Protein 4Q65 (pdb70)

Sequence (437 aa):
SQPRAIYYVVALQIWEYFSFYGMRALLILYLTNQLKYNDTHAYELFSAYCSLVYVTPILGGFLADKVLGNRMAVMLGALLMAIGHVVLGASEIHPSFLYLSLAIIVCGYGLFKSNVSCLLGELYEPTDPRRDGGFSLMYAAGNVGSIIAPIACGYAQEEYSWAMGFGLAAVGMIAGLVIFLCGNRHFTHTRGVRATNFLLPNWGWLLVLLVATPALITILFWKEWSVYALIVATIIGLGVLAKIYENQKQRELGLIVTLTFFSMLFWAFAQQGGSSISLYIDRFVNTVPTAMFQSINAFAVMLCGVFLAWVVNRTVRIWGKFALGLGLMSAGFCILTLSARWSAMYGLPLMVLGLAVMGFAELFIDPVAMSQITRIEVTGVLTGIYMLLSGAIANYLAGVIADQTSSINAYIEVFDQITWGALACVGVVLMIWLYQA

Radius of gyration: 21.37 Å; Cα contacts (8 Å, |Δi|>4): 677; chains: 1; bounding box: 58×57×53 Å

B-factor: mean 117.34, std 34.34, range [42.81, 294.37]

CATH classification: 1.20.1250.20

Secondary structure (DSSP, 8-state):
---HHHHHHHHHHHHHHHHHHHHHHHHHHHHHHSSS--HHHHHHHHHHHHHHHHHTHHHHHHHHHHTS-TTHHHHHHHHHHHHHHHHTTSTTSTTTHHHHHHHHHHHHHHHHHHHHHHHHHTTS-SS-SHHHHHHHHHHHHHHHHHHHHHHHHHHHHTTT-HHHHHHHHHHHHHHHHHHHHSS-------------SSS-SHHHHHHHHHHHHHHHHHHHHHSHHHHHHHHHHHHHHHHHHHHH----S---HHHHHHHHHHHHHHHHHHHHIIIIIHHHHHHS-----GGGGHHHHHHHHHHHHHHHHHH---SHHHHHHHHHHHHHHHHHHHHHHHHHHHHTT---THHHHHHHHHHHHHHHSSSHHHHHHHT---HHHHHHHHIIIIIIIHHHHHHHHHHHH--HHHHHHHHHHHHHHHHHHHHHHHHHHHHH-

GO terms:
  GO:0071916 dipeptide transmembrane transporter activity (F, IDA)
  GO:0005886 plasma membrane (C, IDA)
  GO:0035442 dipeptide transmembrane transport (P, IDA)

Solvent-accessible surface area: 20632 Å² total; per-residue (Å²): 117,41,54,163,7,0,117,53,0,25,23,0,8,41,84,0,44,10,0,12,68,0,1,33,1,0,1,2,4,8,0,20,76,92,42,207,52,80,19,55,124,0,2,34,6,4,4,2,0,4,0,7,1,51,23,24,5,67,143,11,2,95,19,6,82,150,22,29,6,7,104,74,0,0,42,40,0,0,97,32,0,8,84,0,2,79,31,2,33,40,10,123,115,137,67,35,68,5,17,59,0,0,0,16,0,0,11,0,15,0,4,0,58,50,0,4,57,57,0,1,32,80,40,20,105,126,107,46,110,128,88,108,30,0,66,49,68,19,176,52,11,0,28,52,1,14,22,85,0,2,80,32,1,4,116,11,26,95,99,151,48,29,64,97,0,4,27,50,0,4,86,4,0,79,37,0,14,86,61,6,81,76,52,98,105,18,109,26,130,42,183,33,62,195,46,84,135,164,125,47,25,95,184,8,36,126,103,68,48,116,81,36,20,53,52,19,24,41,23,2,92,142,22,54,125,2,28,130,28,13,86,88,17,31,120,104,4,88,42,54,44,64,158,39,193,75,135,111,186,159,57,37,24,44,94,9,61,26,4,6,93,14,0,24,40,0,43,1,21,11,9,0,0,14,7,0,4,3,0,5,3,53,94,58,93,124,172,26,63,21,1,29,45,33,4,44,44,5,78,5,29,60,75,9,21,87,108,61,95,196,104,181,150,123,48,80,98,10,80,22,42,0,4,89,0,0,20,46,0,7,47,0,0,41,47,0,0,88,0,0,77,142,39,51,82,179,86,31,92,72,10,51,76,0,13,20,23,12,0,86,0,42,28,42,0,41,53,0,0,58,32,9,0,86,122,22,108,120,62,54,76,13,38,17,12,12,52,9,15,4,10,1,37,0,2,57,57,3,6,61,28,1,53,142,4,77,106,22,90,36,12,10,110,13,0,27,111,15,0,138,28,0,80,58,12,9,25,78,0,77,114,36,9,102,168,71,99

Nearest PDB structures (foldseek):
  4q65-assembly1_A  TM=1.002E+00  e=9.187E-59  Escherichia coli K-12
  7zc2-assembly1_A  TM=9.486E-01  e=1.374E-33  Escherichia coli
  6gs4-assembly1_A  TM=8.540E-01  e=9.655E-21  Escherichia coli K-12
  6gs7-assembly1_A  TM=8.708E-01  e=3.185E-20  Escherichia coli K-12
  8b17-assembly1_A  TM=8.666E-01  e=5.532E-18  Escherichia coli

I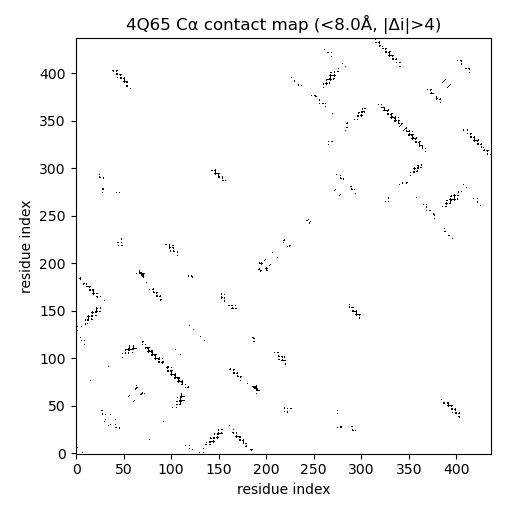nterPro domains:
  IPR000109 Proton-dependent oligopeptide transporter family [PF00854] (77-443)
  IPR005279 Dipeptide/tripeptide permease [TIGR00924] (6-463)
  IPR005279 Dipeptide/tripeptide permease [cd17346] (8-477)
  IPR018456 PTR2 family proton/oligopeptide symporter, conserved site [PS01022] (65-89)
  IPR018456 PTR2 family proton/oligopeptide symporter, conserved site [PS01023] (140-152)
  IPR020846 Major facilitator superfamily domain [PS50850] (10-483)
  IPR023777 Amino acid/peptide transporter family, dipeptide permease D [MF_01880] (1-493)
  IPR036259 MFS transporter superfamily [G3DSA:1.20.1250.20] (1-493)
  IPR036259 MFS transporter superfamily [SSF103473] (7-480)
  IPR050171 Major Facilitator Superfamily (MFS) Transporters [PTHR23517] (5-487)

Structure (mmCIF, N/CA/C/O backbone):
data_4Q65
#
_entry.id   4Q65
#
_cell.length_a   94.035
_cell.length_b   109.448
_cell.length_c   76.659
_cell.angle_alpha   90.00
_cell.angle_beta   90.00
_cell.angle_gamma   90.00
#
_symmetry.space_group_name_H-M   'P 21 21 2'
#
loop_
_atom_site.group_PDB
_atom_site.id
_atom_site.type_symbol
_atom_site.label_atom_id
_atom_site.label_alt_id
_atom_site.label_comp_id
_atom_site.label_asym_id
_atom_site.label_entity_id
_atom_site.label_seq_id
_atom_site.pdbx_PDB_ins_code
_atom_site.Cartn_x
_atom_site.Cartn_y
_atom_site.Cartn_z
_atom_site.occupancy
_atom_site.B_iso_or_equiv
_atom_site.auth_seq_id
_atom_site.auth_comp_id
_atom_site.auth_asym_id
_atom_site.auth_atom_id
_atom_site.pdbx_PDB_model_num
ATOM 1 N N . SER A 1 6 ? 214.879 28.499 82.349 1.00 240.13 6 SER A N 1
ATOM 2 C CA . SER A 1 6 ? 216.276 28.419 82.769 1.00 240.89 6 SER A CA 1
ATOM 3 C C . SER A 1 6 ? 216.424 27.851 84.186 1.00 233.11 6 SER A C 1
ATOM 4 O O . SER A 1 6 ? 217.399 28.133 84.881 1.00 234.92 6 SER A O 1
ATOM 7 N N . GLN A 1 7 ? 215.444 27.050 84.599 1.00 221.90 7 GLN A N 1
ATOM 8 C CA . GLN A 1 7 ? 215.418 26.445 85.931 1.00 205.47 7 GLN A CA 1
ATOM 9 C C . GLN A 1 7 ? 215.775 24.950 85.880 1.00 189.10 7 GLN A C 1
ATOM 10 O O . GLN A 1 7 ? 216.009 24.413 84.793 1.00 191.22 7 GLN A O 1
ATOM 16 N N . PRO A 1 8 ? 215.826 24.269 87.048 1.00 169.30 8 PRO A N 1
ATOM 17 C CA . PRO A 1 8 ? 216.011 22.811 86.979 1.00 167.68 8 PRO A CA 1
ATOM 18 C C . PRO A 1 8 ? 214.773 22.047 86.496 1.00 171.34 8 PRO A C 1
ATOM 19 O O . PRO A 1 8 ? 213.708 22.641 86.304 1.00 173.33 8 PRO A O 1
ATOM 23 N N . ARG A 1 9 ? 214.917 20.734 86.331 1.00 169.32 9 ARG A N 1
ATOM 24 C CA . ARG A 1 9 ? 213.876 19.917 85.714 1.00 162.52 9 ARG A CA 1
ATOM 25 C C . ARG A 1 9 ? 212.645 19.788 86.587 1.00 160.59 9 ARG A C 1
ATOM 26 O O . ARG A 1 9 ? 211.527 20.025 86.129 1.00 167.49 9 ARG A O 1
ATOM 34 N N . ALA A 1 10 ? 212.855 19.409 87.844 1.00 155.53 10 ALA A N 1
ATOM 35 C CA . ALA A 1 10 ? 211.755 19.140 88.765 1.00 151.91 10 ALA A CA 1
ATOM 36 C C . ALA A 1 10 ? 210.844 20.351 88.971 1.00 142.21 10 ALA A C 1
ATOM 37 O O . ALA A 1 10 ? 209.672 20.206 89.335 1.00 125.09 10 ALA A O 1
ATOM 39 N N . ILE A 1 11 ? 211.380 21.542 88.717 1.00 145.92 11 ILE A N 1
ATOM 40 C CA . ILE A 1 11 ? 210.594 22.762 88.862 1.00 139.68 11 ILE A CA 1
ATOM 41 C C . ILE A 1 11 ? 209.515 22.900 87.778 1.00 133.03 11 ILE A C 1
ATOM 42 O O . ILE A 1 11 ? 208.388 23.298 88.075 1.00 127.85 11 ILE A O 1
ATOM 47 N N . TYR A 1 12 ? 209.849 22.553 86.536 1.00 132.20 12 TYR A N 1
ATOM 48 C CA . TYR A 1 12 ? 208.864 22.564 85.463 1.00 124.93 12 TYR A CA 1
ATOM 49 C C . TYR A 1 12 ? 207.772 21.569 85.829 1.00 121.47 12 TYR A C 1
ATOM 50 O O . TYR A 1 12 ? 206.580 21.829 85.649 1.00 119.31 12 TYR A O 1
ATOM 59 N N . TYR A 1 13 ? 208.204 20.435 86.368 1.00 120.69 13 TYR A N 1
ATOM 60 C CA . TYR A 1 13 ? 207.307 19.369 86.797 1.00 123.06 13 TYR A CA 1
ATOM 61 C C . TYR A 1 13 ? 206.279 19.834 87.829 1.00 113.50 13 TYR A C 1
ATOM 62 O O . TYR A 1 13 ? 205.062 19.731 87.608 1.00 99.15 13 TYR A O 1
ATOM 71 N N . VAL A 1 14 ? 206.777 20.352 88.948 1.00 115.94 14 VAL A N 1
ATOM 72 C CA . VAL A 1 14 ? 205.911 20.844 90.015 1.00 110.12 14 VAL A CA 1
ATOM 73 C C . VAL A 1 14 ? 205.037 22.009 89.536 1.00 117.88 14 VAL A C 1
ATOM 74 O O . VAL A 1 14 ? 203.893 22.158 89.969 1.00 123.43 14 VAL A O 1
ATOM 78 N N . VAL A 1 15 ? 205.565 22.822 88.626 1.00 122.37 15 VAL A N 1
ATOM 79 C CA . VAL A 1 15 ? 204.774 23.907 88.053 1.00 125.14 15 VAL A CA 1
ATOM 80 C C . VAL A 1 15 ? 203.571 23.367 87.270 1.00 126.15 15 VAL A C 1
ATOM 81 O O . VAL A 1 15 ? 202.430 23.800 87.480 1.00 118.26 15 VAL A O 1
ATOM 85 N N . ALA A 1 16 ? 203.830 22.406 86.385 1.00 133.01 16 ALA A N 1
ATOM 86 C CA . ALA A 1 16 ? 202.777 21.814 85.563 1.00 133.61 16 ALA A CA 1
ATOM 87 C C . ALA A 1 16 ? 201.731 21.103 86.416 1.00 130.81 16 ALA A C 1
ATOM 88 O O . ALA A 1 16 ? 200.523 21.195 86.147 1.00 131.61 16 ALA A O 1
ATOM 90 N N . LEU A 1 17 ? 202.194 20.399 87.447 1.00 133.05 17 LEU A N 1
ATOM 91 C CA . LEU A 1 17 ? 201.273 19.736 88.373 1.00 131.22 17 LEU A CA 1
ATOM 92 C C . LEU A 1 17 ? 200.429 20.744 89.158 1.00 130.25 17 LEU A C 1
ATOM 93 O O . LEU A 1 17 ? 199.261 20.483 89.454 1.00 135.44 17 LEU A O 1
ATOM 98 N N . GLN A 1 18 ? 201.011 21.894 89.491 1.00 123.39 18 GLN A N 1
ATOM 99 C CA . GLN A 1 18 ? 200.232 22.956 90.123 1.00 115.23 18 GLN A CA 1
ATOM 100 C C . GLN A 1 18 ? 199.161 23.513 89.188 1.00 112.39 18 GLN A C 1
ATOM 101 O O . GLN A 1 18 ? 198.016 23.707 89.599 1.00 106.72 18 GLN A O 1
ATOM 107 N N . ILE A 1 19 ? 199.521 23.764 87.931 1.00 115.08 19 ILE A N 1
ATOM 108 C CA . ILE A 1 19 ? 198.531 24.290 86.996 1.00 111.99 19 ILE A CA 1
ATOM 109 C C . ILE A 1 19 ? 197.381 23.304 86.768 1.00 113.89 19 ILE A C 1
ATOM 110 O O . ILE A 1 19 ? 196.219 23.716 86.751 1.00 122.36 19 ILE A O 1
ATOM 115 N N . TRP A 1 20 ? 197.677 22.009 86.645 1.00 114.25 20 TRP A N 1
ATOM 116 C CA . TRP A 1 20 ? 196.589 21.050 86.428 1.00 119.94 20 TRP A CA 1
ATOM 117 C C . TRP A 1 20 ? 195.772 20.720 87.683 1.00 128.97 20 TRP A C 1
ATOM 118 O O . TRP A 1 20 ? 194.554 20.514 87.603 1.00 138.15 20 TRP A O 1
ATOM 129 N N . GLU A 1 21 ? 196.423 20.684 88.840 1.00 122.79 21 GLU A N 1
ATOM 130 C CA . GLU A 1 21 ? 195.686 20.470 90.080 1.00 116.54 21 GLU A CA 1
ATOM 131 C C . GLU A 1 21 ? 194.753 21.651 90.363 1.00 121.02 21 GLU A C 1
ATOM 132 O O . GLU A 1 21 ? 193.559 21.453 90.620 1.00 122.57 21 GLU A O 1
ATOM 138 N N . TYR A 1 22 ? 195.293 22.872 90.307 1.00 122.76 22 TYR A N 1
ATOM 139 C CA . TYR A 1 22 ? 194.487 24.084 90.502 1.00 116.87 22 TYR A CA 1
ATOM 140 C C . TYR A 1 22 ? 193.350 24.151 89.481 1.00 107.09 22 TYR A C 1
ATOM 141 O O . TYR A 1 22 ? 192.211 24.486 89.832 1.00 109.73 22 TYR A O 1
ATOM 150 N N . PHE A 1 23 ? 193.669 23.832 88.227 1.00 94.69 23 PHE A N 1
ATOM 151 C CA . PHE A 1 23 ? 192.656 23.733 87.187 1.00 105.62 23 PHE A CA 1
ATOM 152 C C . PHE A 1 23 ? 191.515 22.831 87.644 1.00 129.76 23 PHE A C 1
ATOM 153 O O . PHE A 1 23 ? 190.346 23.244 87.668 1.00 140.49 23 PHE A O 1
ATOM 161 N N . SER A 1 24 ? 191.859 21.606 88.035 1.00 135.00 24 SER A N 1
ATOM 162 C CA . SER A 1 24 ? 190.843 20.629 88.420 1.00 133.21 24 SER A CA 1
ATOM 163 C C . SER A 1 24 ? 189.987 21.121 89.578 1.00 115.32 24 SER A C 1
ATOM 164 O O . SER A 1 24 ? 188.763 21.273 89.450 1.00 117.85 24 SER A O 1
ATOM 167 N N . PHE A 1 25 ? 190.652 21.395 90.694 1.00 100.61 25 PHE A N 1
ATOM 168 C CA . PHE A 1 25 ? 189.978 21.806 91.916 1.00 95.05 25 PHE A CA 1
ATOM 169 C C . PHE A 1 25 ? 189.060 23.018 91.722 1.00 95.35 25 PHE A C 1
ATOM 170 O O . PHE A 1 25 ? 187.877 22.967 92.063 1.00 85.39 25 PHE A O 1
ATOM 178 N N . TYR A 1 26 ? 189.602 24.098 91.167 1.00 103.32 26 TYR A N 1
ATOM 179 C CA . TYR A 1 26 ? 188.825 25.329 91.008 1.00 104.07 26 TYR A CA 1
ATOM 180 C C . TYR A 1 26 ? 187.738 25.241 89.936 1.00 90.45 26 TYR A C 1
ATOM 181 O O . TYR A 1 26 ? 186.755 25.977 89.999 1.00 89.75 26 TYR A O 1
ATOM 190 N N . GLY A 1 27 ? 187.920 24.358 88.955 1.00 87.55 27 GLY A N 1
ATOM 191 C CA . GLY A 1 27 ? 186.869 24.083 87.986 1.00 90.09 27 GLY A CA 1
ATOM 192 C C . GLY A 1 27 ? 185.686 23.360 88.629 1.00 90.04 27 GLY A C 1
ATOM 193 O O . GLY A 1 27 ? 184.507 23.719 88.413 1.00 83.67 27 GLY A O 1
ATOM 194 N N . MET A 1 28 ? 186.005 22.343 89.436 1.00 87.06 28 MET A N 1
ATOM 195 C CA . MET A 1 28 ? 184.993 21.630 90.220 1.00 75.11 28 MET A CA 1
ATOM 196 C C . MET A 1 28 ? 184.267 22.565 91.162 1.00 64.46 28 MET A C 1
ATOM 197 O O . MET A 1 28 ? 183.053 22.572 91.193 1.00 58.68 28 MET A O 1
ATOM 202 N N . ARG A 1 29 ? 185.023 23.341 91.935 1.00 67.51 29 ARG A N 1
ATOM 203 C CA . ARG A 1 29 ? 184.449 24.246 92.928 1.00 63.80 29 ARG A CA 1
ATOM 204 C C . ARG A 1 29 ? 183.666 25.364 92.249 1.00 59.88 29 ARG A C 1
ATOM 205 O O . ARG A 1 29 ? 182.759 25.947 92.846 1.00 59.78 29 ARG A O 1
ATOM 213 N N . ALA A 1 30 ? 184.015 25.653 90.997 1.00 68.30 30 ALA A N 1
ATOM 214 C CA . ALA A 1 30 ? 183.197 26.531 90.163 1.00 75.68 30 ALA A CA 1
ATOM 215 C C . ALA A 1 30 ? 181.829 25.891 89.953 1.00 91.58 30 ALA A C 1
ATOM 216 O O . ALA A 1 30 ? 180.795 26.473 90.302 1.00 98.36 30 ALA A O 1
ATOM 218 N N . LEU A 1 31 ? 181.822 24.677 89.407 1.00 89.11 31 LEU A N 1
ATOM 219 C CA . LEU A 1 31 ? 180.551 23.981 89.199 1.00 79.99 31 LEU A CA 1
ATOM 220 C C . LEU A 1 31 ? 179.829 23.580 90.480 1.00 73.22 31 LEU A C 1
ATOM 221 O O . LEU A 1 31 ? 178.683 23.177 90.425 1.00 78.84 31 LEU A O 1
ATOM 226 N N . LEU A 1 32 ? 180.490 23.671 91.624 1.00 71.70 32 LEU A N 1
ATOM 227 C CA . LEU A 1 32 ? 180.014 22.952 92.793 1.00 79.11 32 LEU A CA 1
ATOM 228 C C . LEU A 1 32 ? 178.642 23.404 93.268 1.00 98.69 32 LEU A C 1
ATOM 229 O O . LEU A 1 32 ? 177.698 22.617 93.272 1.00 101.23 32 LEU A O 1
ATOM 234 N N . ILE A 1 33 ? 178.529 24.679 93.632 1.00 114.49 33 ILE A N 1
ATOM 235 C CA . ILE A 1 33 ? 177.300 25.208 94.228 1.00 113.20 33 ILE A CA 1
ATOM 236 C C . ILE A 1 33 ? 176.180 25.228 93.208 1.00 54.74 33 ILE A C 1
ATOM 237 O O . ILE A 1 33 ? 175.033 24.955 93.527 1.00 81.79 33 ILE A O 1
ATOM 242 N N . LEU A 1 34 ? 176.542 25.522 91.968 1.00 68.18 34 LEU A N 1
ATOM 243 C CA . LEU A 1 34 ? 175.607 25.555 90.859 1.00 69.83 34 LEU A CA 1
ATOM 244 C C . LEU A 1 34 ? 174.959 24.195 90.617 1.00 84.17 34 LEU A C 1
ATOM 245 O O . LEU A 1 34 ? 173.738 24.075 90.619 1.00 104.37 34 LEU A O 1
ATOM 250 N N . TYR A 1 35 ? 175.789 23.184 90.391 1.00 81.79 35 TYR A N 1
ATOM 251 C CA . TYR A 1 35 ? 175.360 21.795 90.247 1.00 89.15 35 TYR A CA 1
ATOM 252 C C . TYR A 1 35 ? 174.487 21.394 91.423 1.00 102.21 35 TYR A C 1
ATOM 253 O O . TYR A 1 35 ? 173.355 20.891 91.255 1.00 112.88 35 TYR A O 1
ATOM 262 N N . LEU A 1 36 ? 175.036 21.655 92.608 1.00 100.42 36 LEU A N 1
ATOM 263 C CA . LEU A 1 36 ? 174.407 21.374 93.894 1.00 101.98 36 LEU A CA 1
ATOM 264 C C . LEU A 1 36 ? 172.974 21.893 93.997 1.00 98.76 36 LEU A C 1
ATOM 265 O O . LEU A 1 36 ? 172.111 21.241 94.571 1.00 105.01 36 LEU A O 1
ATOM 270 N N . THR A 1 37 ? 172.717 23.088 93.491 1.00 84.03 37 THR A N 1
ATOM 271 C CA . THR A 1 37 ? 171.353 23.565 93.534 1.00 75.94 37 THR A CA 1
ATOM 272 C C . THR A 1 37 ? 170.550 22.996 92.387 1.00 95.15 37 THR A C 1
ATOM 273 O O . THR A 1 37 ? 169.409 22.563 92.561 1.00 114.42 37 THR A O 1
ATOM 277 N N . ASN A 1 38 ? 171.166 22.976 91.215 1.00 92.89 38 ASN A N 1
ATOM 278 C CA . ASN A 1 38 ? 170.425 22.757 89.983 1.00 99.73 38 ASN A CA 1
ATOM 279 C C . ASN A 1 38 ? 170.137 21.302 89.626 1.00 107.75 38 ASN A C 1
ATOM 280 O O . ASN A 1 38 ? 168.974 20.908 89.676 1.00 123.86 38 ASN A O 1
ATOM 285 N N . GLN A 1 39 ? 171.128 20.474 89.302 1.00 97.86 39 GLN A N 1
ATOM 286 C CA . GLN A 1 39 ? 170.727 19.075 89.214 1.00 98.78 39 GLN A CA 1
ATOM 287 C C . GLN A 1 39 ? 171.195 18.388 90.469 1.00 103.07 39 GLN A C 1
ATOM 288 O O . GLN A 1 39 ? 172.288 17.844 90.528 1.00 109.03 39 GLN A O 1
ATOM 294 N N . LEU A 1 40 ? 170.317 18.380 91.456 1.00 105.47 40 LEU A N 1
ATOM 295 C CA . LEU A 1 40 ? 170.551 17.708 92.721 1.00 114.74 40 LEU A CA 1
ATOM 296 C C . LEU A 1 40 ? 169.294 17.079 93.302 1.00 138.38 40 LEU A C 1
ATOM 297 O O . LEU A 1 40 ? 169.282 15.892 93.635 1.00 143.50 40 LEU A O 1
ATOM 302 N N . LYS A 1 41 ? 168.260 17.928 93.408 1.00 151.96 41 LYS A N 1
ATOM 303 C CA . LYS A 1 41 ? 167.125 17.867 94.350 1.00 158.67 41 LYS A CA 1
ATOM 304 C C . LYS A 1 41 ? 167.399 18.679 95.618 1.00 159.37 41 LYS A C 1
ATOM 305 O O . LYS A 1 41 ? 166.547 18.760 96.499 1.00 168.12 41 LYS A O 1
ATOM 311 N N . TYR A 1 42 ? 168.584 19.275 95.713 1.00 153.37 42 TYR A N 1
ATOM 312 C CA . TYR A 1 42 ? 168.913 20.105 96.874 1.00 151.80 42 TYR A CA 1
ATOM 313 C C . TYR A 1 42 ? 168.423 21.557 96.760 1.00 144.66 42 TYR A C 1
ATOM 314 O O . TYR A 1 42 ? 168.631 22.229 95.746 1.00 146.40 42 TYR A O 1
ATOM 323 N N . ASN A 1 43 ? 167.761 22.013 97.820 1.00 134.03 43 ASN A N 1
ATOM 324 C CA . ASN A 1 43 ? 167.372 23.407 98.006 1.00 123.03 43 ASN A CA 1
ATOM 325 C C . ASN A 1 43 ? 168.582 24.262 98.343 1.00 113.90 43 ASN A C 1
ATOM 326 O O . A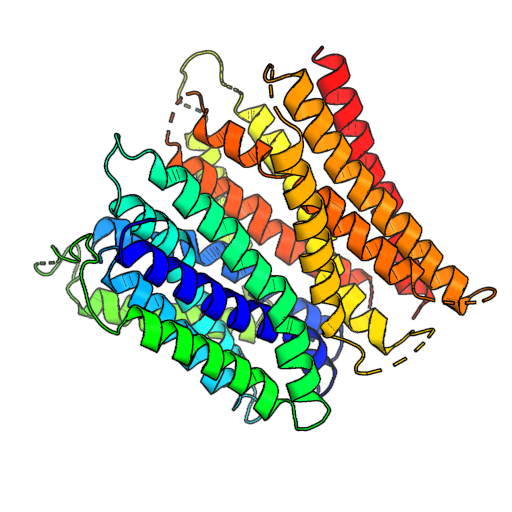SN A 1 43 ? 169.636 23.730 98.676 1.00 115.22 43 ASN A O 1
ATOM 331 N N . ASP A 1 44 ? 168.434 25.580 98.238 1.00 109.68 44 ASP A N 1
ATOM 332 C CA . ASP A 1 44 ? 169.539 26.515 98.466 1.00 102.93 44 ASP A CA 1
ATOM 333 C C . ASP A 1 44 ? 170.336 26.286 99.752 1.00 100.99 44 ASP A C 1
ATOM 334 O O . ASP A 1 44 ? 171.552 26.110 99.703 1.00 109.37 44 ASP A O 1
ATOM 339 N N . THR A 1 45 ? 169.663 26.278 100.897 1.00 96.68 45 THR A N 1
ATOM 340 C CA . THR A 1 45 ? 170.368 26.256 102.181 1.00 100.04 45 THR A CA 1
ATOM 341 C C . THR A 1 45 ? 171.185 24.981 102.452 1.00 99.92 45 THR A C 1
ATOM 342 O O . THR A 1 45 ? 172.302 25.055 102.983 1.00 113.33 45 THR A O 1
ATOM 346 N N . HIS A 1 46 ? 170.647 23.824 102.079 1.00 91.67 46 HIS A N 1
ATOM 347 C CA . HIS A 1 46 ? 171.401 22.576 102.186 1.00 92.51 46 HIS A CA 1
ATOM 348 C C . HIS A 1 46 ? 172.684 22.637 101.352 1.00 82.90 46 HIS A C 1
ATOM 349 O O . HIS A 1 46 ? 173.759 22.230 101.814 1.00 82.01 46 HIS A O 1
ATOM 356 N N . ALA A 1 47 ? 172.564 23.161 100.131 1.00 77.84 47 ALA A N 1
ATOM 357 C CA . ALA A 1 47 ? 173.705 23.312 99.223 1.00 77.77 47 ALA A CA 1
ATOM 358 C C . ALA A 1 47 ? 174.749 24.272 99.784 1.00 81.17 47 ALA A C 1
ATOM 359 O O . ALA A 1 47 ? 175.959 24.058 99.643 1.00 76.22 47 ALA A O 1
ATOM 361 N N . TYR A 1 48 ? 174.271 25.335 100.417 1.00 86.45 48 TYR A N 1
ATOM 362 C CA . TYR A 1 48 ? 175.155 26.277 101.085 1.00 86.38 48 TYR A CA 1
ATOM 363 C C . TYR A 1 48 ? 175.934 25.615 102.220 1.00 89.91 48 TYR A C 1
ATOM 364 O O . TYR A 1 48 ? 177.147 25.805 102.324 1.00 96.61 48 TYR A O 1
ATOM 373 N N . GLU A 1 49 ? 175.254 24.820 103.049 1.00 86.66 49 GLU A N 1
ATOM 374 C CA . GLU A 1 49 ? 175.954 24.106 104.122 1.00 90.89 49 GLU A CA 1
ATOM 375 C C . GLU A 1 49 ? 176.968 23.082 103.600 1.00 88.93 49 GLU A C 1
ATOM 376 O O . GLU A 1 49 ? 178.070 22.969 104.140 1.00 91.15 49 GLU A O 1
ATOM 382 N N . LEU A 1 50 ? 176.611 22.340 102.557 1.00 79.07 50 LEU A N 1
ATOM 383 C CA . LEU A 1 50 ? 177.579 21.416 101.980 1.00 69.42 50 LEU A CA 1
ATOM 384 C C . LEU A 1 50 ? 178.797 22.137 101.404 1.00 67.89 50 LEU A C 1
ATOM 385 O O . LEU A 1 50 ? 179.914 21.870 101.824 1.00 67.18 50 LEU A O 1
ATOM 390 N N . PHE A 1 51 ? 178.575 23.043 100.450 1.00 66.43 51 PHE A N 1
ATOM 391 C CA . PHE A 1 51 ? 179.656 23.785 99.789 1.00 68.58 51 PHE A CA 1
ATOM 392 C C . PHE A 1 51 ? 180.562 24.416 100.827 1.00 67.30 51 PHE A C 1
ATOM 393 O O . PHE A 1 51 ? 181.788 24.250 100.795 1.00 72.80 51 PHE A O 1
ATOM 401 N N . SER A 1 52 ? 179.946 25.139 101.751 1.00 63.17 52 SER A N 1
ATOM 402 C CA . SER A 1 52 ? 180.682 25.748 102.840 1.00 71.96 52 SER A CA 1
ATOM 403 C C . SER A 1 52 ? 181.534 24.709 103.560 1.00 77.67 52 SER A C 1
ATOM 404 O O . SER A 1 52 ? 182.742 24.899 103.726 1.00 78.87 52 SER A O 1
ATOM 407 N N . ALA A 1 53 ? 180.891 23.613 103.968 1.00 75.95 53 ALA A N 1
ATOM 408 C CA . ALA A 1 53 ? 181.548 22.513 104.674 1.00 68.61 53 ALA A CA 1
ATOM 409 C C . ALA A 1 53 ? 182.788 22.039 103.933 1.00 72.17 53 ALA A C 1
ATOM 410 O O . ALA A 1 53 ? 183.851 21.828 104.530 1.00 72.08 53 ALA A O 1
ATOM 412 N N . TYR A 1 54 ? 182.631 21.873 102.624 1.00 76.50 54 TYR A N 1
ATOM 413 C CA . TYR A 1 54 ? 183.717 21.480 101.748 1.00 80.50 54 TYR A CA 1
ATOM 414 C C . TYR A 1 54 ? 184.842 22.470 101.872 1.00 78.20 54 TYR A C 1
ATOM 415 O O . TYR A 1 54 ? 185.882 22.143 102.429 1.00 83.58 54 TYR A O 1
ATOM 424 N N . CYS A 1 55 ? 184.614 23.689 101.391 1.00 74.41 55 CYS A N 1
ATOM 425 C CA . CYS A 1 55 ? 185.660 24.708 101.355 1.00 78.06 55 CYS A CA 1
ATOM 426 C C . CYS A 1 55 ? 186.407 24.812 102.701 1.00 75.42 55 CYS A C 1
ATOM 427 O O . CYS A 1 55 ? 187.653 24.817 102.765 1.00 84.82 55 CYS A O 1
ATOM 430 N N . SER A 1 56 ? 185.630 24.828 103.774 1.00 64.44 56 SER A N 1
ATOM 431 C CA . SER A 1 56 ? 186.161 24.890 105.125 1.00 72.26 56 SER A CA 1
ATOM 432 C C . SER A 1 56 ? 187.073 23.711 105.505 1.00 78.80 56 SER A C 1
ATOM 433 O O . SER A 1 56 ? 188.146 23.902 106.100 1.00 80.71 56 SER A O 1
ATOM 436 N N . LEU A 1 57 ? 186.656 22.490 105.178 1.00 83.46 57 LEU A N 1
ATOM 437 C CA . LEU A 1 57 ? 187.475 21.325 105.524 1.00 83.83 57 LEU A CA 1
ATOM 438 C C . LEU A 1 57 ? 188.715 21.221 104.658 1.00 87.58 57 LEU A C 1
ATOM 439 O O . LEU A 1 57 ? 189.775 20.798 105.124 1.00 96.32 57 LEU A O 1
ATOM 444 N N . VAL A 1 58 ? 188.566 21.604 103.394 1.00 86.31 58 VAL A N 1
ATOM 445 C CA . VAL A 1 58 ? 189.699 21.805 102.502 1.00 87.84 58 VAL A CA 1
ATOM 446 C C . VAL A 1 58 ? 190.745 22.693 103.179 1.00 89.97 58 VAL A C 1
ATOM 447 O O . VAL A 1 58 ? 191.939 22.406 103.112 1.00 92.66 58 VAL A O 1
ATOM 451 N N . TYR A 1 59 ? 190.310 23.750 103.860 1.00 92.25 59 TYR A N 1
ATOM 452 C CA . TYR A 1 59 ? 191.286 24.515 104.643 1.00 90.04 59 TYR A CA 1
ATOM 453 C C . TYR A 1 59 ? 191.713 23.859 105.967 1.00 84.99 59 TYR A C 1
ATOM 454 O O . TYR A 1 59 ? 192.744 24.235 106.517 1.00 89.26 59 TYR A O 1
ATOM 463 N N . VAL A 1 60 ? 190.940 22.909 106.499 1.00 85.33 60 VAL A N 1
ATOM 464 C CA . VAL A 1 60 ? 191.399 22.200 107.720 1.00 87.97 60 VAL A CA 1
ATOM 465 C C . VAL A 1 60 ? 192.406 21.035 107.577 1.00 78.46 60 VAL A C 1
ATOM 466 O O . VAL A 1 60 ? 193.416 21.007 108.286 1.00 69.53 60 VAL A O 1
ATOM 470 N N . THR A 1 61 ? 192.136 20.090 106.675 1.00 73.60 61 THR A N 1
ATOM 471 C CA . THR A 1 61 ? 192.950 18.862 106.577 1.00 82.13 61 THR A CA 1
ATOM 472 C C . THR A 1 61 ? 194.467 18.992 106.344 1.00 95.90 61 THR A C 1
ATOM 473 O O . THR A 1 61 ? 195.224 18.137 106.812 1.00 98.90 61 THR A O 1
ATOM 477 N N . PRO A 1 62 ? 194.917 20.016 105.590 1.00 98.03 62 PRO A N 1
ATOM 478 C CA . PRO A 1 62 ? 196.370 20.186 105.450 1.00 95.28 62 PRO A CA 1
ATOM 479 C C . PRO A 1 62 ? 197.180 20.227 106.755 1.00 94.91 62 PRO A C 1
ATOM 480 O O . PRO A 1 62 ? 198.373 19.932 106.714 1.00 100.99 62 PRO A O 1
ATOM 484 N N . ILE A 1 63 ? 196.566 20.589 107.876 1.00 91.01 63 ILE A N 1
ATOM 485 C CA . ILE A 1 63 ? 197.258 20.508 109.160 1.00 82.73 63 ILE A CA 1
ATOM 486 C C . ILE A 1 63 ? 197.715 19.073 109.409 1.00 85.31 63 ILE A C 1
ATOM 487 O O . ILE A 1 63 ? 198.899 18.772 109.316 1.00 85.16 63 ILE A O 1
ATOM 492 N N . LEU A 1 64 ? 196.766 18.183 109.681 1.00 101.08 64 LEU A N 1
ATOM 493 C CA . LEU A 1 64 ? 197.077 16.781 109.959 1.00 111.00 64 LEU A CA 1
ATOM 494 C C . LEU A 1 64 ? 197.593 16.089 108.701 1.00 113.10 64 LEU A C 1
ATOM 495 O O . LEU A 1 64 ? 198.502 15.255 108.762 1.00 109.21 64 LEU A O 1
ATOM 500 N N . GLY A 1 65 ? 197.002 16.443 107.562 1.00 115.89 65 GLY A N 1
ATOM 501 C CA . GLY A 1 65 ? 197.359 15.838 106.290 1.00 115.55 65 GLY A CA 1
ATOM 502 C C . GLY A 1 65 ? 198.767 16.164 105.829 1.00 106.17 65 GLY A C 1
ATOM 503 O O . GLY A 1 65 ? 199.570 15.267 105.574 1.00 98.46 65 GLY A O 1
ATOM 504 N N . GLY A 1 66 ? 199.069 17.454 105.732 1.00 106.68 66 GLY A N 1
ATOM 505 C CA . GLY A 1 66 ? 200.370 17.902 105.275 1.00 108.48 66 GLY A CA 1
ATOM 506 C C . GLY A 1 66 ? 201.492 17.535 106.225 1.00 109.39 66 GLY A C 1
ATOM 507 O O . GLY A 1 66 ? 202.666 17.597 105.865 1.00 115.48 66 GLY A O 1
ATOM 508 N N . PHE A 1 67 ? 201.126 17.160 107.447 1.00 104.50 67 PHE A N 1
ATOM 509 C CA . PHE A 1 67 ? 202.095 16.732 108.448 1.00 97.93 67 PHE A CA 1
ATOM 510 C C . PHE A 1 67 ? 202.522 15.285 108.229 1.00 96.26 67 PHE A C 1
ATOM 511 O O . PHE A 1 67 ? 203.629 14.892 108.593 1.00 101.42 67 PHE A O 1
ATOM 519 N N . LEU A 1 68 ? 201.625 14.487 107.659 1.00 95.88 68 LEU A N 1
ATOM 520 C CA . LEU A 1 68 ? 201.911 13.081 107.416 1.00 101.99 68 LEU A CA 1
ATOM 521 C C . LEU A 1 68 ? 203.160 12.937 106.563 1.00 99.90 68 LEU A C 1
ATOM 522 O O . LEU A 1 68 ? 203.886 11.958 106.684 1.00 108.17 68 LEU A O 1
ATOM 527 N N . ALA A 1 69 ? 203.415 13.924 105.712 1.00 95.12 69 ALA A N 1
ATOM 528 C CA . ALA A 1 69 ? 204.636 13.936 104.911 1.00 103.39 69 ALA A CA 1
ATOM 529 C C . ALA A 1 69 ? 205.829 14.585 105.610 1.00 100.67 69 ALA A C 1
ATOM 530 O O . ALA A 1 69 ? 206.958 14.463 105.148 1.00 99.07 69 ALA A O 1
ATOM 532 N N . ASP A 1 70 ? 205.581 15.297 106.702 1.00 102.91 70 ASP A N 1
ATOM 533 C CA . ASP A 1 70 ? 206.671 15.913 107.445 1.00 106.52 70 ASP A CA 1
ATOM 534 C C . ASP A 1 70 ? 207.342 14.883 108.337 1.00 100.95 70 ASP A C 1
ATOM 535 O O . ASP A 1 70 ? 208.541 14.962 108.589 1.00 111.14 70 ASP A O 1
ATOM 540 N N . LYS A 1 71 ? 206.569 13.905 108.796 1.00 94.27 71 LYS A N 1
ATOM 541 C CA . LYS A 1 71 ? 207.080 12.924 109.746 1.00 105.46 71 LYS A CA 1
ATOM 542 C C . LYS A 1 71 ? 207.424 11.557 109.158 1.00 125.49 71 LYS A C 1
ATOM 543 O O . LYS A 1 71 ? 208.602 11.215 109.031 1.00 137.57 71 LYS A O 1
ATOM 549 N N . VAL A 1 72 ? 206.408 10.774 108.809 1.00 130.07 72 VAL A N 1
ATOM 550 C CA . VAL A 1 72 ? 206.640 9.409 108.329 1.00 136.80 72 VAL A CA 1
ATOM 551 C C . VAL A 1 72 ? 206.762 9.300 106.803 1.00 136.99 72 VAL A C 1
ATOM 552 O O . VAL A 1 72 ? 207.803 8.890 106.293 1.00 147.59 72 VAL A O 1
ATOM 556 N N . LEU A 1 73 ? 205.703 9.648 106.081 1.00 127.87 73 LEU A N 1
ATOM 557 C CA . LEU A 1 73 ? 205.783 9.784 104.632 1.00 124.81 73 LEU A CA 1
ATOM 558 C C . LEU A 1 73 ? 206.696 10.963 104.335 1.00 112.34 73 LEU A C 1
ATOM 559 O O . LEU A 1 73 ? 206.931 11.799 105.204 1.00 108.41 73 LEU A O 1
ATOM 564 N N . GLY A 1 74 ? 207.233 11.014 103.123 1.00 109.31 74 GLY A N 1
ATOM 565 C CA . GLY A 1 74 ? 208.049 12.135 102.694 1.00 114.42 74 GLY A CA 1
ATOM 566 C C . GLY A 1 74 ? 207.280 12.960 101.691 1.00 119.42 74 GLY A C 1
ATOM 567 O O . GLY A 1 74 ? 206.196 12.561 101.264 1.00 127.57 74 GLY A O 1
ATOM 568 N N . ASN A 1 75 ? 207.845 14.091 101.285 1.00 117.43 75 ASN A N 1
ATOM 569 C CA . ASN A 1 75 ? 207.138 14.992 100.379 1.00 114.37 75 ASN A CA 1
ATOM 570 C C . ASN A 1 75 ? 207.092 14.485 98.939 1.00 118.74 75 ASN A C 1
ATOM 571 O O . ASN A 1 75 ? 206.439 15.088 98.089 1.00 114.82 75 ASN A O 1
ATOM 576 N N . ARG A 1 76 ? 207.797 13.389 98.663 1.00 123.14 76 ARG A N 1
ATOM 577 C CA . ARG A 1 76 ? 207.627 12.696 97.389 1.00 124.98 76 ARG A CA 1
ATOM 578 C C . ARG A 1 76 ? 206.313 11.913 97.353 1.00 125.48 76 ARG A C 1
ATOM 579 O O . ARG A 1 76 ? 205.517 12.067 96.425 1.00 122.85 76 ARG A O 1
ATOM 587 N N . MET A 1 77 ? 206.086 11.081 98.370 1.00 126.75 77 MET A N 1
ATOM 588 C CA . MET A 1 77 ? 204.963 10.143 98.352 1.00 125.84 77 MET A CA 1
ATOM 589 C C . MET A 1 77 ? 203.632 10.787 98.683 1.00 122.40 77 MET A C 1
ATOM 590 O O . MET A 1 77 ? 202.619 10.447 98.090 1.00 128.83 77 MET A O 1
ATOM 595 N N . ALA A 1 78 ? 203.619 11.701 99.643 1.00 116.29 78 ALA A N 1
ATOM 596 C CA . ALA A 1 78 ? 202.347 12.252 100.092 1.00 110.45 78 ALA A CA 1
ATOM 597 C C . ALA A 1 78 ? 201.753 13.262 99.108 1.00 97.55 78 ALA A C 1
ATOM 598 O O . ALA A 1 78 ? 200.571 13.588 99.180 1.00 91.63 78 ALA A O 1
ATOM 600 N N . VAL A 1 79 ? 202.568 13.755 98.186 1.00 94.34 79 VAL A N 1
ATOM 601 C CA . VAL A 1 79 ? 202.037 14.576 97.111 1.00 96.44 79 VAL A CA 1
ATOM 602 C C . VAL A 1 79 ? 201.424 13.697 96.031 1.00 112.29 79 VAL A C 1
ATOM 603 O O . VAL A 1 79 ? 200.354 14.005 95.523 1.00 114.68 79 VAL A O 1
ATOM 607 N N . MET A 1 80 ? 202.084 12.596 95.682 1.00 126.14 80 MET A N 1
ATOM 608 C CA . MET A 1 80 ? 201.517 11.689 94.678 1.00 128.41 80 MET A CA 1
ATOM 609 C C . MET A 1 80 ? 200.277 10.999 95.237 1.00 112.83 80 MET A C 1
ATOM 610 O O . MET A 1 80 ? 199.366 10.628 94.492 1.00 112.09 80 MET A O 1
ATOM 615 N N . LEU A 1 81 ? 200.244 10.856 96.558 1.00 101.73 81 LEU A N 1
ATOM 616 C CA . LEU A 1 81 ? 199.084 10.320 97.247 1.00 102.89 81 LEU A CA 1
ATOM 617 C C . LEU A 1 81 ? 197.965 11.347 97.285 1.00 107.87 81 LEU A C 1
ATOM 618 O O . LEU A 1 81 ? 196.817 11.019 97.002 1.00 108.45 81 LEU A O 1
ATOM 623 N N . GLY A 1 82 ? 198.305 12.584 97.642 1.00 108.01 82 GLY A N 1
ATOM 624 C CA . GLY A 1 82 ? 197.346 13.674 97.621 1.00 103.39 82 GLY A CA 1
ATOM 625 C C . GLY A 1 82 ? 196.713 13.800 96.247 1.00 115.46 82 GLY A C 1
ATOM 626 O O . GLY A 1 82 ? 195.505 14.012 96.121 1.00 124.88 82 GLY A O 1
ATOM 627 N N . ALA A 1 83 ? 197.536 13.630 95.216 1.00 120.89 83 ALA A N 1
ATOM 628 C CA . ALA A 1 83 ? 197.105 13.745 93.825 1.00 120.95 83 ALA A CA 1
ATOM 629 C C . ALA A 1 83 ? 196.264 12.554 93.369 1.00 119.63 83 ALA A C 1
ATOM 630 O O . ALA A 1 83 ? 195.328 12.713 92.578 1.00 127.64 83 ALA A O 1
ATOM 632 N N . LEU A 1 84 ? 196.591 11.362 93.863 1.00 111.88 84 LEU A N 1
ATOM 633 C CA . LEU A 1 84 ? 195.774 10.194 93.552 1.00 110.49 84 LEU A CA 1
ATOM 634 C C . LEU A 1 84 ? 194.399 10.306 94.224 1.00 112.97 84 LEU A C 1
ATOM 635 O O . LEU A 1 84 ? 193.364 10.115 93.570 1.00 116.42 84 LEU A O 1
ATOM 640 N N . LEU A 1 85 ? 194.399 10.621 95.521 1.00 105.54 85 LEU A N 1
ATOM 641 C CA . LEU A 1 85 ? 193.164 10.859 96.269 1.00 97.53 85 LEU A CA 1
ATOM 642 C C . LEU A 1 85 ? 192.308 11.904 95.570 1.00 101.77 85 LEU A C 1
ATOM 643 O O . LEU A 1 85 ? 191.107 11.721 95.398 1.00 116.85 85 LEU A O 1
ATOM 648 N N . MET A 1 86 ? 192.923 13.002 95.155 1.00 90.28 86 MET A N 1
ATOM 649 C CA . MET A 1 86 ? 192.164 14.025 94.448 1.00 84.96 86 MET A CA 1
ATOM 650 C C . MET A 1 86 ? 191.611 13.575 93.084 1.00 89.00 86 MET A C 1
ATOM 651 O O . MET A 1 86 ? 190.476 13.917 92.729 1.00 95.49 86 MET A O 1
ATOM 656 N N . ALA A 1 87 ? 192.386 12.790 92.340 1.00 93.03 87 ALA A N 1
ATOM 657 C CA . ALA A 1 87 ? 191.917 12.272 91.051 1.00 104.20 87 ALA A CA 1
ATOM 658 C C . ALA A 1 87 ? 190.710 11.331 91.205 1.00 106.14 87 ALA A C 1
ATOM 659 O O . ALA A 1 87 ? 189.666 11.516 90.554 1.00 98.23 87 ALA A O 1
ATOM 661 N N . ILE A 1 88 ? 190.855 10.327 92.070 1.00 111.83 88 ILE A N 1
ATOM 662 C CA . ILE A 1 88 ? 189.764 9.384 92.321 1.00 116.01 88 ILE A CA 1
ATOM 663 C C . ILE A 1 88 ? 188.531 10.090 92.900 1.00 112.58 88 ILE A C 1
ATOM 664 O O . ILE A 1 88 ? 187.400 9.787 92.525 1.00 109.89 88 ILE A O 1
ATOM 669 N N . GLY A 1 89 ? 188.754 11.041 93.801 1.00 109.28 89 GLY A N 1
ATOM 670 C CA . GLY A 1 89 ? 187.665 11.833 94.330 1.00 103.70 89 GLY A CA 1
ATOM 671 C C . GLY A 1 89 ? 186.913 12.539 93.220 1.00 109.90 89 GLY A C 1
ATOM 672 O O . GLY A 1 89 ? 185.683 12.493 93.178 1.00 119.85 89 GLY A O 1
ATOM 673 N N . HIS A 1 90 ? 187.647 13.187 92.315 1.00 108.06 90 HIS A N 1
ATOM 674 C CA . HIS A 1 90 ? 187.024 13.897 91.194 1.00 106.56 90 HIS A CA 1
ATOM 675 C C . HIS A 1 90 ? 186.252 12.966 90.271 1.00 102.13 90 HIS A C 1
ATOM 676 O O . HIS A 1 90 ? 185.246 13.368 89.682 1.00 95.60 90 HIS A O 1
ATOM 683 N N . VAL A 1 91 ? 186.737 11.732 90.142 1.00 102.79 91 VAL A N 1
ATOM 684 C CA . VAL A 1 91 ? 186.081 10.737 89.293 1.00 100.31 91 VAL A CA 1
ATOM 685 C C . VAL A 1 91 ? 184.792 10.212 89.908 1.00 90.33 91 VAL A C 1
ATOM 686 O O . VAL A 1 91 ? 183.766 10.133 89.239 1.00 86.09 91 VAL A O 1
ATOM 690 N N . VAL A 1 92 ? 184.852 9.845 91.183 1.00 91.28 92 VAL A N 1
ATOM 691 C CA . VAL A 1 92 ? 183.668 9.415 91.913 1.00 93.88 92 VAL A CA 1
ATOM 692 C C . VAL A 1 92 ? 182.671 10.575 91.990 1.00 95.02 92 VAL A C 1
ATOM 693 O O . VAL A 1 92 ? 181.471 10.364 92.165 1.00 96.11 92 VAL A O 1
ATOM 697 N N . LEU A 1 93 ? 183.175 11.803 91.856 1.00 96.96 93 LEU A N 1
ATOM 698 C CA . LEU A 1 93 ? 182.331 13.001 91.865 1.00 97.02 93 LEU A CA 1
ATOM 699 C C . LEU A 1 93 ? 181.608 13.220 90.542 1.00 111.86 93 LEU A C 1
ATOM 700 O O . LEU A 1 93 ? 180.790 14.129 90.418 1.00 115.68 93 LEU A O 1
ATOM 705 N N . GLY A 1 94 ? 181.934 12.411 89.542 1.00 121.74 94 GLY A N 1
ATOM 706 C CA . GLY A 1 94 ? 181.162 12.400 88.313 1.00 132.17 94 GLY A CA 1
ATOM 707 C C . GLY A 1 94 ? 179.996 11.426 88.404 1.00 134.20 94 GLY A C 1
ATOM 708 O O . GLY A 1 94 ? 178.953 11.606 87.767 1.00 133.04 94 GLY A O 1
ATOM 709 N N . ALA A 1 95 ? 180.176 10.395 89.222 1.00 133.58 95 ALA A N 1
ATOM 710 C CA . ALA A 1 95 ? 179.194 9.332 89.378 1.00 131.37 95 ALA A CA 1
ATOM 711 C C . ALA A 1 95 ? 178.221 9.665 90.497 1.00 126.35 95 ALA A C 1
ATOM 712 O O . ALA A 1 95 ? 177.408 8.830 90.887 1.00 139.07 95 ALA A O 1
ATOM 714 N N . SER A 1 96 ? 178.326 10.881 91.018 1.00 111.83 96 SER A N 1
ATOM 715 C CA . SER A 1 96 ? 177.570 11.307 92.188 1.00 111.01 96 SER A CA 1
ATOM 716 C C . SER A 1 96 ? 176.047 11.166 92.076 1.00 125.36 96 SER A C 1
ATOM 717 O O . SER A 1 96 ? 175.362 11.072 93.096 1.00 131.39 96 SER A O 1
ATOM 720 N N . GLU A 1 97 ? 175.519 11.138 90.852 1.00 130.66 97 GLU A N 1
ATOM 721 C CA . GLU A 1 97 ? 174.063 11.124 90.633 1.00 124.79 97 GLU A CA 1
ATOM 722 C C . GLU A 1 97 ? 173.336 9.868 91.120 1.00 122.23 97 GLU A C 1
ATOM 723 O O . GLU A 1 97 ? 172.108 9.807 91.099 1.00 119.58 97 GLU A O 1
ATOM 729 N N . ILE A 1 98 ? 174.098 8.868 91.544 1.00 122.49 98 ILE A N 1
ATOM 730 C CA . ILE A 1 98 ? 173.529 7.685 92.168 1.00 120.63 98 ILE A CA 1
ATOM 731 C C . ILE A 1 98 ? 173.682 7.801 93.683 1.00 119.20 98 ILE A C 1
ATOM 732 O O . ILE A 1 98 ? 174.798 7.839 94.191 1.00 111.10 98 ILE A O 1
ATOM 737 N N . HIS A 1 99 ? 172.558 7.900 94.389 1.00 132.96 99 HIS A N 1
ATOM 738 C CA . HIS A 1 99 ? 172.526 7.855 95.855 1.00 139.78 99 HIS A CA 1
ATOM 739 C C . HIS A 1 99 ? 173.164 9.080 96.520 1.00 145.88 99 HIS A C 1
ATOM 740 O O . HIS A 1 99 ? 174.028 9.731 95.935 1.00 136.64 99 HIS A O 1
ATOM 747 N N . PRO A 1 100 ? 172.728 9.403 97.753 1.00 167.52 100 PRO A N 1
ATOM 748 C CA . PRO A 1 100 ? 173.402 10.436 98.545 1.00 168.53 100 PRO A CA 1
ATOM 749 C C . PRO A 1 100 ? 174.583 9.818 99.273 1.00 164.16 100 PRO A C 1
ATOM 750 O O . PRO A 1 100 ? 174.711 9.942 100.491 1.00 166.73 100 PRO A O 1
ATOM 754 N N . SER A 1 101 ? 175.429 9.135 98.515 1.00 145.54 101 SER A N 1
ATOM 755 C CA . SER A 1 101 ? 176.590 8.462 99.061 1.00 135.86 101 SER A CA 1
ATOM 756 C C . SER A 1 101 ? 177.801 8.958 98.306 1.00 136.17 101 SER A C 1
ATOM 757 O O . SER A 1 101 ? 178.702 9.559 98.891 1.00 143.93 101 SER A O 1
ATOM 760 N N . PHE A 1 102 ? 177.801 8.716 96.996 1.00 128.56 102 PHE A N 1
ATOM 761 C CA . PHE A 1 102 ? 178.920 9.071 96.123 1.00 122.10 102 PHE A CA 1
ATOM 762 C C . PHE A 1 102 ? 179.321 10.536 96.241 1.00 122.98 102 PHE A C 1
ATOM 763 O O . PHE A 1 102 ? 180.462 10.906 95.945 1.00 131.93 102 PHE A O 1
ATOM 771 N N . LEU A 1 103 ? 178.394 11.357 96.717 1.00 114.35 103 LEU A N 1
ATOM 772 C CA . LEU A 1 103 ? 178.652 12.774 96.869 1.00 110.45 103 LEU A CA 1
ATOM 773 C C . LEU A 1 103 ? 179.664 12.980 97.992 1.00 118.19 103 LEU A C 1
ATOM 774 O O . LEU A 1 103 ? 180.785 13.439 97.759 1.00 123.05 103 LEU A O 1
ATOM 779 N N . TYR A 1 104 ? 179.265 12.621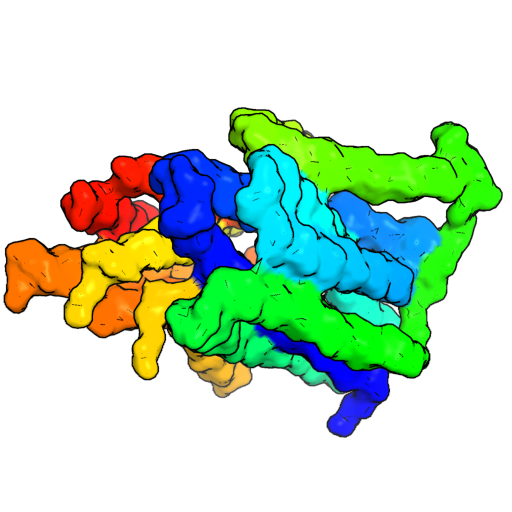 99.206 1.00 119.59 104 TYR A N 1
ATOM 780 C CA . TYR A 1 104 ? 180.100 12.787 100.391 1.00 120.73 104 TYR A CA 1
ATOM 781 C C . TYR A 1 104 ? 181.343 11.909 100.335 1.00 123.12 104 TYR A C 1
ATOM 782 O O . TYR A 1 104 ? 182.386 12.250 100.909 1.00 131.94 104 TYR A O 1
ATOM 791 N N . LEU A 1 105 ? 181.228 10.791 99.623 1.00 116.58 105 LEU A N 1
ATOM 792 C CA . LEU A 1 105 ? 182.386 9.980 99.269 1.00 112.87 105 LEU A CA 1
ATOM 793 C C . LEU A 1 105 ? 183.406 10.836 98.526 1.00 105.63 105 LEU A C 1
ATOM 794 O O . LEU A 1 105 ? 184.485 11.112 99.054 1.00 104.14 105 LEU A O 1
ATOM 799 N N . SER A 1 106 ? 183.043 11.269 97.317 1.00 98.99 106 SER A N 1
ATOM 800 C CA . SER A 1 106 ? 183.916 12.085 96.467 1.00 90.33 106 SER A CA 1
ATOM 801 C C . SER A 1 106 ? 184.501 13.296 97.186 1.00 91.66 106 SER A C 1
ATOM 802 O O . SER A 1 106 ? 185.708 13.558 97.124 1.00 102.56 106 SER A O 1
ATOM 805 N N . LEU A 1 107 ? 183.631 14.040 97.857 1.00 82.59 107 LEU A N 1
ATOM 806 C CA . LEU A 1 107 ? 184.056 15.224 98.581 1.00 78.42 107 LEU A CA 1
ATOM 807 C C . LEU A 1 107 ? 185.062 14.891 99.683 1.00 77.85 107 LEU A C 1
ATOM 808 O O . LEU A 1 107 ? 186.012 15.638 99.883 1.00 80.82 107 LEU A O 1
ATOM 813 N N . ALA A 1 108 ? 184.871 13.777 100.391 1.00 78.08 108 ALA A N 1
ATOM 814 C CA . ALA A 1 108 ? 185.829 13.393 101.434 1.00 81.56 108 ALA A CA 1
ATOM 815 C C . ALA A 1 108 ? 187.166 12.908 100.853 1.00 94.39 108 ALA A C 1
ATOM 816 O O . ALA A 1 108 ? 188.245 13.165 101.418 1.00 98.25 108 ALA A O 1
ATOM 818 N N . ILE A 1 109 ? 187.092 12.208 99.725 1.00 93.95 109 ILE A N 1
ATOM 819 C CA . ILE A 1 109 ? 188.302 11.769 99.042 1.00 92.86 109 ILE A CA 1
ATOM 820 C C . ILE A 1 109 ? 189.135 12.983 98.623 1.00 89.81 109 ILE A C 1
ATOM 821 O O . ILE A 1 109 ? 190.347 13.006 98.833 1.00 97.82 109 ILE A O 1
ATOM 826 N N . ILE A 1 110 ? 188.479 13.993 98.051 1.00 80.07 110 ILE A N 1
ATOM 827 C CA . ILE A 1 110 ? 189.178 15.203 97.606 1.00 76.29 110 ILE A CA 1
ATOM 828 C C . ILE A 1 110 ? 189.629 16.116 98.753 1.00 71.32 110 ILE A C 1
ATOM 829 O O . ILE A 1 110 ? 190.686 16.729 98.670 1.00 79.18 110 ILE A O 1
ATOM 834 N N . VAL A 1 111 ? 188.847 16.213 99.822 1.00 68.46 111 VAL A N 1
ATOM 835 C CA . VAL A 1 111 ? 189.311 16.953 101.000 1.00 75.97 111 VAL A CA 1
ATOM 836 C C . VAL A 1 111 ? 190.550 16.279 101.588 1.00 80.60 111 VAL A C 1
ATOM 837 O O . VAL A 1 111 ? 191.459 16.954 102.067 1.00 79.12 111 VAL A O 1
ATOM 841 N N . CYS A 1 112 ? 190.585 14.949 101.541 1.00 89.72 112 CYS A N 1
ATOM 842 C CA . CYS A 1 112 ? 191.752 14.209 102.015 1.00 99.39 112 CYS A CA 1
ATOM 843 C C . CYS A 1 112 ? 192.964 14.431 101.100 1.00 96.08 112 CYS A C 1
ATOM 844 O O . CYS A 1 112 ? 194.073 14.758 101.563 1.00 99.11 112 CYS A O 1
ATOM 847 N N . GLY A 1 113 ? 192.738 14.276 99.799 1.00 86.29 113 GLY A N 1
ATOM 848 C CA . GLY A 1 113 ? 193.773 14.498 98.812 1.00 86.51 113 GLY A CA 1
ATOM 849 C C . GLY A 1 113 ? 194.378 15.884 98.890 1.00 93.89 113 GLY A C 1
ATOM 850 O O . GLY A 1 113 ? 195.600 16.030 99.015 1.00 106.74 113 GLY A O 1
ATOM 851 N N . TYR A 1 114 ? 193.521 16.901 98.818 1.00 84.92 114 TYR A N 1
ATOM 852 C CA . TYR A 1 114 ? 193.950 18.286 98.951 1.00 82.81 114 TYR A CA 1
ATOM 853 C C . TYR A 1 114 ? 194.645 18.506 100.287 1.00 93.44 114 TYR A C 1
ATOM 854 O O . TYR A 1 114 ? 195.651 19.232 100.360 1.00 109.19 114 TYR A O 1
ATOM 863 N N . GLY A 1 115 ? 194.110 17.867 101.326 1.00 93.31 115 GLY A N 1
ATOM 864 C CA . GLY A 1 115 ? 194.692 17.904 102.656 1.00 100.26 115 GLY A CA 1
ATOM 865 C C . GLY A 1 115 ? 196.167 17.550 102.645 1.00 113.06 115 GLY A C 1
ATOM 866 O O . GLY A 1 115 ? 196.986 18.259 103.232 1.00 120.33 115 GLY A O 1
ATOM 867 N N . LEU A 1 116 ? 196.517 16.445 101.991 1.00 111.03 116 LEU A N 1
ATOM 868 C CA . LEU A 1 116 ? 197.934 16.153 101.744 1.00 103.64 116 LEU A CA 1
ATOM 869 C C . LEU A 1 116 ? 198.622 17.238 100.907 1.00 104.46 116 LEU A C 1
ATOM 870 O O . LEU A 1 116 ? 199.511 18.000 101.369 1.00 104.64 116 LEU A O 1
ATOM 875 N N . PHE A 1 117 ? 198.158 17.293 99.662 1.00 98.10 117 PHE A N 1
ATOM 876 C CA . PHE A 1 117 ? 198.809 18.014 98.576 1.00 87.92 117 PHE A CA 1
ATOM 877 C C . PHE A 1 117 ? 199.172 19.484 98.817 1.00 84.54 117 PHE A C 1
ATOM 878 O O . PHE A 1 117 ? 200.177 19.943 98.284 1.00 98.47 117 PHE A O 1
ATOM 886 N N . LYS A 1 118 ? 198.369 20.235 99.568 1.00 69.89 118 LYS A N 1
ATOM 887 C CA . LYS A 1 118 ? 198.673 21.663 99.724 1.00 72.84 118 LYS A CA 1
ATOM 888 C C . LYS A 1 118 ? 200.063 21.956 100.329 1.00 81.90 118 LYS A C 1
ATOM 889 O O . LYS A 1 118 ? 201.032 22.369 99.631 1.00 90.48 118 LYS A O 1
ATOM 895 N N . SER A 1 119 ? 200.172 21.701 101.627 1.00 82.05 119 SER A N 1
ATOM 896 C CA . SER A 1 119 ? 201.433 21.917 102.324 1.00 98.27 119 SER A CA 1
ATOM 897 C C . SER A 1 119 ? 202.494 20.899 101.873 1.00 105.21 119 SER A C 1
ATOM 898 O O . SER A 1 119 ? 203.699 21.196 101.891 1.00 97.16 119 SER A O 1
ATOM 901 N N . ASN A 1 120 ? 202.061 19.711 101.445 1.00 110.75 120 ASN A N 1
ATOM 902 C CA . ASN A 1 120 ? 203.048 18.757 100.940 1.00 108.01 120 ASN A CA 1
ATOM 903 C C . ASN A 1 120 ? 203.777 19.219 99.676 1.00 111.25 120 ASN A C 1
ATOM 904 O O . ASN A 1 120 ? 204.987 19.037 99.565 1.00 126.64 120 ASN A O 1
ATOM 909 N N . VAL A 1 121 ? 203.055 19.810 98.728 1.00 100.45 121 VAL A N 1
ATOM 910 C CA . VAL A 1 121 ? 203.703 20.311 97.522 1.00 96.70 121 VAL A CA 1
ATOM 911 C C . VAL A 1 121 ? 204.506 21.566 97.820 1.00 98.95 121 VAL A C 1
ATOM 912 O O . VAL A 1 121 ? 205.579 21.767 97.230 1.00 107.03 121 VAL A O 1
ATOM 916 N N . SER A 1 122 ? 204.026 22.406 98.738 1.00 99.39 122 SER A N 1
ATOM 917 C CA . SER A 1 122 ? 204.859 23.564 99.072 1.00 106.51 122 SER A CA 1
ATOM 918 C C . SER A 1 122 ? 206.203 23.122 99.676 1.00 104.13 122 SER A C 1
ATOM 919 O O . SER A 1 122 ? 207.274 23.549 99.217 1.00 106.06 122 SER A O 1
ATOM 922 N N . CYS A 1 123 ? 206.152 22.244 100.677 1.00 98.79 123 CYS A N 1
ATOM 923 C CA . CYS A 1 123 ? 207.383 21.735 101.282 1.00 95.45 123 CYS A CA 1
ATOM 924 C C . CYS A 1 123 ? 208.230 20.926 100.290 1.00 97.88 123 CYS A C 1
ATOM 925 O O . CYS A 1 123 ? 209.458 20.889 100.400 1.00 110.77 123 CYS A O 1
ATOM 928 N N . LEU A 1 124 ? 207.575 20.300 99.313 1.00 95.50 124 LEU A N 1
ATOM 929 C CA . LEU A 1 124 ? 208.275 19.514 98.295 1.00 106.94 124 LEU A CA 1
ATOM 930 C C . LEU A 1 124 ? 209.112 20.377 97.364 1.00 114.20 124 LEU A C 1
ATOM 931 O O . LEU A 1 124 ? 210.268 20.042 97.091 1.00 124.93 124 LEU A O 1
ATOM 936 N N . LEU A 1 125 ? 208.539 21.470 96.857 1.00 113.49 125 LEU A N 1
ATOM 937 C CA . LEU A 1 125 ? 209.352 22.399 96.068 1.00 123.72 125 LEU A CA 1
ATOM 938 C C . LEU A 1 125 ? 210.435 22.960 96.987 1.00 140.54 125 LEU A C 1
ATOM 939 O O . LEU A 1 125 ? 211.594 23.132 96.584 1.00 86.93 125 LEU A O 1
ATOM 944 N N . GLY A 1 126 ? 21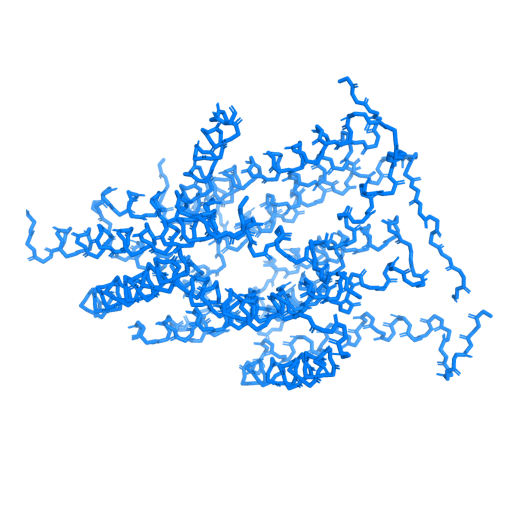0.044 23.210 98.236 1.00 138.24 126 GLY A N 1
ATOM 945 C CA . GLY A 1 126 ? 210.965 23.687 99.251 1.00 137.16 126 GLY A CA 1
ATOM 946 C C . GLY A 1 126 ? 212.164 22.785 99.481 1.00 137.43 126 GLY A C 1
ATOM 947 O O . GLY A 1 126 ? 213.189 23.239 99.980 1.00 140.51 126 GLY A O 1
ATOM 948 N N . GLU A 1 127 ? 212.044 21.509 99.123 1.00 142.80 127 GLU A N 1
ATOM 949 C CA . GLU A 1 127 ? 213.150 20.562 99.300 1.00 149.87 127 GLU A CA 1
ATOM 950 C C . GLU A 1 127 ? 214.085 20.422 98.094 1.00 149.71 127 GLU A C 1
ATOM 951 O O . GLU A 1 127 ? 215.012 19.614 98.119 1.00 152.57 127 GLU A O 1
ATOM 957 N N . LEU A 1 128 ? 213.846 21.204 97.047 1.00 146.55 128 LEU A N 1
ATOM 958 C CA . LEU A 1 128 ? 214.642 21.101 95.822 1.00 152.64 128 LEU A CA 1
ATOM 959 C C . LEU A 1 128 ? 215.916 21.954 95.831 1.00 158.42 128 LEU A C 1
ATOM 960 O O . LEU A 1 128 ? 217.021 21.424 95.732 1.00 162.85 128 LEU A O 1
ATOM 965 N N . TYR A 1 129 ? 215.752 23.272 95.923 1.00 161.85 129 TYR A N 1
ATOM 966 C CA . TYR A 1 129 ? 216.874 24.210 95.891 1.00 171.99 129 TYR A CA 1
ATOM 967 C C . TYR A 1 129 ? 217.639 24.280 97.218 1.00 177.83 129 TYR A C 1
ATOM 968 O O . TYR A 1 129 ? 217.081 24.003 98.282 1.00 173.85 129 TYR A O 1
ATOM 977 N N . GLU A 1 130 ? 218.913 24.667 97.140 1.00 183.27 130 GLU A N 1
ATOM 978 C CA . GLU A 1 130 ? 219.750 24.871 98.319 1.00 186.84 130 GLU A CA 1
ATOM 979 C C . GLU A 1 130 ? 219.529 26.284 98.863 1.00 191.22 130 GLU A C 1
ATOM 980 O O . GLU A 1 130 ? 218.810 27.073 98.250 1.00 190.43 130 GLU A O 1
ATOM 986 N N . PRO A 1 131 ? 220.163 26.626 100.003 1.00 196.43 131 PRO A N 1
ATOM 987 C CA . PRO A 1 131 ? 220.099 28.034 100.416 1.00 198.74 131 PRO A CA 1
ATOM 988 C C . PRO A 1 131 ? 221.202 28.858 99.747 1.00 204.60 131 PRO A C 1
ATOM 989 O O . PRO A 1 131 ? 221.935 29.611 100.394 1.00 207.83 131 PRO A O 1
ATOM 993 N N . THR A 1 132 ? 221.301 28.685 98.434 1.00 203.93 132 THR A N 1
ATOM 994 C CA . THR A 1 132 ? 222.154 29.480 97.560 1.00 199.69 132 THR A CA 1
ATOM 995 C C . THR A 1 132 ? 221.305 29.980 96.393 1.0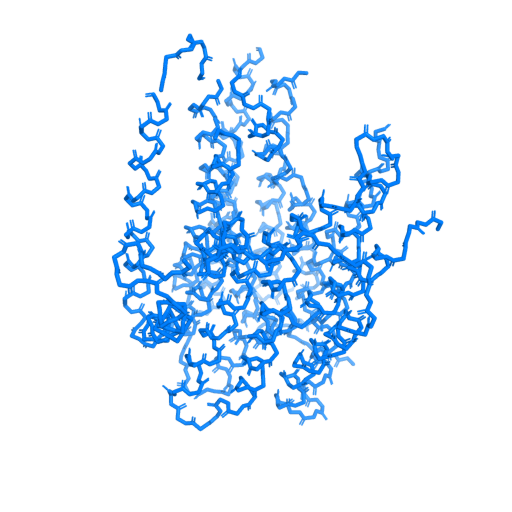0 198.84 132 THR A C 1
ATOM 996 O O . THR A 1 132 ? 221.233 31.184 96.153 1.00 204.92 132 THR A O 1
ATOM 1000 N N . ASP A 1 133 ? 220.672 29.041 95.684 1.00 186.98 133 ASP A N 1
ATOM 1001 C CA . ASP A 1 133 ? 220.010 29.297 94.404 1.00 172.56 133 ASP A CA 1
ATOM 1002 C C . ASP A 1 133 ? 219.176 30.572 94.433 1.00 160.73 133 ASP A C 1
ATOM 1003 O O . ASP A 1 133 ? 218.388 30.780 95.356 1.00 151.16 133 ASP A O 1
ATOM 1008 N N . PRO A 1 134 ? 219.392 31.455 93.441 1.00 165.29 134 PRO A N 1
ATOM 1009 C CA . PRO A 1 134 ? 218.522 32.606 93.163 1.00 169.73 134 PRO A CA 1
ATOM 1010 C C . PRO A 1 134 ? 217.195 32.175 92.530 1.00 173.07 134 PRO A C 1
ATOM 1011 O O . PRO A 1 134 ? 216.157 32.817 92.720 1.00 158.43 134 PRO A O 1
ATOM 1015 N N . ARG A 1 135 ? 217.247 31.071 91.789 1.00 185.55 135 ARG A N 1
ATOM 1016 C CA . ARG A 1 135 ? 216.134 30.613 90.962 1.00 187.04 135 ARG A CA 1
ATOM 1017 C C . ARG A 1 135 ? 215.001 30.045 91.805 1.00 174.73 135 ARG A C 1
ATOM 1018 O O . ARG A 1 135 ? 213.930 29.714 91.288 1.00 173.81 135 ARG A O 1
ATOM 1026 N N . ARG A 1 136 ? 215.264 29.921 93.101 1.00 167.56 136 ARG A N 1
ATOM 1027 C CA . ARG A 1 136 ? 214.291 29.471 94.087 1.00 162.62 136 ARG A CA 1
ATOM 1028 C C . ARG A 1 136 ? 213.048 30.372 94.073 1.00 151.44 136 ARG A C 1
ATOM 1029 O O . ARG A 1 136 ? 211.908 29.910 93.918 1.00 135.56 136 ARG A O 1
ATOM 1037 N N . ASP A 1 137 ? 213.291 31.669 94.223 1.00 153.24 137 ASP A N 1
ATOM 1038 C CA . ASP A 1 137 ? 212.237 32.671 94.240 1.00 146.66 137 ASP A CA 1
ATOM 1039 C C . ASP A 1 137 ? 211.473 32.718 92.918 1.00 144.49 137 ASP A C 1
ATOM 1040 O O . ASP A 1 137 ? 210.253 32.878 92.906 1.00 147.27 137 ASP A O 1
ATOM 1045 N N . GLY A 1 138 ? 212.195 32.584 91.810 1.00 144.96 138 GLY A N 1
ATOM 1046 C CA . GLY A 1 138 ? 211.581 32.568 90.494 1.00 140.98 138 GLY A CA 1
ATOM 1047 C C . GLY A 1 138 ? 210.723 31.333 90.298 1.00 134.05 138 GLY A C 1
ATOM 1048 O O . GLY A 1 138 ? 209.746 31.352 89.545 1.00 129.09 138 GLY A O 1
ATOM 1049 N N . GLY A 1 139 ? 211.091 30.256 90.986 1.00 130.79 139 GLY A N 1
ATOM 1050 C CA . GLY A 1 139 ? 210.331 29.020 90.949 1.00 126.85 139 GLY A CA 1
ATOM 1051 C C . GLY A 1 139 ? 209.053 29.092 91.763 1.00 117.18 139 GLY A C 1
ATOM 1052 O O . GLY A 1 139 ? 208.009 28.582 91.343 1.00 113.71 139 GLY A O 1
ATOM 1053 N N . PHE A 1 140 ? 209.128 29.719 92.934 1.00 114.55 140 PHE A N 1
ATOM 1054 C CA . PHE A 1 140 ? 207.929 29.912 93.747 1.00 107.23 140 PHE A CA 1
ATOM 1055 C C . PHE A 1 140 ? 206.984 30.965 93.160 1.00 113.29 140 PHE A C 1
ATOM 1056 O O . PHE A 1 140 ? 205.766 30.848 93.285 1.00 114.61 140 PHE A O 1
ATOM 1064 N N . SER A 1 141 ? 207.541 31.981 92.508 1.00 120.39 141 SER A N 1
ATOM 1065 C CA . SER A 1 141 ? 206.722 32.940 91.772 1.00 123.46 141 SER A CA 1
ATOM 1066 C C . SER A 1 141 ? 206.146 32.295 90.509 1.00 122.67 141 SER A C 1
ATOM 1067 O O . SER A 1 141 ? 205.078 32.690 90.032 1.00 126.71 141 SER A O 1
ATOM 1070 N N . LEU A 1 142 ? 206.848 31.295 89.976 1.00 124.87 142 LEU A N 1
ATOM 1071 C CA . LEU A 1 142 ? 206.278 30.454 88.926 1.00 123.96 142 LEU A CA 1
ATOM 1072 C C . LEU A 1 142 ? 205.150 29.590 89.484 1.00 122.37 142 LEU A C 1
ATOM 1073 O O . LEU A 1 142 ? 204.239 29.211 88.757 1.00 122.35 142 LEU A O 1
ATOM 1078 N N . MET A 1 143 ? 205.220 29.275 90.774 1.00 120.46 143 MET A N 1
ATOM 1079 C CA . MET A 1 143 ? 204.137 28.553 91.434 1.00 122.24 143 MET A CA 1
ATOM 1080 C C . MET A 1 143 ? 202.903 29.463 91.551 1.00 115.47 143 MET A C 1
ATOM 1081 O O . MET A 1 143 ? 201.788 29.057 91.189 1.00 110.33 143 MET A O 1
ATOM 1086 N N . TYR A 1 144 ? 203.125 30.690 92.039 1.00 119.02 144 TYR A N 1
ATOM 1087 C CA . TYR A 1 144 ? 202.102 31.743 92.080 1.00 121.85 144 TYR A CA 1
ATOM 1088 C C . TYR A 1 144 ? 201.397 31.806 90.743 1.00 120.12 144 TYR A C 1
ATOM 1089 O O . TYR A 1 144 ? 200.211 31.480 90.616 1.00 130.82 144 TYR A O 1
ATOM 1098 N N . ALA A 1 145 ? 202.160 32.235 89.741 1.00 113.86 145 ALA A N 1
ATOM 1099 C CA . ALA A 1 145 ? 201.611 32.539 88.426 1.00 119.09 145 ALA A CA 1
ATOM 1100 C C . ALA A 1 145 ? 201.007 31.332 87.714 1.00 125.03 145 ALA A C 1
ATOM 1101 O O . ALA A 1 145 ? 199.961 31.456 87.083 1.00 132.69 145 ALA A O 1
ATOM 1103 N N . ALA A 1 146 ? 201.658 30.174 87.800 1.00 123.54 146 ALA A N 1
ATOM 1104 C CA . ALA A 1 146 ? 201.126 28.981 87.140 1.00 124.60 146 ALA A CA 1
ATOM 1105 C C . ALA A 1 146 ? 199.785 28.609 87.753 1.00 116.08 146 ALA A C 1
ATOM 1106 O O . ALA A 1 146 ? 198.781 28.428 87.041 1.00 113.77 146 ALA A O 1
ATOM 1108 N N . GLY A 1 147 ? 199.775 28.507 89.078 1.00 107.31 147 GLY A N 1
ATOM 1109 C CA . GLY A 1 147 ? 198.550 28.208 89.785 1.00 106.68 147 GLY A CA 1
ATOM 1110 C C . GLY A 1 147 ? 197.412 29.147 89.416 1.00 109.63 147 GLY A C 1
ATOM 1111 O O . GLY A 1 147 ? 196.299 28.711 89.101 1.00 110.41 147 GLY A O 1
ATOM 1112 N N . ASN A 1 148 ? 197.691 30.446 89.441 1.00 108.40 148 ASN A N 1
ATOM 1113 C CA . ASN A 1 148 ? 196.667 31.430 89.111 1.00 102.97 148 ASN A CA 1
ATOM 1114 C C . ASN A 1 148 ? 196.226 31.404 87.636 1.00 95.90 148 ASN A C 1
ATOM 1115 O O . ASN A 1 148 ? 195.082 31.756 87.307 1.00 88.33 148 ASN A O 1
ATOM 1120 N N . VAL A 1 149 ? 197.128 30.978 86.753 1.00 98.61 149 VAL A N 1
ATOM 1121 C CA . VAL A 1 149 ? 196.788 30.821 85.340 1.00 102.51 149 VAL A CA 1
ATOM 1122 C C . VAL A 1 149 ? 195.799 29.677 85.178 1.00 112.40 149 VAL A C 1
ATOM 1123 O O . VAL A 1 149 ? 194.797 29.797 84.461 1.00 108.93 149 VAL A O 1
ATOM 1127 N N . GLY A 1 150 ? 196.076 28.573 85.869 1.00 119.25 150 GLY A N 1
ATOM 1128 C CA . GLY A 1 150 ? 195.130 27.473 85.936 1.00 123.43 150 GLY A CA 1
ATOM 1129 C C . GLY A 1 150 ? 193.812 27.918 86.546 1.00 121.29 150 GLY A C 1
ATOM 1130 O O . GLY A 1 150 ? 192.753 27.382 86.226 1.00 114.11 150 GLY A O 1
ATOM 1131 N N . SER A 1 151 ? 193.891 28.915 87.425 1.00 125.65 151 SER A N 1
ATOM 1132 C CA . SER A 1 151 ? 192.714 29.476 88.087 1.00 118.99 151 SER A CA 1
ATOM 1133 C C . SER A 1 151 ? 191.809 30.298 87.152 1.00 109.90 151 SER A C 1
ATOM 1134 O O . SER A 1 151 ? 190.587 30.229 87.258 1.00 103.45 151 SER A O 1
ATOM 1137 N N . ILE A 1 152 ? 192.393 31.083 86.251 1.00 107.06 152 ILE A N 1
ATOM 1138 C CA . ILE A 1 152 ? 191.572 31.788 85.267 1.00 98.13 152 ILE A CA 1
ATOM 1139 C C . ILE A 1 152 ? 191.083 30.818 84.192 1.00 109.76 152 ILE A C 1
ATOM 1140 O O . ILE A 1 152 ? 189.956 30.920 83.709 1.00 114.94 152 ILE A O 1
ATOM 1145 N N . ILE A 1 153 ? 191.939 29.871 83.824 1.00 116.81 153 ILE A N 1
ATOM 1146 C CA . ILE A 1 153 ? 191.625 28.930 82.751 1.00 120.32 153 ILE A CA 1
ATOM 1147 C C . ILE A 1 153 ? 190.504 27.956 83.118 1.00 113.63 153 ILE A C 1
ATOM 1148 O O . ILE A 1 153 ? 189.623 27.676 82.305 1.00 111.38 153 ILE A O 1
ATOM 1153 N N . ALA A 1 154 ? 190.534 27.460 84.350 1.00 112.10 154 ALA A N 1
ATOM 1154 C CA . ALA A 1 154 ? 189.653 26.369 84.775 1.00 120.82 154 ALA A CA 1
ATOM 1155 C C . ALA A 1 154 ? 188.136 26.577 84.649 1.00 125.41 154 ALA A C 1
ATOM 1156 O O . ALA A 1 154 ? 187.469 25.784 83.986 1.00 129.77 154 ALA A O 1
ATOM 1158 N N . PRO A 1 155 ? 187.580 27.622 85.290 1.00 123.54 155 PRO A N 1
ATOM 1159 C CA . PRO A 1 155 ? 186.114 27.716 85.299 1.00 122.99 155 PRO A CA 1
ATOM 1160 C C . PRO A 1 155 ? 185.529 27.960 83.910 1.00 118.59 155 PRO A C 1
ATOM 1161 O O . PRO A 1 155 ? 184.348 27.680 83.691 1.00 118.54 155 PRO A O 1
ATOM 1165 N N . ILE A 1 156 ? 186.343 28.482 82.994 1.00 113.22 156 ILE A N 1
ATOM 1166 C CA . ILE A 1 156 ? 185.931 28.650 81.603 1.00 107.11 156 ILE A CA 1
ATOM 1167 C C . ILE A 1 156 ? 186.037 27.320 80.856 1.00 112.88 156 ILE A C 1
ATOM 1168 O O . ILE A 1 156 ? 185.307 27.075 79.893 1.00 110.86 156 ILE A O 1
ATOM 1173 N N . ALA A 1 157 ? 186.942 26.455 81.309 1.00 119.50 157 ALA A N 1
ATOM 1174 C CA . ALA A 1 157 ? 187.083 25.126 80.713 1.00 121.32 157 ALA A CA 1
ATOM 1175 C C . ALA A 1 157 ? 186.018 24.131 81.191 1.00 110.96 157 ALA A C 1
ATOM 1176 O O . ALA A 1 157 ? 185.399 23.437 80.382 1.00 106.41 157 ALA A O 1
ATOM 1178 N N . CYS A 1 158 ? 185.798 24.068 82.500 1.00 101.45 158 CYS A N 1
ATOM 1179 C CA . CYS A 1 158 ? 184.738 23.227 83.035 1.00 105.74 158 CYS A CA 1
ATOM 1180 C C . CYS A 1 158 ? 183.372 23.786 82.655 1.00 120.05 158 CYS A C 1
ATOM 1181 O O . CYS A 1 158 ? 182.404 23.038 82.515 1.00 129.23 158 CYS A O 1
ATOM 1184 N N . GLY A 1 159 ? 183.301 25.104 82.488 1.00 120.73 159 GLY A N 1
ATOM 1185 C CA . GLY A 1 159 ? 182.059 25.771 82.140 1.00 120.58 159 GLY A CA 1
ATOM 1186 C C . GLY A 1 159 ? 181.531 25.426 80.759 1.00 131.13 159 GLY A C 1
ATOM 1187 O O . GLY A 1 159 ? 180.403 24.955 80.619 1.00 132.98 159 GLY A O 1
ATOM 1188 N N . TYR A 1 160 ? 182.354 25.651 79.738 1.00 139.98 160 TYR A N 1
ATOM 1189 C CA . TYR A 1 160 ? 181.979 25.369 78.352 1.00 148.03 160 TYR A CA 1
ATOM 1190 C C . TYR A 1 160 ? 181.855 23.858 78.150 1.00 145.87 160 TYR A C 1
ATOM 1191 O O . TYR A 1 160 ? 181.269 23.395 77.169 1.00 149.37 160 TYR A O 1
ATOM 1200 N N . ALA A 1 161 ? 182.412 23.095 79.087 1.00 139.06 161 ALA A N 1
ATOM 1201 C CA . ALA A 1 161 ? 182.309 21.643 79.061 1.00 137.44 161 ALA A CA 1
ATOM 1202 C C . ALA A 1 161 ? 180.953 21.184 79.568 1.00 135.19 161 ALA A C 1
ATOM 1203 O O . ALA A 1 161 ? 180.377 20.241 79.036 1.00 140.54 161 ALA A O 1
ATOM 1205 N N . GLN A 1 162 ? 180.461 21.832 80.619 1.00 131.67 162 GLN A N 1
ATOM 1206 C CA . GLN A 1 162 ? 179.155 21.488 81.179 1.00 137.51 162 GLN A CA 1
ATOM 1207 C C . GLN A 1 162 ? 177.954 21.643 80.233 1.00 145.58 162 GLN A C 1
ATOM 1208 O O . GLN A 1 162 ? 177.401 20.653 79.763 1.00 151.78 162 GLN A O 1
ATOM 1214 N N . GLU A 1 163 ? 177.569 22.882 79.935 1.00 144.16 163 GLU A N 1
ATOM 1215 C CA . GLU A 1 163 ? 176.240 23.140 79.373 1.00 151.79 163 GLU A CA 1
ATOM 1216 C C . GLU A 1 163 ? 176.027 22.647 77.939 1.00 159.62 163 GLU A C 1
ATOM 1217 O O . GLU A 1 163 ? 174.909 22.283 77.559 1.00 168.23 163 GLU A O 1
ATOM 1223 N N . GLU A 1 164 ? 177.090 22.635 77.144 1.00 154.09 164 GLU A N 1
ATOM 1224 C CA . GLU A 1 164 ? 176.975 22.166 75.772 1.00 160.63 164 GLU A CA 1
ATOM 1225 C C . GLU A 1 164 ? 177.281 20.678 75.664 1.00 166.17 164 GLU A C 1
ATOM 1226 O O . GLU A 1 164 ? 177.213 20.104 74.578 1.00 170.43 164 GLU A O 1
ATOM 1232 N N . TYR A 1 165 ? 177.630 20.064 76.794 1.00 166.39 165 TYR A N 1
ATOM 1233 C CA . TYR A 1 165 ? 177.668 18.603 76.893 1.00 172.86 165 TYR A CA 1
ATOM 1234 C C . TYR A 1 165 ? 176.794 18.067 78.039 1.00 174.39 165 TYR A C 1
ATOM 1235 O O . TYR A 1 165 ? 175.677 17.593 77.809 1.00 180.02 165 TYR A O 1
ATOM 1244 N N . SER A 1 166 ? 177.309 18.183 79.265 1.00 168.56 166 SER A N 1
ATOM 1245 C CA . SER A 1 166 ? 176.647 17.718 80.494 1.00 165.32 166 SER A CA 1
ATOM 1246 C C . SER A 1 166 ? 177.561 17.966 81.702 1.00 152.07 166 SER A C 1
ATOM 1247 O O . SER A 1 166 ? 178.742 18.279 81.535 1.00 150.64 166 SER A O 1
ATOM 1250 N N . TRP A 1 167 ? 177.021 17.825 82.912 1.00 143.02 167 TRP A N 1
ATOM 1251 C CA . TRP A 1 167 ? 177.820 18.002 84.125 1.00 137.16 167 TRP A CA 1
ATOM 1252 C C . TRP A 1 167 ? 178.907 16.934 84.169 1.00 146.37 167 TRP A C 1
ATOM 1253 O O . TRP A 1 167 ? 179.987 17.141 84.741 1.00 155.85 167 TRP A O 1
ATOM 1264 N N . ALA A 1 168 ? 178.610 15.797 83.546 1.00 142.71 168 ALA A N 1
ATOM 1265 C CA . ALA A 1 168 ? 179.543 14.683 83.456 1.00 142.21 168 ALA A CA 1
ATOM 1266 C C . ALA A 1 168 ? 180.869 15.107 82.829 1.00 149.47 168 ALA A C 1
ATOM 1267 O O . ALA A 1 168 ? 181.929 14.955 83.445 1.00 151.36 168 ALA A O 1
ATOM 1269 N N . MET A 1 169 ? 180.806 15.645 81.612 1.00 146.06 169 MET A N 1
ATOM 1270 C CA . MET A 1 169 ? 182.007 16.095 80.916 1.00 132.51 169 MET A CA 1
ATOM 1271 C C . MET A 1 169 ? 182.757 17.132 81.734 1.00 122.67 169 MET A C 1
ATOM 1272 O O . MET A 1 169 ? 183.976 17.161 81.709 1.00 129.69 169 MET A O 1
ATOM 1277 N N . GLY A 1 170 ? 182.031 17.967 82.471 1.00 112.32 170 GLY A N 1
ATOM 1278 C CA . GLY A 1 170 ? 182.660 18.979 83.299 1.00 109.14 170 GLY A CA 1
ATOM 1279 C C . GLY A 1 170 ? 183.477 18.415 84.448 1.00 114.73 170 GLY A C 1
ATOM 1280 O O . GLY A 1 170 ? 184.692 18.649 84.539 1.00 121.59 170 GLY A O 1
ATOM 1281 N N . PHE A 1 171 ? 182.830 17.641 85.315 1.00 116.36 171 PHE A N 1
ATOM 1282 C CA . PHE A 1 171 ? 183.524 17.105 86.489 1.00 121.56 171 PHE A CA 1
ATOM 1283 C C . PHE A 1 171 ? 184.585 16.071 86.111 1.00 129.54 171 PHE A C 1
ATOM 1284 O O . PHE A 1 171 ? 185.612 15.927 86.791 1.00 128.10 171 PHE A O 1
ATOM 1292 N N . GLY A 1 172 ? 184.330 15.363 85.015 1.00 132.53 172 GLY A N 1
ATOM 1293 C CA . GLY A 1 172 ? 185.283 14.410 84.481 1.00 133.22 172 GLY A CA 1
ATOM 1294 C C . GLY A 1 172 ? 186.414 15.100 83.745 1.00 129.29 172 GLY A C 1
ATOM 1295 O O . GLY A 1 172 ? 187.445 14.493 83.477 1.00 129.16 172 GLY A O 1
ATOM 1296 N N . LEU A 1 173 ? 186.205 16.367 83.395 1.00 125.00 173 LEU A N 1
ATOM 1297 C CA . LEU A 1 173 ? 187.261 17.196 82.822 1.00 115.85 173 LEU A CA 1
ATOM 1298 C C . LEU A 1 173 ? 188.142 17.680 83.953 1.00 108.45 173 LEU A C 1
ATOM 1299 O O . LEU A 1 173 ? 189.341 17.899 83.776 1.00 103.58 173 LEU A O 1
ATOM 1304 N N . ALA A 1 174 ? 187.527 17.878 85.114 1.00 104.52 174 ALA A N 1
ATOM 1305 C CA . ALA A 1 174 ? 188.293 18.180 86.314 1.00 107.88 174 ALA A CA 1
ATOM 1306 C C . ALA A 1 174 ? 189.166 16.975 86.658 1.00 114.08 174 ALA A C 1
ATOM 1307 O O . ALA A 1 174 ? 190.388 17.094 86.833 1.00 121.48 174 ALA A O 1
ATOM 1309 N N . ALA A 1 175 ? 188.533 15.809 86.728 1.00 109.00 175 ALA A N 1
ATOM 1310 C CA . ALA A 1 175 ? 189.254 14.561 86.948 1.00 102.60 175 ALA A CA 1
ATOM 1311 C C . ALA A 1 175 ? 190.363 14.321 85.911 1.00 104.02 175 ALA A C 1
ATOM 1312 O O . ALA A 1 175 ? 191.460 13.908 86.270 1.00 108.14 175 ALA A O 1
ATOM 1314 N N . VAL A 1 176 ? 190.078 14.593 84.636 1.00 100.75 176 VAL A N 1
ATOM 1315 C CA . VAL A 1 176 ? 191.050 14.404 83.551 1.00 103.19 176 VAL A CA 1
ATOM 1316 C C . VAL A 1 176 ? 192.204 15.390 83.636 1.00 109.55 176 VAL A C 1
ATOM 1317 O O . VAL A 1 176 ? 193.347 15.041 83.357 1.00 116.91 176 VAL A O 1
ATOM 1321 N N . GLY A 1 177 ? 191.898 16.624 84.013 1.00 108.78 177 GLY A N 1
ATOM 1322 C CA . GLY A 1 177 ? 192.923 17.621 84.236 1.00 109.43 177 GLY A CA 1
ATOM 1323 C C . GLY A 1 177 ? 193.869 17.144 85.317 1.00 109.69 177 GLY A C 1
ATOM 1324 O O . GLY A 1 177 ? 195.094 17.187 85.148 1.00 105.79 177 GLY A O 1
ATOM 1325 N N . MET A 1 178 ? 193.301 16.673 86.429 1.00 111.19 178 MET A N 1
ATOM 1326 C CA . MET A 1 178 ? 194.121 16.161 87.527 1.00 111.42 178 MET A CA 1
ATOM 1327 C C . MET A 1 178 ? 194.915 14.941 87.099 1.00 115.20 178 MET A C 1
ATOM 1328 O O . MET A 1 178 ? 196.030 14.721 87.561 1.00 118.23 178 MET A O 1
ATOM 1333 N N . ILE A 1 179 ? 194.323 14.152 86.213 1.00 114.67 179 ILE A N 1
ATOM 1334 C CA . ILE A 1 179 ? 194.968 12.962 85.690 1.00 120.76 179 ILE A CA 1
ATOM 1335 C C . ILE A 1 179 ? 196.179 13.330 84.846 1.00 121.65 179 ILE A C 1
ATOM 1336 O O . ILE A 1 179 ? 197.221 12.694 84.943 1.00 119.86 179 ILE A O 1
ATOM 1341 N N . ALA A 1 180 ? 196.040 14.367 84.027 1.00 120.88 180 ALA A N 1
ATOM 1342 C CA . ALA A 1 180 ? 197.134 14.830 83.187 1.00 117.90 180 ALA A CA 1
ATOM 1343 C C . ALA A 1 180 ? 198.231 15.468 84.036 1.00 110.82 180 ALA A C 1
ATOM 1344 O O . ALA A 1 180 ? 199.412 15.291 83.760 1.00 110.00 180 ALA A O 1
ATOM 1346 N N . GLY A 1 181 ? 197.839 16.205 85.072 1.00 106.70 181 GLY A N 1
ATOM 1347 C CA . GLY A 1 181 ? 198.805 16.760 86.003 1.00 100.13 181 GLY A CA 1
ATOM 1348 C C . GLY A 1 181 ? 199.572 15.650 86.692 1.00 103.14 181 GLY A C 1
ATOM 1349 O O . GLY A 1 181 ? 200.782 15.746 86.909 1.00 110.41 181 GLY A O 1
ATOM 1350 N N . LEU A 1 182 ? 198.858 14.582 87.025 1.00 104.63 182 LEU A N 1
ATOM 1351 C CA . LEU A 1 182 ? 199.451 13.431 87.689 1.00 113.06 182 LEU A CA 1
ATOM 1352 C C . LEU A 1 182 ? 200.390 12.669 86.760 1.00 128.42 182 LEU A C 1
ATOM 1353 O O . LEU A 1 182 ? 201.447 12.212 87.182 1.00 133.65 182 LEU A O 1
ATOM 1358 N N . VAL A 1 183 ? 199.991 12.517 85.501 1.00 133.01 183 VAL A N 1
ATOM 1359 C CA . VAL A 1 183 ? 200.830 11.874 84.498 1.00 142.14 183 VAL A CA 1
ATOM 1360 C C . VAL A 1 183 ? 202.114 12.683 84.374 1.00 147.94 183 VAL A C 1
ATOM 1361 O O . VAL A 1 183 ? 203.217 12.131 84.378 1.00 155.89 183 VAL A O 1
ATOM 1365 N N . ILE A 1 184 ? 201.954 14.000 84.303 1.00 146.32 184 ILE A N 1
ATOM 1366 C CA . ILE A 1 184 ? 203.078 14.920 84.199 1.00 149.76 184 ILE A CA 1
ATOM 1367 C C . ILE A 1 184 ? 204.041 14.800 85.376 1.00 156.37 184 ILE A C 1
ATOM 1368 O O . ILE A 1 184 ? 205.258 14.800 85.190 1.00 162.53 184 ILE A O 1
ATOM 1373 N N . PHE A 1 185 ? 203.504 14.667 86.584 1.00 158.29 185 PHE A N 1
ATOM 1374 C CA . PHE A 1 185 ? 204.372 14.531 87.751 1.00 168.69 185 PHE A CA 1
ATOM 1375 C C . PHE A 1 185 ? 205.030 13.152 87.818 1.00 170.23 185 PHE A C 1
ATOM 1376 O O . PHE A 1 185 ? 206.255 13.039 87.738 1.00 171.88 185 PHE A O 1
ATOM 1384 N N . LEU A 1 186 ? 204.212 12.112 87.967 1.00 171.77 186 LEU A N 1
ATOM 1385 C CA . LEU A 1 186 ? 204.696 10.736 88.088 1.00 177.33 186 LEU A CA 1
ATOM 1386 C C . LEU A 1 186 ? 205.631 10.291 86.964 1.00 187.43 186 LEU A C 1
ATOM 1387 O O . LEU A 1 186 ? 206.473 9.414 87.175 1.00 191.05 186 LEU A O 1
ATOM 1392 N N . CYS A 1 187 ? 205.482 10.872 85.774 1.00 191.23 187 CYS A N 1
ATOM 1393 C CA . CYS A 1 187 ? 206.446 10.602 84.716 1.00 197.65 187 CYS A CA 1
ATOM 1394 C C . CYS A 1 187 ? 207.806 11.054 85.218 1.00 197.16 187 CYS A C 1
ATOM 1395 O O . CYS A 1 187 ? 207.984 12.204 85.607 1.00 190.36 187 CYS A O 1
ATOM 1398 N N . GLY A 1 188 ? 208.764 10.140 85.218 1.00 203.00 188 GLY A N 1
ATOM 1399 C CA . GLY A 1 188 ? 210.108 10.481 85.629 1.00 204.83 188 GLY A CA 1
ATOM 1400 C C . GLY A 1 188 ? 210.368 10.605 87.119 1.00 198.58 188 GLY A C 1
ATOM 1401 O O . GLY A 1 188 ? 209.624 10.103 87.964 1.00 189.72 188 GLY A O 1
ATOM 1402 N N . ASN A 1 189 ? 211.439 11.329 87.419 1.00 200.24 189 ASN A N 1
ATOM 1403 C CA . ASN A 1 189 ? 212.151 11.254 88.686 1.00 193.37 189 ASN A CA 1
ATOM 1404 C C . ASN A 1 189 ? 212.882 12.561 88.958 1.00 177.89 189 ASN A C 1
ATOM 1405 O O . ASN A 1 189 ? 212.502 13.609 88.432 1.00 172.76 189 ASN A O 1
ATOM 1410 N N . ARG A 1 190 ? 213.875 12.479 89.843 1.00 170.57 190 ARG A N 1
ATOM 1411 C CA . ARG A 1 190 ? 214.759 13.584 90.227 1.00 162.97 190 ARG A CA 1
ATOM 1412 C C . ARG A 1 190 ? 214.192 14.393 91.368 1.00 154.06 190 ARG A C 1
ATOM 1413 O O . ARG A 1 190 ? 214.815 15.349 91.818 1.00 158.98 190 ARG A O 1
ATOM 1421 N N . HIS A 1 191 ? 213.000 14.024 91.819 1.00 145.66 191 HIS A N 1
ATOM 1422 C CA . HIS A 1 191 ? 212.454 14.608 93.038 1.00 141.66 191 HIS A CA 1
ATOM 1423 C C . HIS A 1 191 ? 213.056 13.885 94.238 1.00 138.93 191 HIS A C 1
ATOM 1424 O O . HIS A 1 191 ? 213.778 12.904 94.072 1.00 154.08 191 HIS A O 1
ATOM 1431 N N . PHE A 1 192 ? 212.736 14.355 95.438 1.00 123.03 192 PHE A N 1
ATOM 1432 C CA . PHE A 1 192 ? 213.457 13.960 96.647 1.00 129.17 192 PHE A CA 1
ATOM 1433 C C . PHE A 1 192 ? 212.555 14.028 97.871 1.00 139.45 192 PHE A C 1
ATOM 1434 O O . PHE A 1 192 ? 211.332 13.987 97.730 1.00 144.36 192 PHE A O 1
ATOM 1442 N N . THR A 1 193 ? 213.185 14.069 99.047 1.00 145.46 193 THR A N 1
ATOM 1443 C CA . THR A 1 193 ? 212.556 14.048 100.379 1.00 147.72 193 THR A CA 1
ATOM 1444 C C . THR A 1 193 ? 212.368 12.653 100.952 1.00 147.56 193 THR A C 1
ATOM 1445 O O . THR A 1 193 ? 211.996 12.517 102.120 1.00 135.05 193 THR A O 1
ATOM 1447 N N . HIS A 1 194 ? 212.618 11.635 100.132 1.00 160.84 194 HIS A N 1
ATOM 1448 C CA . HIS A 1 194 ? 212.888 10.280 100.631 1.00 177.76 194 HIS A CA 1
ATOM 1449 C C . HIS A 1 194 ? 211.946 9.757 101.720 1.00 170.41 194 HIS A C 1
ATOM 1450 O O . HIS A 1 194 ? 212.281 9.775 102.902 1.00 177.95 194 HIS A O 1
ATOM 1457 N N . THR A 1 195 ? 210.747 9.354 101.325 1.00 157.94 195 THR A N 1
ATOM 1458 C CA . THR A 1 195 ? 209.739 8.923 102.284 1.00 150.75 195 THR A CA 1
ATOM 1459 C C . THR A 1 195 ? 210.109 7.604 102.966 1.00 127.13 195 THR A C 1
ATOM 1460 O O . THR A 1 195 ? 210.202 6.574 102.298 1.00 118.36 195 THR A O 1
ATOM 1464 N N . ARG A 1 196 ? 210.271 7.632 104.294 1.00 119.84 196 ARG A N 1
ATOM 1465 C CA . ARG A 1 196 ? 210.634 6.428 105.058 1.00 130.76 196 ARG A CA 1
ATOM 1466 C C . ARG A 1 196 ? 210.639 6.568 106.587 1.00 133.44 196 ARG A C 1
ATOM 1467 O O . ARG A 1 196 ? 210.271 7.605 107.149 1.00 98.88 196 ARG A O 1
ATOM 1475 N N . GLY A 1 197 ? 211.091 5.491 107.230 1.00 134.12 197 GLY A N 1
ATOM 1476 C CA . GLY A 1 197 ? 211.411 5.454 108.649 1.00 133.58 197 GLY A CA 1
ATOM 1477 C C . GLY A 1 197 ? 210.451 4.720 109.570 1.00 137.38 197 GLY A C 1
ATOM 1478 O O . GLY A 1 197 ? 210.865 4.246 110.632 1.00 130.28 197 GLY A O 1
ATOM 1479 N N . VAL A 1 198 ? 209.184 4.600 109.164 1.00 142.94 198 VAL A N 1
ATOM 1480 C CA . VAL A 1 198 ? 208.196 3.790 109.892 1.00 134.10 198 VAL A CA 1
ATOM 1481 C C . VAL A 1 198 ? 207.251 3.079 108.924 1.00 116.55 198 VAL A C 1
ATOM 1482 O O . VAL A 1 198 ? 206.757 1.988 109.204 1.00 107.21 198 VAL A O 1
ATOM 1486 N N . ARG A 1 204 ? 210.280 -0.622 113.205 1.00 198.30 204 ARG A N 1
ATOM 1487 C CA . ARG A 1 204 ? 209.490 -0.288 112.023 1.00 186.34 204 ARG A CA 1
ATOM 1488 C C . ARG A 1 204 ? 207.980 -0.305 112.303 1.00 169.76 204 ARG A C 1
ATOM 1489 O O . ARG A 1 204 ? 207.198 0.286 111.552 1.00 149.91 204 ARG A O 1
ATOM 1497 N N . ALA A 1 205 ? 207.572 -0.945 113.398 1.00 174.96 205 ALA A N 1
ATOM 1498 C CA . ALA A 1 205 ? 206.152 -1.218 113.594 1.00 172.63 205 ALA A CA 1
ATOM 1499 C C . ALA A 1 205 ? 205.408 -0.285 114.554 1.00 178.48 205 ALA A C 1
ATOM 1500 O O . ALA A 1 205 ? 204.808 0.676 114.104 1.00 176.36 205 ALA A O 1
ATOM 1502 N N . THR A 1 206 ? 205.509 -0.493 115.864 1.00 189.35 206 THR A N 1
ATOM 1503 C CA . THR A 1 206 ? 204.493 0.081 116.757 1.00 192.18 206 THR A CA 1
ATOM 1504 C C . THR A 1 206 ? 204.911 1.220 117.691 1.00 199.62 206 THR A C 1
ATOM 1505 O O . THR A 1 206 ? 205.817 1.065 118.506 1.00 204.78 206 THR A O 1
ATOM 1509 N N . ASN A 1 207 ? 204.229 2.358 117.572 1.00 198.89 207 ASN A N 1
ATOM 1510 C CA . ASN A 1 207 ? 204.226 3.361 118.632 1.00 200.67 207 ASN A CA 1
ATOM 1511 C C . ASN A 1 207 ? 203.319 2.800 119.718 1.00 198.19 207 ASN A C 1
ATOM 1512 O O . ASN A 1 207 ? 203.782 2.402 120.789 1.00 206.32 207 ASN A O 1
ATOM 1517 N N . PHE A 1 208 ? 202.021 2.767 119.428 1.00 187.65 208 PHE A N 1
ATOM 1518 C CA . PHE A 1 208 ? 201.126 1.811 120.063 1.00 183.88 208 PHE A CA 1
ATOM 1519 C C . PHE A 1 208 ? 200.397 1.120 118.926 1.00 175.80 208 PHE A C 1
ATOM 1520 O O . PHE A 1 208 ? 199.511 1.711 118.309 1.00 179.45 208 PHE A O 1
ATOM 1528 N N . LEU A 1 209 ? 200.749 -0.141 118.682 1.00 167.02 209 LEU A N 1
ATOM 1529 C CA . LEU A 1 209 ? 200.176 -0.917 117.584 1.00 157.67 209 LEU A CA 1
ATOM 1530 C C . LEU A 1 209 ? 200.101 -0.119 116.277 1.00 158.70 209 LEU A C 1
ATOM 1531 O O . LEU A 1 209 ? 199.041 -0.065 115.649 1.00 159.00 209 LEU A O 1
ATOM 1536 N N . LEU A 1 210 ? 201.210 0.493 115.857 1.00 158.05 210 LEU A N 1
ATOM 1537 C CA . LEU A 1 210 ? 201.153 1.441 114.734 1.00 151.33 210 LEU A CA 1
ATOM 1538 C C . LEU A 1 210 ? 202.094 1.131 113.552 1.00 137.98 210 LEU A C 1
ATOM 1539 O O . LEU A 1 210 ? 202.853 2.000 113.115 1.00 120.47 210 LEU A O 1
ATOM 1544 N N . PRO A 1 211 ? 202.001 -0.089 112.981 1.00 140.65 211 PRO A N 1
ATOM 1545 C CA . PRO A 1 211 ? 202.631 -0.324 111.680 1.00 136.28 211 PRO A CA 1
ATOM 1546 C C . PRO A 1 211 ? 201.741 0.244 110.590 1.00 135.72 211 PRO A C 1
ATOM 1547 O O . PRO A 1 211 ? 200.863 1.060 110.873 1.00 126.03 211 PRO A O 1
ATOM 1551 N N . ASN A 1 212 ? 201.993 -0.152 109.351 1.00 147.59 212 ASN A N 1
ATOM 1552 C CA . ASN A 1 212 ? 201.199 0.310 108.219 1.00 158.55 212 ASN A CA 1
ATOM 1553 C C . ASN A 1 212 ? 199.687 0.205 108.415 1.00 165.03 212 ASN A C 1
ATOM 1554 O O . ASN A 1 212 ? 198.937 0.987 107.825 1.00 162.18 212 ASN A O 1
ATOM 1559 N N . TRP A 1 213 ? 199.247 -0.745 109.246 1.00 174.98 213 TRP A N 1
ATOM 1560 C CA . TRP A 1 213 ? 197.827 -0.891 109.577 1.00 175.17 213 TRP A CA 1
ATOM 1561 C C . TRP A 1 213 ? 197.288 0.460 110.062 1.00 167.29 213 TRP A C 1
ATOM 1562 O O . TRP A 1 213 ? 196.178 0.861 109.707 1.00 168.49 213 TRP A O 1
ATOM 1573 N N . GLY A 1 214 ? 198.092 1.165 110.856 1.00 160.55 214 GLY A N 1
ATOM 1574 C CA . GLY A 1 214 ? 197.722 2.471 111.369 1.00 149.41 214 GLY A CA 1
ATOM 1575 C C . GLY A 1 214 ? 197.533 3.525 110.292 1.00 143.39 214 GLY A C 1
ATOM 1576 O O . GLY A 1 214 ? 196.702 4.416 110.439 1.00 134.91 214 GLY A O 1
ATOM 1577 N N . TRP A 1 215 ? 198.309 3.433 109.216 1.00 146.04 215 TRP A N 1
ATOM 1578 C CA . TRP A 1 215 ? 198.201 4.378 108.101 1.00 145.11 215 TRP A CA 1
ATOM 1579 C C . TRP A 1 215 ? 197.067 4.055 107.123 1.00 135.81 215 TRP A C 1
ATOM 1580 O O . TRP A 1 215 ? 196.444 4.963 106.564 1.00 135.10 215 TRP A O 1
ATOM 1591 N N . LEU A 1 216 ? 196.819 2.763 106.907 1.00 130.56 216 LEU A N 1
ATOM 1592 C CA . LEU A 1 216 ? 195.660 2.313 106.138 1.00 119.16 216 LEU A CA 1
ATOM 1593 C C . LEU A 1 216 ? 194.418 2.827 106.837 1.00 107.24 216 LEU A C 1
ATOM 1594 O O . LEU A 1 216 ? 193.576 3.507 106.239 1.00 95.96 216 LEU A O 1
ATOM 1599 N N . LEU A 1 217 ? 194.322 2.477 108.117 1.00 107.97 217 LEU A N 1
ATOM 1600 C CA . LEU A 1 217 ? 193.267 2.967 108.982 1.00 105.95 217 LEU A CA 1
ATOM 1601 C C . LEU A 1 217 ? 193.175 4.471 108.899 1.00 108.39 217 LEU A C 1
ATOM 1602 O O . LEU A 1 217 ? 192.094 5.006 108.770 1.00 111.19 217 LEU A O 1
ATOM 1607 N N . VAL A 1 218 ? 194.309 5.159 108.976 1.00 109.28 218 VAL A N 1
ATOM 1608 C CA . VAL A 1 218 ? 194.278 6.618 108.940 1.00 103.11 218 VAL A CA 1
ATOM 1609 C C . VAL A 1 218 ? 193.652 7.160 107.653 1.00 102.02 218 VAL A C 1
ATOM 1610 O O . VAL A 1 218 ? 192.773 8.004 107.714 1.00 103.85 218 VAL A O 1
ATOM 1614 N N . LEU A 1 219 ? 194.068 6.666 106.495 1.00 97.07 219 LEU A N 1
ATOM 1615 C CA . LEU A 1 219 ? 193.508 7.195 105.260 1.00 100.54 219 LEU A CA 1
ATOM 1616 C C . LEU A 1 219 ? 192.049 6.797 105.066 1.00 110.06 219 LEU A C 1
ATOM 1617 O O . LEU A 1 219 ? 191.172 7.668 104.891 1.00 118.74 219 LEU A O 1
ATOM 1622 N N . LEU A 1 220 ? 191.788 5.492 105.128 1.00 109.14 220 LEU A N 1
ATOM 1623 C CA . LEU A 1 220 ? 190.424 4.987 105.034 1.00 103.30 220 LEU A CA 1
ATOM 1624 C C . LEU A 1 220 ? 189.532 5.730 106.018 1.00 97.03 220 LEU A C 1
ATOM 1625 O O . LEU A 1 220 ? 188.751 6.570 105.619 1.00 89.99 220 LEU A O 1
ATOM 1630 N N . VAL A 1 221 ? 189.709 5.471 107.305 1.00 98.72 221 VAL A N 1
ATOM 1631 C CA . VAL A 1 221 ? 188.889 6.071 108.356 1.00 105.83 221 VAL A CA 1
ATOM 1632 C C . VAL A 1 221 ? 188.834 7.613 108.368 1.00 91.66 221 VAL A C 1
ATOM 1633 O O . VAL A 1 221 ? 187.817 8.189 108.747 1.00 80.37 221 VAL A O 1
ATOM 1637 N N . ALA A 1 222 ? 189.901 8.290 107.946 1.00 94.73 222 ALA A N 1
ATOM 1638 C CA . ALA A 1 222 ? 189.792 9.735 107.760 1.00 86.76 222 ALA A CA 1
ATOM 1639 C C . ALA A 1 222 ? 188.742 10.003 106.699 1.00 88.11 222 ALA A C 1
ATOM 1640 O O . ALA A 1 222 ? 187.983 10.960 106.817 1.00 92.61 222 ALA A O 1
ATOM 1642 N N . THR A 1 223 ? 188.678 9.157 105.672 1.00 82.45 223 THR A N 1
ATOM 1643 C CA . THR A 1 223 ? 187.664 9.380 104.633 1.00 83.58 223 THR A CA 1
ATOM 1644 C C . THR A 1 223 ? 186.157 9.366 105.076 1.00 133.52 223 THR A C 1
ATOM 1645 O O . THR A 1 223 ? 185.486 10.389 104.919 1.00 133.92 223 THR A O 1
ATOM 1649 N N . PRO A 1 224 ? 185.624 8.245 105.636 1.00 126.44 224 PRO A N 1
ATOM 1650 C CA . PRO A 1 224 ? 184.258 8.377 106.171 1.00 111.49 224 PRO A CA 1
ATOM 1651 C C . PRO A 1 224 ? 184.073 9.295 107.377 1.00 100.21 224 PRO A C 1
ATOM 1652 O O . PRO A 1 224 ? 182.949 9.737 107.595 1.00 98.35 224 PRO A O 1
ATOM 1656 N N . ALA A 1 225 ? 185.120 9.566 108.150 1.00 98.09 225 ALA A N 1
ATOM 1657 C CA . ALA A 1 225 ? 185.004 10.566 109.207 1.00 99.24 225 ALA A CA 1
ATOM 1658 C C . ALA A 1 225 ? 184.675 11.892 108.546 1.00 106.86 225 ALA A C 1
ATOM 1659 O O . ALA A 1 225 ? 183.976 12.724 109.113 1.00 108.35 225 ALA A O 1
ATOM 1661 N N . LEU A 1 226 ? 185.204 12.079 107.340 1.00 110.25 226 LEU A N 1
ATOM 1662 C CA . LEU A 1 226 ? 184.860 13.222 106.503 1.00 106.67 226 LEU A CA 1
ATOM 1663 C C . LEU A 1 226 ? 183.573 13.049 105.693 1.00 108.56 226 LEU A C 1
ATOM 1664 O O . LEU A 1 226 ? 182.868 14.025 105.454 1.00 114.55 226 LEU A O 1
ATOM 1669 N N . ILE A 1 227 ? 183.278 11.822 105.259 1.00 105.67 227 ILE A N 1
ATOM 1670 C CA . ILE A 1 227 ? 182.072 11.549 104.463 1.00 93.31 227 ILE A CA 1
ATOM 1671 C C . ILE A 1 227 ? 180.802 11.917 105.212 1.00 79.13 227 ILE A C 1
ATOM 1672 O O . ILE A 1 227 ? 179.981 12.689 104.718 1.00 75.38 227 ILE A O 1
ATOM 1677 N N . THR A 1 228 ? 180.652 11.367 106.411 1.00 71.42 228 THR A N 1
ATOM 1678 C CA . THR A 1 228 ? 179.437 11.574 107.181 1.00 72.97 228 THR A CA 1
ATOM 1679 C C . THR A 1 228 ? 179.359 12.980 107.771 1.00 84.58 228 THR A C 1
ATOM 1680 O O . THR A 1 228 ? 178.292 13.437 108.165 1.00 88.50 228 THR A O 1
ATOM 1684 N N . ILE A 1 229 ? 180.490 13.670 107.822 1.00 95.81 229 ILE A N 1
ATOM 1685 C CA . ILE A 1 229 ? 180.513 15.053 108.294 1.00 98.57 229 ILE A CA 1
ATOM 1686 C C . ILE A 1 229 ? 179.903 15.992 107.244 1.00 89.80 229 ILE A C 1
ATOM 1687 O O . ILE A 1 229 ? 179.224 16.962 107.574 1.00 80.52 229 ILE A O 1
ATOM 1692 N N . LEU A 1 230 ? 180.157 15.693 105.977 1.00 91.83 230 LEU A N 1
ATOM 1693 C CA . LEU A 1 230 ? 179.506 16.394 104.885 1.00 93.45 230 LEU A CA 1
ATOM 1694 C C . LEU A 1 230 ? 178.113 15.786 104.691 1.00 105.94 230 LEU A C 1
ATOM 1695 O O . LEU A 1 230 ? 177.188 16.475 104.261 1.00 119.13 230 LEU A O 1
ATOM 1700 N N . PHE A 1 231 ? 177.975 14.499 105.026 1.00 101.02 231 PHE A N 1
ATOM 1701 C CA . PHE A 1 231 ? 176.698 13.772 104.918 1.00 96.77 231 PHE A CA 1
ATOM 1702 C C . PHE A 1 231 ? 175.656 14.212 105.967 1.00 94.48 231 PHE A C 1
ATOM 1703 O O . PHE A 1 231 ? 174.565 14.647 105.606 1.00 89.65 231 PHE A O 1
ATOM 1711 N N . TRP A 1 232 ? 175.996 14.139 107.253 1.00 94.22 232 TRP A N 1
ATOM 1712 C CA . TRP A 1 232 ? 175.097 14.642 108.289 1.00 91.66 232 TRP A CA 1
ATOM 1713 C C . TRP A 1 232 ? 175.104 16.162 108.253 1.00 92.28 232 TRP A C 1
ATOM 1714 O O . TRP A 1 232 ? 174.077 16.793 108.445 1.00 99.83 232 TRP A O 1
ATOM 1725 N N . LYS A 1 233 ? 176.279 16.745 108.053 1.00 104.01 233 LYS A N 1
ATOM 1726 C CA . LYS A 1 233 ? 176.436 18.189 107.833 1.00 119.75 233 LYS A CA 1
ATOM 1727 C C . LYS A 1 233 ? 176.070 19.037 109.051 1.00 134.75 233 LYS A C 1
ATOM 1728 O O . LYS A 1 233 ? 176.419 20.215 109.125 1.00 135.59 233 LYS A O 1
ATOM 1730 N N . GLU A 1 234 ? 175.385 18.426 110.010 1.00 149.53 234 GLU A N 1
ATOM 1731 C CA . GLU A 1 234 ? 175.176 19.050 111.299 1.00 159.34 234 GLU A CA 1
ATOM 1732 C C . GLU A 1 234 ? 176.527 18.914 111.952 1.00 161.03 234 GLU A C 1
ATOM 1733 O O . GLU A 1 234 ? 177.091 19.871 112.487 1.00 166.63 234 GLU A O 1
ATOM 1735 N N . TRP A 1 235 ? 177.055 17.701 111.842 1.00 146.17 235 TRP A N 1
ATOM 1736 C CA . TRP A 1 235 ? 178.339 17.339 112.405 1.00 135.85 235 TRP A CA 1
ATOM 1737 C C . TRP A 1 235 ? 179.442 18.219 111.827 1.00 128.33 235 TRP A C 1
ATOM 1738 O O . TRP A 1 235 ? 180.406 18.551 112.516 1.00 134.80 235 TRP A O 1
ATOM 1749 N N . SER A 1 236 ? 179.269 18.611 110.568 1.00 113.23 236 SER A N 1
ATOM 1750 C CA . SER A 1 236 ? 180.207 19.480 109.860 1.00 94.97 236 SER A CA 1
ATOM 1751 C C . SER A 1 236 ? 180.622 20.695 110.687 1.00 82.69 236 SER A C 1
ATOM 1752 O O . SER A 1 236 ? 181.799 20.892 110.980 1.00 63.45 236 SER A O 1
ATOM 1755 N N . VAL A 1 237 ? 179.640 21.516 111.035 1.00 89.25 237 VAL A N 1
ATOM 1756 C CA . VAL A 1 237 ? 179.855 22.676 111.882 1.00 92.22 237 VAL A CA 1
ATOM 1757 C C . VAL A 1 237 ? 180.662 22.337 113.131 1.00 95.20 237 VAL A C 1
ATOM 1758 O O . VAL A 1 237 ? 181.593 23.052 113.489 1.00 97.90 237 VAL A O 1
ATOM 1762 N N . TYR A 1 238 ? 180.316 21.234 113.784 1.00 98.49 238 TYR A N 1
ATOM 1763 C CA . TYR A 1 238 ? 180.886 20.927 115.095 1.00 106.07 238 TYR A CA 1
ATOM 1764 C C . TYR A 1 238 ? 182.359 20.496 115.077 1.00 95.54 238 TYR A C 1
ATOM 1765 O O . TYR A 1 238 ? 183.122 20.874 115.967 1.00 95.34 238 TYR A O 1
ATOM 1774 N N . ALA A 1 239 ? 182.755 19.708 114.079 1.00 85.12 239 ALA A N 1
ATOM 1775 C CA . ALA A 1 239 ? 184.143 19.253 113.970 1.00 75.63 239 ALA A CA 1
ATOM 1776 C C . ALA A 1 239 ? 185.099 20.440 113.879 1.00 89.36 239 ALA A C 1
ATOM 1777 O O . ALA A 1 239 ? 186.246 20.366 114.316 1.00 98.17 239 ALA A O 1
ATOM 1779 N N . LEU A 1 240 ? 184.614 21.536 113.308 1.00 90.20 240 LEU A N 1
ATOM 1780 C CA . LEU A 1 240 ? 185.372 22.774 113.279 1.00 82.20 240 LEU A CA 1
ATOM 1781 C C . LEU A 1 240 ? 185.486 23.302 114.695 1.00 88.26 240 LEU A C 1
ATOM 1782 O O . LEU A 1 240 ? 186.561 23.697 115.125 1.00 99.72 240 LEU A O 1
ATOM 1787 N N . ILE A 1 241 ? 184.380 23.282 115.429 1.00 89.60 241 ILE A N 1
ATOM 1788 C CA . ILE A 1 241 ? 184.393 23.715 116.823 1.00 100.38 241 ILE A CA 1
ATOM 1789 C C . ILE A 1 241 ? 185.387 22.898 117.662 1.00 110.30 241 ILE A C 1
ATOM 1790 O O . ILE A 1 241 ? 186.040 23.438 118.554 1.00 111.42 241 ILE A O 1
ATOM 1795 N N . VAL A 1 242 ? 185.511 21.606 117.363 1.00 113.11 242 VAL A N 1
ATOM 1796 C CA . VAL A 1 242 ? 186.565 20.779 117.956 1.00 107.17 242 VAL A CA 1
ATOM 1797 C C . VAL A 1 242 ? 187.919 21.388 117.629 1.00 98.77 242 VAL A C 1
ATOM 1798 O O . VAL A 1 242 ? 188.644 21.861 118.516 1.00 105.56 242 VAL A O 1
ATOM 1802 N N . ALA A 1 243 ? 188.233 21.386 116.335 1.00 88.20 243 ALA A N 1
ATOM 1803 C CA . ALA A 1 243 ? 189.478 21.931 115.809 1.00 84.84 243 ALA A CA 1
ATOM 1804 C C . ALA A 1 243 ? 189.722 23.356 116.305 1.00 86.45 243 ALA A C 1
ATOM 1805 O O . ALA A 1 243 ? 190.868 23.795 116.436 1.00 86.54 243 ALA A O 1
ATOM 1807 N N . THR A 1 244 ? 188.630 24.059 116.598 1.00 90.14 244 THR A N 1
ATOM 1808 C CA . THR A 1 244 ? 188.679 25.429 117.106 1.00 97.12 244 THR A CA 1
ATOM 1809 C C . THR A 1 244 ? 189.130 25.532 118.564 1.00 96.68 244 THR A C 1
ATOM 1810 O O . THR A 1 244 ? 190.016 26.329 118.886 1.00 97.12 244 THR A O 1
ATOM 1814 N N . ILE A 1 245 ? 188.529 24.738 119.447 1.00 95.57 245 ILE A N 1
ATOM 1815 C CA . ILE A 1 245 ? 188.965 24.737 120.836 1.00 101.34 245 ILE A CA 1
ATOM 1816 C C . ILE A 1 245 ? 190.419 24.261 120.875 1.00 101.34 245 ILE A C 1
ATOM 1817 O O . ILE A 1 245 ? 191.208 24.713 121.713 1.00 105.39 245 ILE A O 1
ATOM 1822 N N . ILE A 1 246 ? 190.773 23.373 119.941 1.00 98.49 246 ILE A N 1
ATOM 1823 C CA . ILE A 1 246 ? 192.159 22.915 119.798 1.00 95.84 246 ILE A CA 1
ATOM 1824 C C . ILE A 1 246 ? 193.122 24.066 119.477 1.00 104.66 246 ILE A C 1
ATOM 1825 O O . ILE A 1 246 ? 194.056 24.344 120.247 1.00 110.97 246 ILE A O 1
ATOM 1830 N N . GLY A 1 247 ? 192.878 24.738 118.349 1.00 99.52 247 GLY A N 1
ATOM 1831 C CA . GLY A 1 247 ? 193.711 25.848 117.914 1.00 94.91 247 GLY A CA 1
ATOM 1832 C C . GLY A 1 247 ? 193.795 26.973 118.934 1.00 102.68 247 GLY A C 1
ATOM 1833 O O . GLY A 1 247 ? 194.849 27.581 119.111 1.00 109.72 247 GLY A O 1
ATOM 1834 N N . LEU A 1 248 ? 192.687 27.248 119.615 1.00 100.85 248 LEU A N 1
ATOM 1835 C CA . LEU A 1 248 ? 192.657 28.312 120.613 1.00 100.49 248 LEU A CA 1
ATOM 1836 C C . LEU A 1 248 ? 193.417 27.950 121.880 1.00 106.80 248 LEU A C 1
ATOM 1837 O O . LEU A 1 248 ? 194.067 28.807 122.490 1.00 109.58 248 LEU A O 1
ATOM 1842 N N . GLY A 1 249 ? 193.312 26.688 122.288 1.00 111.26 249 GLY A N 1
ATOM 1843 C CA . GLY A 1 249 ? 194.028 26.214 123.459 1.00 115.45 249 GLY A CA 1
ATOM 1844 C C . GLY A 1 249 ? 195.518 26.255 123.194 1.00 116.57 249 GLY A C 1
ATOM 1845 O O . GLY A 1 249 ? 196.314 26.630 124.063 1.00 117.26 249 GLY A O 1
ATOM 1846 N N . VAL A 1 250 ? 195.891 25.882 121.971 1.00 116.44 250 VAL A N 1
ATOM 1847 C CA . VAL A 1 250 ? 197.291 25.933 121.547 1.00 111.43 250 VAL A CA 1
ATOM 1848 C C . VAL A 1 250 ? 197.843 27.365 121.462 1.00 107.60 250 VAL A C 1
ATOM 1849 O O . VAL A 1 250 ? 198.925 27.640 121.979 1.00 110.94 250 VAL A O 1
ATOM 1853 N N . LEU A 1 251 ? 197.103 28.262 120.810 1.00 101.53 251 LEU A N 1
ATOM 1854 C CA . LEU A 1 251 ? 197.440 29.687 120.771 1.00 99.55 251 LEU A CA 1
ATOM 1855 C C . LEU A 1 251 ? 197.676 30.196 122.195 1.00 112.93 251 LEU A C 1
ATOM 1856 O O . LEU A 1 251 ? 198.698 30.840 122.504 1.00 119.37 251 LEU A O 1
ATOM 1861 N N . ALA A 1 252 ? 196.723 29.873 123.064 1.00 121.20 252 ALA A N 1
ATOM 1862 C CA . ALA A 1 252 ? 196.836 30.163 124.485 1.00 130.22 252 ALA A CA 1
ATOM 1863 C C . ALA A 1 252 ? 198.146 29.640 125.087 1.00 137.53 252 ALA A C 1
ATOM 1864 O O . ALA A 1 252 ? 198.764 30.320 125.907 1.00 143.84 252 ALA A O 1
ATOM 1866 N N . LYS A 1 253 ? 198.575 28.444 124.683 1.00 136.86 253 LYS A N 1
ATOM 1867 C CA . LYS A 1 253 ? 199.850 27.908 125.177 1.00 136.11 253 LYS A CA 1
ATOM 1868 C C . LYS A 1 253 ? 201.039 28.728 124.672 1.00 121.04 253 LYS A C 1
ATOM 1869 O O . LYS A 1 253 ? 201.989 28.998 125.418 1.00 118.77 253 LYS A O 1
ATOM 1875 N N . ILE A 1 254 ? 200.967 29.116 123.399 1.00 106.14 254 ILE A N 1
ATOM 1876 C CA . ILE A 1 254 ? 201.977 29.958 122.761 1.00 93.41 254 ILE A CA 1
ATOM 1877 C C . ILE A 1 254 ? 202.133 31.269 123.517 1.00 92.24 254 ILE A C 1
ATOM 1878 O O . ILE A 1 254 ? 203.214 31.855 123.544 1.00 92.11 254 ILE A O 1
ATOM 1883 N N . TYR A 1 255 ? 201.064 31.720 124.164 1.00 98.98 255 TYR A N 1
ATOM 1884 C CA . TYR A 1 255 ? 201.201 32.869 125.064 1.00 108.79 255 TYR A CA 1
ATOM 1885 C C . TYR A 1 255 ? 202.180 32.631 126.243 1.00 107.25 255 TYR A C 1
ATOM 1886 O O . TYR A 1 255 ? 201.985 31.762 127.102 1.00 95.76 255 TYR A O 1
ATOM 1895 N N . GLU A 1 259 ? 204.799 31.292 125.851 1.00 114.26 259 GLU A N 1
ATOM 1896 C CA . GLU A 1 259 ? 206.084 31.665 126.422 1.00 131.47 259 GLU A CA 1
ATOM 1897 C C . GLU A 1 259 ? 206.178 33.164 126.716 1.00 135.99 259 GLU A C 1
ATOM 1898 O O . GLU A 1 259 ? 205.279 33.929 126.356 1.00 119.34 259 GLU A O 1
ATOM 1900 N N . ASN A 1 260 ? 207.273 33.575 127.362 1.00 157.47 260 ASN A N 1
ATOM 1901 C CA . ASN A 1 260 ? 207.446 34.962 127.808 1.00 174.65 260 ASN A CA 1
ATOM 1902 C C . ASN A 1 260 ? 208.067 35.867 126.740 1.00 184.07 260 ASN A C 1
ATOM 1903 O O . ASN A 1 260 ? 207.354 36.616 126.071 1.00 182.13 260 ASN A O 1
ATOM 1908 N N . GLN A 1 261 ? 209.386 35.768 126.561 1.00 193.00 261 GLN A N 1
ATOM 1909 C CA . GLN A 1 261 ? 210.081 36.446 125.460 1.00 195.29 261 GLN A CA 1
ATOM 1910 C C . GLN A 1 261 ? 210.133 37.979 125.505 1.00 187.54 261 GLN A C 1
ATOM 1911 O O . GLN A 1 261 ? 210.728 38.597 124.620 1.00 192.15 261 GLN A O 1
ATOM 1917 N N . LYS A 1 262 ? 209.529 38.577 126.528 1.00 173.84 262 LYS A N 1
ATOM 1918 C CA . LYS A 1 262 ? 209.208 40.006 126.525 1.00 160.80 262 LYS A CA 1
ATOM 1919 C C . LYS A 1 262 ? 208.179 40.333 125.442 1.00 161.76 262 LYS A C 1
ATOM 1920 O O . LYS A 1 262 ? 207.093 39.754 125.426 1.00 165.69 262 LYS A O 1
ATOM 1926 N N . GLN A 1 263 ? 208.510 41.257 124.544 1.00 156.39 263 GLN A N 1
ATOM 1927 C CA . GLN A 1 263 ? 207.512 41.772 123.608 1.00 142.27 263 GLN A CA 1
ATOM 1928 C C . GLN A 1 263 ? 207.007 40.749 122.609 1.00 136.48 263 GLN A C 1
ATOM 1929 O O . GLN A 1 263 ? 207.783 40.168 121.853 1.00 137.02 263 GLN A O 1
ATOM 1935 N N . ARG A 1 264 ? 205.686 40.579 122.601 1.00 134.62 264 ARG A N 1
ATOM 1936 C CA . ARG A 1 264 ? 204.987 39.645 121.723 1.00 130.08 264 ARG A CA 1
ATOM 1937 C C . ARG A 1 264 ? 203.519 40.048 121.570 1.00 120.26 264 ARG A C 1
ATOM 1938 O O . ARG A 1 264 ? 203.194 41.049 120.916 1.00 109.20 264 ARG A O 1
ATOM 1946 N N . GLU A 1 266 ? 204.231 41.272 118.946 1.00 120.67 266 GLU A N 1
ATOM 1947 C CA . GLU A 1 266 ? 203.339 41.301 117.796 1.00 127.00 266 GLU A CA 1
ATOM 1948 C C . GLU A 1 266 ? 202.284 40.186 117.792 1.00 131.07 266 GLU A C 1
ATOM 1949 O O . GLU A 1 266 ? 201.499 40.076 116.843 1.00 132.21 266 GLU A O 1
ATOM 1955 N N . LEU A 1 267 ? 202.253 39.370 118.844 1.00 133.80 267 LEU A N 1
ATOM 1956 C CA . LEU A 1 267 ? 201.312 38.241 118.916 1.00 133.34 267 LEU A CA 1
ATOM 1957 C C . LEU A 1 267 ? 199.836 38.620 118.801 1.00 128.49 267 LEU A C 1
ATOM 1958 O O . LEU A 1 267 ? 199.186 38.318 117.804 1.00 122.99 267 LEU A O 1
ATOM 1963 N N . GLY A 1 268 ? 199.315 39.283 119.828 1.00 128.10 268 GLY A N 1
ATOM 1964 C CA . GLY A 1 268 ? 197.903 39.620 119.884 1.00 123.96 268 GLY A CA 1
ATOM 1965 C C . GLY A 1 268 ? 197.443 40.507 118.744 1.00 111.01 268 GLY A C 1
ATOM 1966 O O . GLY A 1 268 ? 196.262 40.520 118.389 1.00 107.57 268 GLY A O 1
ATOM 1967 N N . LEU A 1 269 ? 198.377 41.262 118.178 1.00 104.45 269 LEU A N 1
ATOM 1968 C CA . LEU A 1 269 ? 198.067 42.079 117.020 1.00 104.39 269 LEU A CA 1
ATOM 1969 C C . LEU A 1 269 ? 198.063 41.193 115.770 1.00 107.54 269 LEU A C 1
ATOM 1970 O O . LEU A 1 269 ? 197.431 41.524 114.763 1.00 117.39 269 LEU A O 1
ATOM 1975 N N . ILE A 1 270 ? 198.738 40.048 115.842 1.00 101.88 270 ILE A N 1
ATOM 1976 C CA . ILE A 1 270 ? 198.556 39.028 114.805 1.00 104.58 270 ILE A CA 1
ATOM 1977 C C . ILE A 1 270 ? 197.214 38.318 114.986 1.00 100.37 270 ILE A C 1
ATOM 1978 O O . ILE A 1 270 ? 196.585 37.918 114.011 1.00 103.43 270 ILE A O 1
ATOM 1983 N N . VAL A 1 271 ? 196.769 38.172 116.231 1.00 91.40 271 VAL A N 1
ATOM 1984 C CA . VAL A 1 271 ? 195.410 37.714 116.483 1.00 72.12 271 VAL A CA 1
ATOM 1985 C C . VAL A 1 271 ? 194.457 38.689 115.796 1.00 68.24 271 VAL A C 1
ATOM 1986 O O . VAL A 1 271 ? 193.595 38.277 115.025 1.00 72.52 271 VAL A O 1
ATOM 1990 N N . THR A 1 272 ? 194.655 39.982 116.046 1.00 68.09 272 THR A N 1
ATOM 1991 C CA . THR A 1 272 ? 193.914 41.046 115.365 1.00 68.53 272 THR A CA 1
ATOM 1992 C C . THR A 1 272 ? 193.914 40.820 113.855 1.00 68.76 272 THR A C 1
ATOM 1993 O O . THR A 1 272 ? 192.877 40.941 113.178 1.00 71.92 272 THR A O 1
ATOM 1997 N N . LEU A 1 273 ? 195.084 40.472 113.335 1.00 74.94 273 LEU A N 1
ATOM 1998 C CA . LEU A 1 273 ? 195.216 40.196 111.913 1.00 86.04 273 LEU A CA 1
ATOM 1999 C C . LEU A 1 273 ? 194.318 39.055 111.472 1.00 87.62 273 LEU A C 1
ATOM 2000 O O . LEU A 1 273 ? 193.530 39.209 110.540 1.00 92.79 273 LEU A O 1
ATOM 2005 N N . THR A 1 274 ? 194.431 37.914 112.145 1.00 82.05 274 THR A N 1
ATOM 2006 C CA . THR A 1 274 ? 193.701 36.727 111.723 1.00 83.68 274 THR A CA 1
ATOM 2007 C C . THR A 1 274 ? 192.186 36.880 111.905 1.00 82.44 274 THR A C 1
ATOM 2008 O O . THR A 1 274 ? 191.395 36.216 111.226 1.00 77.20 274 THR A O 1
ATOM 2012 N N . PHE A 1 275 ? 191.799 37.809 112.775 1.00 82.09 275 PHE A N 1
ATOM 2013 C CA . PHE A 1 275 ? 190.397 38.169 112.968 1.00 74.08 275 PHE A CA 1
ATOM 2014 C C . PHE A 1 275 ? 189.904 38.952 111.751 1.00 72.53 275 PHE A C 1
ATOM 2015 O O . PHE A 1 275 ? 188.967 38.515 111.060 1.00 79.27 275 PHE A O 1
ATOM 2023 N N . PHE A 1 276 ? 190.515 40.106 111.482 1.00 73.81 276 PHE A N 1
ATOM 2024 C CA . PHE A 1 276 ? 190.100 40.892 110.312 1.00 83.84 276 PHE A CA 1
ATOM 2025 C C . PHE A 1 276 ? 190.213 40.141 108.965 1.00 93.41 276 PHE A C 1
ATOM 2026 O O . PHE A 1 276 ? 189.392 40.343 108.050 1.00 107.69 276 PHE A O 1
ATOM 2034 N N . SER A 1 277 ? 191.194 39.251 108.849 1.00 86.86 277 SER A N 1
ATOM 2035 C CA . SER A 1 277 ? 191.297 38.411 107.652 1.00 90.32 277 SER A CA 1
ATOM 2036 C C . SER A 1 277 ? 190.233 37.299 107.618 1.00 91.22 277 SER A C 1
ATOM 2037 O O . SER A 1 277 ? 189.794 36.879 106.540 1.00 83.97 277 SER A O 1
ATOM 2040 N N . MET A 1 278 ? 189.827 36.823 108.796 1.00 90.80 278 MET A N 1
ATOM 2041 C CA . MET A 1 278 ? 188.692 35.901 108.892 1.00 81.90 278 MET A CA 1
ATOM 2042 C C . MET A 1 278 ? 187.423 36.544 108.335 1.00 81.85 278 MET A C 1
ATOM 2043 O O . MET A 1 278 ? 186.813 35.999 107.410 1.00 87.44 278 MET A O 1
ATOM 2048 N N . LEU A 1 279 ? 187.039 37.705 108.877 1.00 82.84 279 LEU A N 1
ATOM 2049 C CA . LEU A 1 279 ? 185.837 38.407 108.393 1.00 84.18 279 LEU A CA 1
ATOM 2050 C C . LEU A 1 279 ? 185.940 38.658 106.890 1.00 79.29 279 LEU A C 1
ATOM 2051 O O . LEU A 1 279 ? 184.976 38.454 106.109 1.00 44.21 279 LEU A O 1
ATOM 2056 N N . PHE A 1 280 ? 187.143 39.061 106.487 1.00 72.56 280 PHE A N 1
ATOM 2057 C CA . PHE A 1 280 ? 187.435 39.234 105.074 1.00 67.80 280 PHE A CA 1
ATOM 2058 C C . PHE A 1 280 ? 187.050 38.000 104.235 1.00 75.16 280 PHE A C 1
ATOM 2059 O O . PHE A 1 280 ? 186.248 38.087 103.293 1.00 67.72 280 PHE A O 1
ATOM 2067 N N . TRP A 1 281 ? 187.609 36.851 104.596 1.00 86.67 281 TRP A N 1
ATOM 2068 C CA . TRP A 1 281 ? 187.432 35.644 103.795 1.00 96.21 281 TRP A CA 1
ATOM 2069 C C . TRP A 1 281 ? 186.024 35.080 103.857 1.00 89.82 281 TRP A C 1
ATOM 2070 O O . TRP A 1 281 ? 185.599 34.368 102.937 1.00 90.70 281 TRP A O 1
ATOM 2081 N N . ALA A 1 282 ? 185.312 35.393 104.941 1.00 91.36 282 ALA A N 1
ATOM 2082 C CA . ALA A 1 282 ? 183.884 35.089 105.025 1.00 91.61 282 ALA A CA 1
ATOM 2083 C C . ALA A 1 282 ? 183.197 35.808 103.875 1.00 73.37 282 ALA A C 1
ATOM 2084 O O . ALA A 1 282 ? 182.521 35.178 103.048 1.00 66.46 282 ALA A O 1
ATOM 2086 N N . PHE A 1 283 ? 183.419 37.120 103.794 1.00 63.20 283 PHE A N 1
ATOM 2087 C CA . PHE A 1 283 ? 182.850 37.895 102.688 1.00 56.78 283 PHE A CA 1
ATOM 2088 C C . PHE A 1 283 ? 183.276 37.376 101.309 1.00 65.22 283 PHE A C 1
ATOM 2089 O O . PHE A 1 283 ? 182.471 37.345 100.383 1.00 67.75 283 PHE A O 1
ATOM 2097 N N . ALA A 1 284 ? 184.537 36.972 101.178 1.00 74.33 284 ALA A N 1
ATOM 2098 C CA . ALA A 1 284 ? 185.087 36.585 99.875 1.00 86.27 284 ALA A CA 1
ATOM 2099 C C . ALA A 1 284 ? 184.542 35.252 99.357 1.00 95.92 284 ALA A C 1
ATOM 2100 O O . ALA A 1 284 ? 184.126 35.130 98.191 1.00 103.76 284 ALA A O 1
ATOM 2102 N N . GLN A 1 285 ? 184.558 34.249 100.227 1.00 96.36 285 GLN A N 1
ATOM 2103 C CA . GLN A 1 285 ? 184.038 32.933 99.878 1.00 101.85 285 GLN A CA 1
ATOM 2104 C C . GLN A 1 285 ? 182.519 32.948 99.674 1.00 103.36 285 GLN A C 1
ATOM 2105 O O . GLN A 1 285 ? 182.001 32.412 98.673 1.00 95.18 285 GLN A O 1
ATOM 2111 N N . GLN A 1 286 ? 181.809 33.577 100.615 1.00 109.74 286 GLN A N 1
ATOM 2112 C CA . GLN A 1 286 ? 180.353 33.713 100.499 1.00 102.71 286 GLN A CA 1
ATOM 2113 C C . GLN A 1 286 ? 180.023 34.492 99.235 1.00 87.52 286 GLN A C 1
ATOM 2114 O O . GLN A 1 286 ? 178.983 34.286 98.617 1.00 96.19 286 GLN A O 1
ATOM 2120 N N . GLY A 1 287 ? 180.922 35.397 98.866 1.00 66.21 287 GLY A N 1
ATOM 2121 C CA . GLY A 1 287 ? 180.830 36.060 97.591 1.00 47.29 287 GLY A CA 1
ATOM 2122 C C . GLY A 1 287 ? 180.835 34.990 96.527 1.00 55.99 287 GLY A C 1
ATOM 2123 O O . GLY A 1 287 ? 179.939 34.954 95.687 1.00 49.17 287 GLY A O 1
ATOM 2124 N N . GLY A 1 288 ? 181.820 34.093 96.592 1.00 63.99 288 GLY A N 1
ATOM 2125 C CA . GLY A 1 288 ? 181.957 33.038 95.593 1.00 73.48 288 GLY A CA 1
ATOM 2126 C C . GLY A 1 288 ? 180.683 32.244 95.357 1.00 78.88 288 GLY A C 1
ATOM 2127 O O . GLY A 1 288 ? 180.208 32.152 94.219 1.00 72.77 288 GLY A O 1
ATOM 2128 N N . SER A 1 289 ? 180.114 31.704 96.438 1.00 87.96 289 SER A N 1
ATOM 2129 C CA . SER A 1 289 ? 178.865 30.916 96.372 1.00 84.84 289 SER A CA 1
ATOM 2130 C C . SER A 1 289 ? 177.535 31.686 96.130 1.00 76.24 289 SER A C 1
ATOM 2131 O O . SER A 1 289 ? 176.783 31.365 95.195 1.00 70.85 289 SER A O 1
ATOM 2134 N N . SER A 1 290 ? 177.247 32.678 96.979 1.00 78.88 290 SER A N 1
ATOM 2135 C CA . SER A 1 290 ? 176.006 33.460 96.888 1.00 76.12 290 SER A CA 1
ATOM 2136 C C . SER A 1 290 ? 175.921 34.179 95.569 1.00 75.49 290 SER A C 1
ATOM 2137 O O . SER A 1 290 ? 174.855 34.254 94.963 1.00 72.33 290 SER A O 1
ATOM 2140 N N . ILE A 1 291 ? 177.042 34.734 95.128 1.00 80.51 291 ILE A N 1
ATOM 2141 C CA . ILE A 1 291 ? 177.041 35.376 93.829 1.00 89.22 291 ILE A CA 1
ATOM 2142 C C . ILE A 1 291 ? 176.992 34.311 92.736 1.00 91.84 291 ILE A C 1
ATOM 2143 O O . ILE A 1 291 ? 176.356 34.532 91.711 1.00 87.53 291 ILE A O 1
ATOM 2148 N N . SER A 1 292 ? 177.622 33.152 92.960 1.00 96.59 292 SER A N 1
ATOM 2149 C CA . SER A 1 292 ? 177.505 32.058 91.989 1.00 108.06 292 SER A CA 1
ATOM 2150 C C . SER A 1 292 ? 176.055 31.675 91.679 1.00 118.57 292 SER A C 1
ATOM 2151 O O . SER A 1 292 ? 175.712 31.450 90.515 1.00 130.37 292 SER A O 1
ATOM 2154 N N . LEU A 1 293 ? 175.209 31.583 92.707 1.00 112.58 293 LEU A N 1
ATOM 2155 C CA . LEU A 1 293 ? 173.787 31.281 92.478 1.00 93.04 293 LEU A CA 1
ATOM 2156 C C . LEU A 1 293 ? 173.016 32.490 91.996 1.00 85.02 293 LEU A C 1
ATOM 2157 O O . LEU A 1 293 ? 172.258 32.399 91.032 1.00 87.76 293 LEU A O 1
ATOM 2162 N N . TYR A 1 294 ? 173.227 33.619 92.665 1.00 81.99 294 TYR A N 1
ATOM 2163 C CA . TYR A 1 294 ? 172.571 34.870 92.302 1.00 90.40 294 TYR A CA 1
ATOM 2164 C C . TYR A 1 294 ? 172.676 35.111 90.803 1.00 89.57 294 TYR A C 1
ATOM 2165 O O . TYR A 1 294 ? 171.695 35.448 90.149 1.00 75.45 294 TYR A O 1
ATOM 2174 N N . ILE A 1 295 ? 173.875 34.892 90.277 1.00 96.80 295 ILE A N 1
ATOM 2175 C CA . ILE A 1 295 ? 174.200 35.167 88.884 1.00 100.93 295 ILE A CA 1
ATOM 2176 C C . ILE A 1 295 ? 173.143 34.661 87.890 1.00 104.83 295 ILE A C 1
ATOM 2177 O O . ILE A 1 295 ? 172.479 35.477 87.259 1.00 103.45 295 ILE A O 1
ATOM 2182 N N . ASP A 1 296 ? 172.952 33.344 87.779 1.00 114.58 296 ASP A N 1
ATOM 2183 C CA . ASP A 1 296 ? 172.092 32.786 86.722 1.00 127.51 296 ASP A CA 1
ATOM 2184 C C . ASP A 1 296 ? 170.613 33.115 86.923 1.00 129.63 296 ASP A C 1
ATOM 2185 O O . ASP A 1 296 ? 169.789 32.986 86.006 1.00 133.90 296 ASP A O 1
ATOM 2190 N N . ARG A 1 297 ? 170.292 33.535 88.140 1.00 119.77 297 ARG A N 1
ATOM 2191 C CA . ARG A 1 297 ? 168.943 33.938 88.494 1.00 106.90 297 ARG A CA 1
ATOM 2192 C C . ARG A 1 297 ? 168.649 35.373 88.048 1.00 103.74 297 ARG A C 1
ATOM 2193 O O . ARG A 1 297 ? 167.556 35.669 87.599 1.00 111.27 297 ARG A O 1
ATOM 2201 N N . PHE A 1 298 ? 169.631 36.260 88.159 1.00 108.61 298 PHE A N 1
ATOM 2202 C CA . PHE A 1 298 ? 169.492 37.613 87.621 1.00 109.74 298 PHE A CA 1
ATOM 2203 C C . PHE A 1 298 ? 170.709 38.009 86.762 1.00 127.18 298 PHE A C 1
ATOM 2204 O O . PHE A 1 298 ? 171.819 38.221 87.272 1.00 124.94 298 PHE A O 1
ATOM 2212 N N . VAL A 1 299 ? 170.470 38.132 85.457 1.00 140.66 299 VAL A N 1
ATOM 2213 C CA . VAL A 1 299 ? 171.510 38.426 84.468 1.00 146.82 299 VAL A CA 1
ATOM 2214 C C . VAL A 1 299 ? 170.981 39.424 83.437 1.00 153.79 299 VAL A C 1
ATOM 2215 O O . VAL A 1 299 ? 169.916 39.216 82.852 1.00 161.60 299 VAL A O 1
ATOM 2219 N N . ASN A 1 300 ? 171.721 40.510 83.222 1.00 154.26 300 ASN A N 1
ATOM 2220 C CA . ASN A 1 300 ? 171.312 41.540 82.268 1.00 165.22 300 ASN A CA 1
ATOM 2221 C C . ASN A 1 300 ? 171.343 41.020 80.831 1.00 164.65 300 ASN A C 1
ATOM 2222 O O . ASN A 1 300 ? 171.742 39.881 80.576 1.00 155.93 300 ASN A O 1
ATOM 2227 N N . THR A 1 307 ? 179.319 31.623 73.912 1.00 156.75 307 THR A N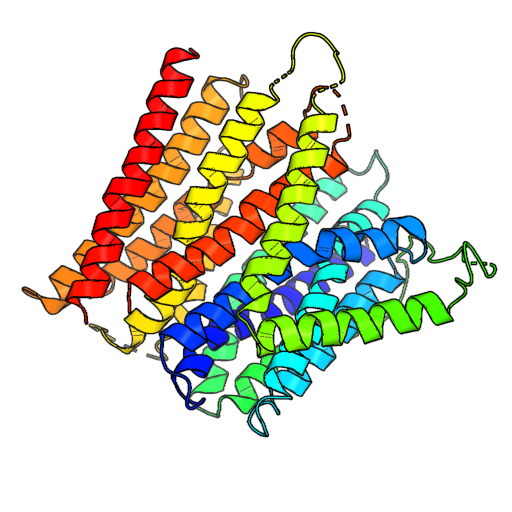 1
ATOM 2228 C CA . THR A 1 307 ? 178.923 32.459 75.039 1.00 157.67 307 THR A CA 1
ATOM 2229 C C . THR A 1 307 ? 178.263 31.614 76.124 1.00 161.39 307 THR A C 1
ATOM 2230 O O . THR A 1 307 ? 177.208 31.020 75.902 1.00 169.78 307 THR A O 1
ATOM 2234 N N . VAL A 1 308 ? 178.891 31.548 77.294 1.00 158.96 308 VAL A N 1
ATOM 2235 C CA . VAL A 1 308 ? 178.331 30.780 78.405 1.00 164.72 308 VAL A CA 1
ATOM 2236 C C . VAL A 1 308 ? 178.262 31.606 79.693 1.00 163.52 308 VAL A C 1
ATOM 2237 O O . VAL A 1 308 ? 179.209 32.310 80.033 1.00 161.01 308 VAL A O 1
ATOM 2241 N N . PRO A 1 309 ? 177.139 31.496 80.423 1.00 168.12 309 PRO A N 1
ATOM 2242 C CA . PRO A 1 309 ? 176.897 32.137 81.723 1.00 166.46 309 PRO A CA 1
ATOM 2243 C C . PRO A 1 309 ? 177.409 31.331 82.920 1.00 158.91 309 PRO A C 1
ATOM 2244 O O . PRO A 1 309 ? 178.149 30.358 82.748 1.00 148.22 309 PRO A O 1
ATOM 2248 N N . THR A 1 310 ? 176.999 31.762 84.114 1.00 159.73 310 THR A N 1
ATOM 2249 C CA . THR A 1 310 ? 177.214 31.038 85.369 1.00 150.55 310 THR A CA 1
ATOM 2250 C C . THR A 1 310 ? 178.661 30.887 85.850 1.00 141.61 310 THR A C 1
ATOM 2251 O O . THR A 1 310 ? 179.352 31.873 86.118 1.00 140.94 310 THR A O 1
ATOM 2255 N N . ALA A 1 311 ? 179.100 29.639 85.975 1.00 134.80 311 ALA A N 1
ATOM 2256 C CA . ALA A 1 311 ? 180.346 29.282 86.659 1.00 128.03 311 ALA A CA 1
ATOM 2257 C C . ALA A 1 311 ? 181.604 29.936 86.081 1.00 125.21 311 ALA A C 1
ATOM 2258 O O . ALA A 1 311 ? 182.680 29.874 86.681 1.00 132.90 311 ALA A O 1
ATOM 2260 N N . MET A 1 312 ? 181.465 30.580 84.931 1.00 111.26 312 MET A N 1
ATOM 2261 C CA . MET A 1 312 ? 182.600 31.215 84.289 1.00 108.88 312 MET A CA 1
ATOM 2262 C C . MET A 1 312 ? 182.943 32.577 84.907 1.00 111.65 312 MET A C 1
ATOM 2263 O O . MET A 1 312 ? 183.812 33.279 84.401 1.00 123.92 312 MET A O 1
ATOM 2268 N N . PHE A 1 313 ? 182.236 32.976 85.962 1.00 105.42 313 PHE A N 1
ATOM 2269 C CA . PHE A 1 313 ? 182.527 34.244 86.647 1.00 108.82 313 PHE A CA 1
ATOM 2270 C C . PHE A 1 313 ? 183.652 34.152 87.710 1.00 126.39 313 PHE A C 1
ATOM 2271 O O . PHE A 1 313 ? 184.330 35.152 88.063 1.00 134.53 313 PHE A O 1
ATOM 2279 N N . GLN A 1 314 ? 183.887 32.933 88.187 1.00 132.61 314 GLN A N 1
ATOM 2280 C CA . GLN A 1 314 ? 185.012 32.685 89.080 1.00 134.95 314 GLN A CA 1
ATOM 2281 C C . GLN A 1 314 ? 186.319 32.974 88.311 1.00 141.38 314 GLN A C 1
ATOM 2282 O O . GLN A 1 314 ? 187.358 33.313 88.904 1.00 146.83 314 GLN A O 1
ATOM 2288 N N . SER A 1 315 ? 186.239 32.865 86.981 1.00 138.63 315 SER A N 1
ATOM 2289 C CA . SER A 1 315 ? 187.335 33.241 86.086 1.00 134.51 315 SER A CA 1
ATOM 2290 C C . SER A 1 315 ? 187.634 34.739 86.093 1.00 142.48 315 SER A C 1
ATOM 2291 O O . SER A 1 315 ? 188.785 35.137 85.898 1.00 153.03 315 SER A O 1
ATOM 2294 N N . ILE A 1 316 ? 186.613 35.571 86.300 1.00 139.75 316 ILE A N 1
ATOM 2295 C CA . ILE A 1 316 ? 186.871 37.001 86.478 1.00 140.04 316 ILE A CA 1
ATOM 2296 C C . ILE A 1 316 ? 187.414 37.306 87.880 1.00 137.55 316 ILE A C 1
ATOM 2297 O O . ILE A 1 316 ? 188.169 38.275 88.053 1.00 138.51 316 ILE A O 1
ATOM 2302 N N . ASN A 1 317 ? 187.073 36.478 88.874 1.00 133.74 317 ASN A N 1
ATOM 2303 C CA . ASN A 1 317 ? 187.828 36.587 90.145 1.00 124.89 317 ASN A CA 1
ATOM 2304 C C . ASN A 1 317 ? 189.328 36.349 89.926 1.00 112.48 317 ASN A C 1
ATOM 2305 O O . ASN A 1 317 ? 190.163 37.218 90.225 1.00 109.80 317 ASN A O 1
ATOM 2310 N N . ALA A 1 318 ? 189.657 35.171 89.399 1.00 107.15 318 ALA A N 1
ATOM 2311 C CA . ALA A 1 318 ? 191.049 34.804 89.141 1.00 96.25 318 ALA A CA 1
ATOM 2312 C C . ALA A 1 318 ? 191.766 35.823 88.264 1.00 90.51 318 ALA A C 1
ATOM 2313 O O . ALA A 1 318 ? 192.921 36.165 88.518 1.00 98.12 318 ALA A O 1
ATOM 2315 N N . PHE A 1 319 ? 191.069 36.312 87.242 1.00 82.29 319 PHE A N 1
ATOM 2316 C CA . PHE A 1 319 ? 191.644 37.265 86.300 1.00 88.04 319 PHE A CA 1
ATOM 2317 C C . PHE A 1 319 ? 191.883 38.662 86.885 1.00 97.05 319 PHE A C 1
ATOM 2318 O O . PHE A 1 319 ? 192.869 39.328 86.538 1.00 106.58 319 PHE A O 1
ATOM 2326 N N . ALA A 1 320 ? 190.990 39.113 87.760 1.00 92.84 320 ALA A N 1
ATOM 2327 C CA . ALA A 1 320 ? 191.223 40.377 88.454 1.00 94.84 320 ALA A CA 1
ATOM 2328 C C . ALA A 1 320 ? 192.401 40.230 89.403 1.00 97.91 320 ALA A C 1
ATOM 2329 O O . ALA A 1 320 ? 193.217 41.146 89.549 1.00 108.56 320 ALA A O 1
ATOM 2331 N N . VAL A 1 321 ? 192.480 39.068 90.046 1.00 92.90 321 VAL A N 1
ATOM 2332 C CA . VAL A 1 321 ? 193.611 38.757 90.915 1.00 95.87 321 VAL A CA 1
ATOM 2333 C C . VAL A 1 321 ? 194.947 38.791 90.166 1.00 94.71 321 VAL A C 1
ATOM 2334 O O . VAL A 1 321 ? 195.935 39.341 90.668 1.00 91.49 321 VAL A O 1
ATOM 2338 N N . MET A 1 322 ? 194.970 38.210 88.966 1.00 96.87 322 MET A N 1
ATOM 2339 C CA . MET A 1 322 ? 196.182 38.208 88.143 1.00 106.58 322 MET A CA 1
ATOM 2340 C C . MET A 1 322 ? 196.551 39.605 87.669 1.00 122.18 322 MET A C 1
ATOM 2341 O O . MET A 1 322 ? 197.726 39.967 87.676 1.00 130.21 322 MET A O 1
ATOM 2346 N N . LEU A 1 323 ? 195.560 40.377 87.228 1.00 124.76 323 LEU A N 1
ATOM 2347 C CA . LEU A 1 323 ? 195.827 41.751 86.809 1.00 125.62 323 LEU A CA 1
ATOM 2348 C C . LEU A 1 323 ? 196.485 42.519 87.957 1.00 122.31 323 LEU A C 1
ATOM 2349 O O . LEU A 1 323 ? 197.591 43.076 87.812 1.00 125.46 323 LEU A O 1
ATOM 2354 N N . CYS A 1 324 ? 195.817 42.508 89.107 1.00 116.24 324 CYS A N 1
ATOM 2355 C CA . CYS A 1 324 ? 196.304 43.234 90.268 1.00 120.42 324 CYS A CA 1
ATOM 2356 C C . CYS A 1 324 ? 197.667 42.737 90.751 1.00 142.72 324 CYS A C 1
ATOM 2357 O O . CYS A 1 324 ? 198.466 43.523 91.261 1.00 159.73 324 CYS A O 1
ATOM 2360 N N . GLY A 1 325 ? 197.939 41.443 90.584 1.00 142.18 325 GLY A N 1
ATOM 2361 C CA . GLY A 1 325 ? 199.214 40.870 91.007 1.00 137.65 325 GLY A CA 1
ATOM 2362 C C . GLY A 1 325 ? 200.372 41.252 90.104 1.00 131.09 325 GLY A C 1
ATOM 2363 O O . GLY A 1 325 ? 201.470 41.600 90.565 1.00 121.10 325 GLY A O 1
ATOM 2364 N N . VAL A 1 326 ? 200.105 41.165 88.803 1.00 135.53 326 VAL A N 1
ATOM 2365 C CA . VAL A 1 326 ? 201.015 41.630 87.767 1.00 136.88 326 VAL A CA 1
ATOM 2366 C C . VAL A 1 326 ? 201.407 43.069 88.046 1.00 134.00 326 VAL A C 1
ATOM 2367 O O . VAL A 1 326 ? 202.580 43.426 87.953 1.00 137.01 326 VAL A O 1
ATOM 2371 N N . PHE A 1 327 ? 200.429 43.896 88.403 1.00 128.45 327 PHE A N 1
ATOM 2372 C CA . PHE A 1 327 ? 200.749 45.282 88.726 1.00 125.82 327 PHE A CA 1
ATOM 2373 C C . PHE A 1 327 ? 201.418 45.426 90.095 1.00 118.67 327 PHE A C 1
ATOM 2374 O O . PHE A 1 327 ? 202.130 46.399 90.337 1.00 117.34 327 PHE A O 1
ATOM 2382 N N . LEU A 1 328 ? 201.194 44.456 90.982 1.00 118.95 328 LEU A N 1
ATOM 2383 C CA . LEU A 1 328 ? 201.768 44.494 92.331 1.00 124.55 328 LEU A CA 1
ATOM 2384 C C . LEU A 1 328 ? 203.284 44.250 92.329 1.00 132.14 328 LEU A C 1
ATOM 2385 O O . LEU A 1 328 ? 204.056 45.043 92.885 1.00 124.48 328 LEU A O 1
ATOM 2390 N N . ALA A 1 329 ? 203.709 43.155 91.703 1.00 138.88 329 ALA A N 1
ATOM 2391 C CA . ALA A 1 329 ? 205.135 42.842 91.622 1.00 140.61 329 ALA A CA 1
ATOM 2392 C C . ALA A 1 329 ? 205.837 43.829 90.699 1.00 147.34 329 ALA A C 1
ATOM 2393 O O . ALA A 1 329 ? 207.063 43.918 90.678 1.00 154.17 329 ALA A O 1
ATOM 2395 N N . TRP A 1 330 ? 205.037 44.563 89.934 1.00 150.51 330 TRP A N 1
ATOM 2396 C CA . TRP A 1 330 ? 205.531 45.563 88.999 1.00 160.41 330 TRP A CA 1
ATOM 2397 C C . TRP A 1 330 ? 205.844 46.896 89.682 1.00 168.36 330 TRP A C 1
ATOM 2398 O O . TRP A 1 330 ? 206.584 47.714 89.138 1.00 177.54 330 TRP A O 1
ATOM 2409 N N . VAL A 1 331 ? 205.275 47.119 90.866 1.00 167.81 331 VAL A N 1
ATOM 2410 C CA . VAL A 1 331 ? 205.412 48.412 91.549 1.00 170.16 331 VAL A CA 1
ATOM 2411 C C . VAL A 1 331 ? 206.717 48.671 92.321 1.00 168.58 331 VAL A C 1
ATOM 2412 O O . VAL A 1 331 ? 207.323 49.738 92.181 1.00 176.54 331 VAL A O 1
ATOM 2416 N N . VAL A 1 332 ? 207.156 47.705 93.122 1.00 153.77 332 VAL A N 1
ATOM 2417 C CA . VAL A 1 332 ? 208.289 47.940 94.012 1.00 141.15 332 VAL A CA 1
ATOM 2418 C C . VAL A 1 332 ? 209.608 48.061 93.253 1.00 136.48 332 VAL A C 1
ATOM 2419 O O . VAL A 1 332 ? 210.020 49.162 92.886 1.00 133.04 332 VAL A O 1
ATOM 2423 N N . ASN A 1 339 ? 209.078 49.068 108.089 1.00 151.93 339 ASN A N 1
ATOM 2424 C CA . ASN A 1 339 ? 208.001 49.450 108.996 1.00 153.36 339 ASN A CA 1
ATOM 2425 C C . ASN A 1 339 ? 206.898 48.400 109.111 1.00 155.08 339 ASN A C 1
ATOM 2426 O O . ASN A 1 339 ? 206.306 47.985 108.111 1.00 152.38 339 ASN A O 1
ATOM 2431 N N . ARG A 1 340 ? 206.628 47.979 110.341 1.00 155.80 340 ARG A N 1
ATOM 2432 C CA . ARG A 1 340 ? 205.525 47.067 110.610 1.00 152.53 340 ARG A CA 1
ATOM 2433 C C . ARG A 1 340 ? 204.277 47.858 110.970 1.00 149.03 340 ARG A C 1
ATOM 2434 O O . ARG A 1 340 ? 203.249 47.285 111.321 1.00 147.20 340 ARG A O 1
ATOM 2442 N N . THR A 1 341 ? 204.374 49.181 110.896 1.00 147.38 341 THR A N 1
ATOM 2443 C CA . THR A 1 341 ? 203.238 50.033 111.214 1.00 142.15 341 THR A CA 1
ATOM 2444 C C . THR A 1 341 ? 202.512 50.459 109.948 1.00 129.91 341 THR A C 1
ATOM 2445 O O . THR A 1 341 ? 201.445 49.937 109.636 1.00 120.40 341 THR A O 1
ATOM 2449 N N . VAL A 1 342 ? 203.118 51.379 109.204 1.00 134.35 342 VAL A N 1
ATOM 2450 C CA . VAL A 1 342 ? 202.487 51.945 108.016 1.00 135.76 342 VAL A CA 1
ATOM 2451 C C . VAL A 1 342 ? 202.125 50.853 107.018 1.00 128.74 342 VAL A C 1
ATOM 2452 O O . VAL A 1 342 ? 201.105 50.934 106.344 1.00 119.26 342 VAL A O 1
ATOM 2456 N N . ARG A 1 343 ? 202.968 49.830 106.935 1.00 135.02 343 ARG A N 1
ATOM 2457 C CA . ARG A 1 343 ? 202.742 48.739 105.997 1.00 136.29 343 ARG A CA 1
ATOM 2458 C C . ARG A 1 343 ? 201.400 48.044 106.222 1.00 129.12 343 ARG A C 1
ATOM 2459 O O . ARG A 1 343 ? 200.525 48.057 105.345 1.00 138.93 343 ARG A O 1
ATOM 2467 N N . ILE A 1 344 ? 201.247 47.443 107.398 1.00 116.87 344 ILE A N 1
ATOM 2468 C CA . ILE A 1 344 ? 200.064 46.639 107.730 1.00 111.92 344 ILE A CA 1
ATOM 2469 C C . ILE A 1 344 ? 198.747 47.442 107.753 1.00 109.79 344 ILE A C 1
ATOM 2470 O O . ILE A 1 344 ? 197.703 46.977 107.278 1.00 92.48 344 ILE A O 1
ATOM 2475 N N . TRP A 1 345 ? 198.845 48.657 108.287 1.00 117.93 345 TRP A N 1
ATOM 2476 C CA . TRP A 1 345 ? 197.809 49.688 108.270 1.00 113.36 345 TRP A CA 1
ATOM 2477 C C . TRP A 1 345 ? 197.170 49.753 106.890 1.00 97.57 345 TRP A C 1
ATOM 2478 O O . TRP A 1 345 ? 196.039 49.301 106.684 1.00 83.90 345 TRP A O 1
ATOM 2489 N N . GLY A 1 346 ? 197.942 50.263 105.938 1.00 101.81 346 GLY A N 1
ATOM 2490 C CA . GLY A 1 346 ? 197.497 50.446 104.576 1.00 98.18 346 GLY A CA 1
ATOM 2491 C C . GLY A 1 346 ? 197.068 49.155 103.926 1.00 104.15 346 GLY A C 1
ATOM 2492 O O . GLY A 1 346 ? 196.045 49.128 103.249 1.00 110.14 346 GLY A O 1
ATOM 2493 N N . LYS A 1 347 ? 197.832 48.084 104.128 1.00 110.20 347 LYS A N 1
ATOM 2494 C CA . LYS A 1 347 ? 197.522 46.816 103.458 1.00 117.24 347 LYS A CA 1
ATOM 2495 C C . LYS A 1 347 ? 196.131 46.272 103.831 1.00 112.10 347 LYS A C 1
ATOM 2496 O O . LYS A 1 347 ? 195.296 45.973 102.952 1.00 100.62 347 LYS A O 1
ATOM 2502 N N . PHE A 1 348 ? 195.881 46.167 105.135 1.00 109.78 348 PHE A N 1
ATOM 2503 C CA . PHE A 1 348 ? 194.599 45.666 105.616 1.00 100.63 348 PHE A CA 1
ATOM 2504 C C . PHE A 1 348 ? 193.455 46.636 105.317 1.00 94.63 348 PHE A C 1
ATOM 2505 O O . PHE A 1 348 ? 192.389 46.217 104.848 1.00 101.25 348 PHE A O 1
ATOM 2513 N N . ALA A 1 349 ? 193.666 47.926 105.567 1.00 84.57 349 ALA A N 1
ATOM 2514 C CA . ALA A 1 349 ? 192.622 48.900 105.254 1.00 81.27 349 ALA A CA 1
ATOM 2515 C C . ALA A 1 349 ? 192.258 48.939 103.760 1.00 99.36 349 ALA A C 1
ATOM 2516 O O . ALA A 1 349 ? 191.112 49.213 103.413 1.00 114.74 349 ALA A O 1
ATOM 2518 N N . LEU A 1 350 ? 193.217 48.651 102.880 1.00 100.69 350 LEU A N 1
ATOM 2519 C CA . LEU A 1 350 ? 192.947 48.633 101.435 1.00 97.65 350 LEU A CA 1
ATOM 2520 C C . LEU A 1 350 ? 192.246 47.363 100.967 1.00 93.34 350 LEU A C 1
ATOM 2521 O O . LEU A 1 350 ? 191.370 47.411 100.089 1.00 88.13 350 LEU A O 1
ATOM 2526 N N . GLY A 1 351 ? 192.649 46.230 101.539 1.00 93.31 351 GLY A N 1
ATOM 2527 C CA . GLY A 1 351 ? 191.991 44.972 101.232 1.00 88.45 351 GLY A CA 1
ATOM 2528 C C . GLY A 1 351 ? 190.540 45.023 101.657 1.00 92.65 351 GLY A C 1
ATOM 2529 O O . GLY A 1 351 ? 189.629 44.759 100.851 1.00 105.72 351 GLY A O 1
ATOM 2530 N N . LEU A 1 352 ? 190.320 45.382 102.923 1.00 86.41 352 LEU A N 1
ATOM 2531 C CA . LEU A 1 352 ? 188.963 45.532 103.452 1.00 83.30 352 LEU A CA 1
ATOM 2532 C C . LEU A 1 352 ? 188.171 46.583 102.656 1.00 83.14 352 LEU A C 1
ATOM 2533 O O . LEU A 1 352 ? 187.026 46.346 102.245 1.00 77.55 352 LEU A O 1
ATOM 2538 N N . GLY A 1 353 ? 188.803 47.732 102.425 1.00 85.70 353 GLY A N 1
ATOM 2539 C CA . GLY A 1 353 ? 188.198 48.822 101.679 1.00 79.40 353 GLY A CA 1
ATOM 2540 C C . GLY A 1 353 ? 187.683 48.425 100.311 1.00 79.46 353 GLY A C 1
ATOM 2541 O O . GLY A 1 353 ? 186.592 48.826 99.919 1.00 83.06 353 GLY A O 1
ATOM 2542 N N . LEU A 1 354 ? 188.466 47.640 99.578 1.00 80.61 354 LEU A N 1
ATOM 2543 C CA . LEU A 1 354 ? 188.045 47.206 98.247 1.00 79.32 354 LEU A CA 1
ATOM 2544 C C . LEU A 1 354 ? 187.098 45.997 98.265 1.00 81.66 354 LEU A C 1
ATOM 2545 O O . LEU A 1 354 ? 186.382 45.766 97.287 1.00 84.60 354 LEU A O 1
ATOM 2550 N N . MET A 1 355 ? 187.082 45.219 99.351 1.00 76.45 355 MET A N 1
ATOM 2551 C CA . MET A 1 355 ? 186.044 44.186 99.460 1.00 81.59 355 MET A CA 1
ATOM 2552 C C . MET A 1 355 ? 184.714 44.898 99.612 1.00 87.30 355 MET A C 1
ATOM 2553 O O . MET A 1 355 ? 183.734 44.599 98.914 1.00 89.91 355 MET A O 1
ATOM 2558 N N . SER A 1 356 ? 184.705 45.860 100.529 1.00 83.37 356 SER A N 1
ATOM 2559 C CA . SER A 1 356 ? 183.542 46.695 100.760 1.00 77.04 356 SER A CA 1
ATOM 2560 C C . SER A 1 356 ? 183.088 47.370 99.471 1.00 75.03 356 SER A C 1
ATOM 2561 O O . SER A 1 356 ? 181.956 47.176 99.038 1.00 83.22 356 SER A O 1
ATOM 2564 N N . ALA A 1 357 ? 183.977 48.140 98.851 1.00 70.03 357 ALA A N 1
ATOM 2565 C CA . ALA A 1 357 ? 183.649 48.851 97.619 1.00 75.30 357 ALA A CA 1
ATOM 2566 C C . ALA A 1 357 ? 183.145 47.899 96.539 1.00 92.41 357 ALA A C 1
ATOM 2567 O O . ALA A 1 357 ? 182.182 48.204 95.840 1.00 101.93 357 ALA A O 1
ATOM 2569 N N . GLY A 1 358 ? 183.792 46.741 96.420 1.00 96.36 358 GLY A N 1
ATOM 2570 C CA . GLY A 1 358 ? 183.358 45.710 95.490 1.00 99.68 358 GLY A CA 1
ATOM 2571 C C . GLY A 1 358 ? 181.927 45.262 95.741 1.00 97.21 358 GLY A C 1
ATOM 2572 O O . GLY A 1 358 ? 181.172 44.978 94.811 1.00 86.49 358 GLY A O 1
ATOM 2573 N N . PHE A 1 359 ? 181.550 45.194 97.012 1.00 98.22 359 PHE A N 1
ATOM 2574 C CA . PHE A 1 359 ? 180.186 44.818 97.343 1.00 89.31 359 PHE A CA 1
ATOM 2575 C C . PHE A 1 359 ? 179.217 45.993 97.234 1.00 96.37 359 PHE A C 1
ATOM 2576 O O . PHE A 1 359 ? 178.010 45.788 97.191 1.00 112.50 359 PHE A O 1
ATOM 2584 N N . CYS A 1 360 ? 179.728 47.222 97.203 1.00 87.07 360 CYS A N 1
ATOM 2585 C CA . CYS A 1 360 ? 178.850 48.375 97.014 1.00 91.07 360 CYS A CA 1
ATOM 2586 C C . CYS A 1 360 ? 178.516 48.482 95.544 1.00 96.93 360 CYS A C 1
ATOM 2587 O O . CYS A 1 360 ? 177.371 48.730 95.163 1.00 102.26 360 CYS A O 1
ATOM 2590 N N . ILE A 1 361 ? 179.532 48.280 94.719 1.00 95.65 361 ILE A N 1
ATOM 2591 C CA . ILE A 1 361 ? 179.349 48.304 93.279 1.00 98.96 361 ILE A CA 1
ATOM 2592 C C . ILE A 1 361 ? 178.583 47.053 92.835 1.00 96.11 361 ILE A C 1
ATOM 2593 O O . ILE A 1 361 ? 177.828 47.090 91.863 1.00 103.30 361 ILE A O 1
ATOM 2598 N N . LEU A 1 362 ? 178.737 45.961 93.579 1.00 89.80 362 LEU A N 1
ATOM 2599 C CA . LEU A 1 362 ? 177.972 44.749 93.290 1.00 87.56 362 LEU A CA 1
ATOM 2600 C C . LEU A 1 362 ? 176.506 44.885 93.724 1.00 88.18 362 LEU A C 1
ATOM 2601 O O . LEU A 1 362 ? 175.589 44.490 92.991 1.00 93.48 362 LEU A O 1
ATOM 2606 N N . THR A 1 363 ? 176.285 45.441 94.913 1.00 82.88 363 THR A N 1
ATOM 2607 C CA . THR A 1 363 ? 174.928 45.610 95.421 1.00 77.50 363 THR A CA 1
ATOM 2608 C C . THR A 1 363 ? 174.162 46.600 94.551 1.00 82.69 363 THR A C 1
ATOM 2609 O O . THR A 1 363 ? 172.984 46.385 94.238 1.00 93.96 363 THR A O 1
ATOM 2613 N N . LEU A 1 364 ? 174.838 47.660 94.118 1.00 84.17 364 LEU A N 1
ATOM 2614 C CA . LEU A 1 364 ? 174.210 48.587 93.183 1.00 91.94 364 LEU A CA 1
ATOM 2615 C C . LEU A 1 364 ? 174.131 48.005 91.768 1.00 93.80 364 LEU A C 1
ATOM 2616 O O . LEU A 1 364 ? 173.367 48.497 90.945 1.00 94.04 364 LEU A O 1
ATOM 2621 N N . SER A 1 365 ? 174.898 46.947 91.496 1.00 103.09 365 SER A N 1
ATOM 2622 C CA . SER A 1 365 ? 174.753 46.202 90.235 1.00 107.84 365 SER A CA 1
ATOM 2623 C C . SER A 1 365 ? 173.449 45.410 90.214 1.00 90.79 365 SER A C 1
ATOM 2624 O O . SER A 1 365 ? 172.746 45.382 89.203 1.00 80.48 365 SER A O 1
ATOM 2627 N N . ALA A 1 366 ? 173.142 44.763 91.338 1.00 89.20 366 ALA A N 1
ATOM 2628 C CA . ALA A 1 366 ? 171.873 44.052 91.501 1.00 88.36 366 ALA A CA 1
ATOM 2629 C C . ALA A 1 366 ? 170.674 44.991 91.500 1.00 80.38 366 ALA A C 1
ATOM 2630 O O . ALA A 1 366 ? 169.723 44.769 90.759 1.00 90.23 366 ALA A O 1
ATOM 2632 N N . ARG A 1 367 ? 170.704 46.036 92.325 1.00 80.82 367 ARG A N 1
ATOM 2633 C CA . ARG A 1 367 ? 169.536 46.919 92.384 1.00 101.56 367 ARG A CA 1
ATOM 2634 C C . ARG A 1 367 ? 169.380 47.889 91.196 1.00 113.58 367 ARG A C 1
ATOM 2635 O O . ARG A 1 367 ? 168.287 48.396 90.963 1.00 115.02 367 ARG A O 1
ATOM 2643 N N . TRP A 1 368 ? 170.455 48.157 90.451 1.00 128.41 368 TRP A N 1
ATOM 2644 C CA . TRP A 1 368 ? 170.313 48.882 89.177 1.00 145.40 368 TRP A CA 1
ATOM 2645 C C . TRP A 1 368 ? 169.931 47.976 88.002 1.00 145.33 368 TRP A C 1
ATOM 2646 O O . TRP A 1 368 ? 169.225 48.408 87.095 1.00 150.92 368 TRP A O 1
ATOM 2657 N N . SER A 1 369 ? 170.404 46.729 88.006 1.00 144.48 369 SER A N 1
ATOM 2658 C CA . SER A 1 369 ? 170.032 45.792 86.942 1.00 150.13 369 SER A CA 1
ATOM 2659 C C . SER A 1 369 ? 168.527 45.526 86.977 1.00 171.72 369 SER A C 1
ATOM 2660 O O . SER A 1 369 ? 167.902 45.281 85.940 1.00 183.35 369 SER A O 1
ATOM 2663 N N . ALA A 1 370 ? 167.949 45.592 88.174 1.00 172.05 370 ALA A N 1
ATOM 2664 C CA . ALA A 1 370 ? 166.549 45.230 88.367 1.00 167.88 370 ALA A CA 1
ATOM 2665 C C . ALA A 1 370 ? 165.659 46.394 88.794 1.00 164.66 370 ALA A C 1
ATOM 2666 O O . ALA A 1 370 ? 164.891 46.916 87.987 1.00 167.61 370 ALA A O 1
ATOM 2668 N N . MET A 1 371 ? 165.795 46.805 90.053 1.00 161.63 371 MET A N 1
ATOM 2669 C CA . MET A 1 371 ? 164.814 47.662 90.730 1.00 165.60 371 MET A CA 1
ATOM 2670 C C . MET A 1 371 ? 164.388 48.896 89.936 1.00 169.04 371 MET A C 1
ATOM 2671 O O . MET A 1 371 ? 163.195 49.150 89.768 1.00 177.87 371 MET A O 1
ATOM 2676 N N . TYR A 1 372 ? 165.360 49.670 89.469 1.00 164.14 372 TYR A N 1
ATOM 2677 C CA . TYR A 1 372 ? 165.095 50.695 88.469 1.00 168.01 372 TYR A CA 1
ATOM 2678 C C . TYR A 1 372 ? 166.169 50.646 87.393 1.00 158.31 372 TYR A C 1
ATOM 2679 O O . TYR A 1 372 ? 167.321 50.966 87.660 1.00 161.47 372 TYR A O 1
ATOM 2688 N N . GLY A 1 373 ? 165.792 50.279 86.173 1.00 153.19 373 GLY A N 1
ATOM 2689 C CA . GLY A 1 373 ? 166.778 50.104 85.109 1.00 148.71 373 GLY A CA 1
ATOM 2690 C C . GLY A 1 373 ? 166.889 51.325 84.195 1.00 155.01 373 GLY A C 1
ATOM 2691 O O . GLY A 1 373 ? 167.841 52.105 84.293 1.00 151.10 373 GLY A O 1
ATOM 2692 N N . LEU A 1 377 ? 174.002 42.665 85.191 1.00 120.66 377 LEU A N 1
ATOM 2693 C CA . LEU A 1 377 ? 174.653 43.919 84.838 1.00 117.08 377 LEU A CA 1
ATOM 2694 C C . LEU A 1 377 ? 176.159 43.782 85.014 1.00 106.37 377 LEU A C 1
ATOM 2695 O O . LEU A 1 377 ? 176.619 43.425 86.085 1.00 103.40 377 LEU A O 1
ATOM 2700 N N . PRO A 1 378 ? 176.930 44.092 83.962 1.00 101.30 378 PRO A N 1
ATOM 2701 C CA . PRO A 1 378 ? 178.394 44.028 83.932 1.00 94.73 378 PRO A CA 1
ATOM 2702 C C . PRO A 1 378 ? 179.077 44.729 85.102 1.00 91.12 378 PRO A C 1
ATOM 2703 O O . PRO A 1 378 ? 180.223 44.422 85.410 1.00 84.48 378 PRO A O 1
ATOM 2707 N N . LEU A 1 379 ? 178.399 45.669 85.743 1.00 95.60 379 LEU A N 1
ATOM 2708 C CA . LEU A 1 379 ? 178.958 46.279 86.939 1.00 91.71 379 LEU A CA 1
ATOM 2709 C C . LEU A 1 379 ? 179.123 45.239 88.042 1.00 82.52 379 LEU A C 1
ATOM 2710 O O . LEU A 1 379 ? 179.84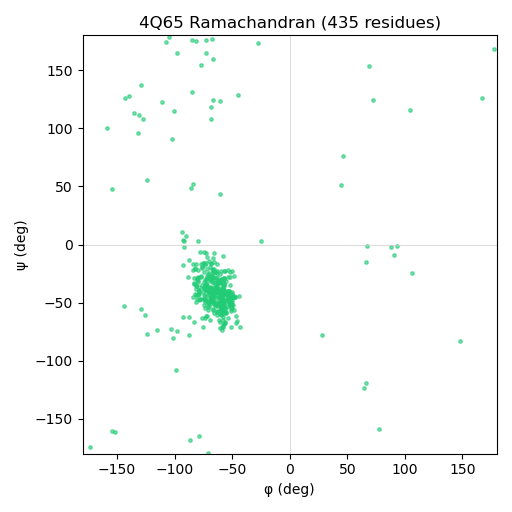6 45.470 89.011 1.00 85.01 379 LEU A O 1
ATOM 2715 N N . MET A 1 380 ? 178.449 44.097 87.907 1.00 83.99 380 MET A N 1
ATOM 2716 C CA . MET A 1 380 ? 178.623 43.014 88.871 1.00 97.42 380 MET A CA 1
ATOM 2717 C C . MET A 1 380 ? 179.979 42.361 88.640 1.00 116.45 380 MET A C 1
ATOM 2718 O O . MET A 1 380 ? 180.683 41.986 89.595 1.00 126.89 380 MET A O 1
ATOM 2723 N N . VAL A 1 381 ? 180.346 42.250 87.364 1.00 116.86 381 VAL A N 1
ATOM 2724 C CA . VAL A 1 381 ? 181.662 41.761 86.975 1.00 112.09 381 VAL A CA 1
ATOM 2725 C C . VAL A 1 381 ? 182.709 42.664 87.608 1.00 117.13 381 VAL A C 1
ATOM 2726 O O . VAL A 1 381 ? 183.712 42.192 88.143 1.00 124.89 381 VAL A O 1
ATOM 2730 N N . LEU A 1 382 ? 182.451 43.966 87.559 1.00 112.58 382 LEU A N 1
ATOM 2731 C CA . LEU A 1 382 ? 183.270 44.945 88.264 1.00 99.07 382 LEU A CA 1
ATOM 2732 C C . LEU A 1 382 ? 183.364 44.640 89.769 1.00 84.30 382 LEU A C 1
ATOM 2733 O O . LEU A 1 382 ? 184.462 44.597 90.321 1.00 80.52 382 LEU A O 1
ATOM 2738 N N . GLY A 1 383 ? 182.221 44.424 90.421 1.00 75.22 383 GLY A N 1
ATOM 2739 C CA . GLY A 1 383 ? 182.198 44.107 91.842 1.00 71.10 383 GLY A CA 1
ATOM 2740 C C . GLY A 1 383 ? 183.106 42.952 92.220 1.00 73.50 383 GLY A C 1
ATOM 2741 O O . GLY A 1 383 ? 183.868 43.016 93.202 1.00 73.80 383 GLY A O 1
ATOM 2742 N N . LEU A 1 384 ? 183.037 41.894 91.419 1.00 80.23 384 LEU A N 1
ATOM 2743 C CA . LEU A 1 384 ? 183.913 40.741 91.617 1.00 92.51 384 LEU A CA 1
ATOM 2744 C C . LEU A 1 384 ? 185.382 41.106 91.369 1.00 94.05 384 LEU A C 1
ATOM 2745 O O . LEU A 1 384 ? 186.270 40.733 92.148 1.00 91.07 384 LEU A O 1
ATOM 2750 N N . ALA A 1 385 ? 185.621 41.843 90.285 1.00 93.20 385 ALA A N 1
ATOM 2751 C CA . ALA A 1 385 ? 186.966 42.265 89.894 1.00 95.32 385 ALA A CA 1
ATOM 2752 C C . ALA A 1 385 ? 187.675 43.092 90.970 1.00 101.47 385 ALA A C 1
ATOM 2753 O O . ALA A 1 385 ? 188.900 43.021 91.124 1.00 102.17 385 ALA A O 1
ATOM 2755 N N . VAL A 1 386 ? 186.897 43.886 91.699 1.00 103.09 386 VAL A N 1
ATOM 2756 C CA . VAL A 1 386 ? 187.424 44.659 92.817 1.00 98.87 386 VAL A CA 1
ATOM 2757 C C . VAL A 1 386 ? 187.577 43.772 94.060 1.00 93.03 386 VAL A C 1
ATOM 2758 O O . VAL A 1 386 ? 188.485 43.983 94.883 1.00 86.71 386 VAL A O 1
ATOM 2762 N N . MET A 1 387 ? 186.710 42.763 94.181 1.00 97.92 387 MET A N 1
ATOM 2763 C CA . MET A 1 387 ? 186.874 41.766 95.248 1.00 97.95 387 MET A CA 1
ATOM 2764 C C . MET A 1 387 ? 188.211 40.985 95.133 1.00 113.82 387 MET A C 1
ATOM 2765 O O . MET A 1 387 ? 188.911 40.763 96.140 1.00 113.14 387 MET A O 1
ATOM 2770 N N . GLY A 1 388 ? 188.585 40.610 93.909 1.00 110.41 388 GLY A N 1
ATOM 2771 C CA . GLY A 1 388 ? 189.910 40.051 93.657 1.00 105.48 388 GLY A CA 1
ATOM 2772 C C . GLY A 1 388 ? 191.028 41.083 93.783 1.00 95.09 388 GLY A C 1
ATOM 2773 O O . GLY A 1 388 ? 192.079 40.819 94.394 1.00 86.92 388 GLY A O 1
ATOM 2774 N N . PHE A 1 389 ? 190.763 42.269 93.231 1.00 91.26 389 PHE A N 1
ATOM 2775 C CA . PHE A 1 389 ? 191.639 43.436 93.297 1.00 87.74 389 PHE A CA 1
ATOM 2776 C C . PHE A 1 389 ? 192.182 43.620 94.717 1.00 88.33 389 PHE A C 1
ATOM 2777 O O . PHE A 1 389 ? 193.366 43.907 94.899 1.00 95.90 389 PHE A O 1
ATOM 2785 N N . ALA A 1 390 ? 191.309 43.477 95.718 1.00 85.05 390 ALA A N 1
ATOM 2786 C CA . ALA A 1 390 ? 191.730 43.506 97.130 1.00 82.53 390 ALA A CA 1
ATOM 2787 C C . ALA A 1 390 ? 192.263 42.175 97.664 1.00 85.13 390 ALA A C 1
ATOM 2788 O O . ALA A 1 390 ? 193.079 42.150 98.616 1.00 84.38 390 ALA A O 1
ATOM 2790 N N . GLU A 1 391 ? 191.762 41.074 97.095 1.00 90.29 391 GLU A N 1
ATOM 2791 C CA . GLU A 1 391 ? 192.194 39.747 97.531 1.00 97.48 391 GLU A CA 1
ATOM 2792 C C . GLU A 1 391 ? 193.703 39.714 97.480 1.00 111.04 391 GLU A C 1
ATOM 2793 O O . GLU A 1 391 ? 194.363 39.205 98.391 1.00 109.10 391 GLU A O 1
ATOM 2799 N N . LEU A 1 392 ? 194.235 40.293 96.406 1.00 127.97 392 LEU A N 1
ATOM 2800 C CA . LEU A 1 392 ? 195.676 40.483 96.245 1.00 127.53 392 LEU A CA 1
ATOM 2801 C C . LEU A 1 392 ? 196.309 41.152 97.466 1.00 117.35 392 LEU A C 1
ATOM 2802 O O . LEU A 1 392 ? 197.277 40.653 98.048 1.00 106.96 392 LEU A O 1
ATOM 2807 N N . PHE A 1 393 ? 195.735 42.289 97.843 1.00 115.83 393 PHE A N 1
ATOM 2808 C CA . PHE A 1 393 ? 196.265 43.121 98.907 1.00 103.46 393 PHE A CA 1
ATOM 2809 C C . PHE A 1 393 ? 196.336 42.442 100.248 1.00 87.78 393 PHE A C 1
ATOM 2810 O O . PHE A 1 393 ? 197.357 42.545 100.917 1.00 77.28 393 PHE A O 1
ATOM 2818 N N . ILE A 1 394 ? 195.273 41.791 100.707 1.00 95.21 394 ILE A N 1
ATOM 2819 C CA . ILE A 1 394 ? 195.525 41.174 102.003 1.00 113.71 394 ILE A CA 1
ATOM 2820 C C . ILE A 1 394 ? 195.164 39.709 102.320 1.00 127.25 394 ILE A C 1
ATOM 2821 O O . ILE A 1 394 ? 194.027 39.378 102.681 1.00 132.92 394 ILE A O 1
ATOM 2826 N N . ASP A 1 395 ? 196.161 38.837 102.174 1.00 125.96 395 ASP A N 1
ATOM 2827 C CA . ASP A 1 395 ? 196.880 38.235 103.289 1.00 120.35 395 ASP A CA 1
ATOM 2828 C C . ASP A 1 395 ? 198.310 37.801 102.891 1.00 126.94 395 ASP A C 1
ATOM 2829 O O . ASP A 1 395 ? 198.717 36.688 103.225 1.00 131.47 395 ASP A O 1
ATOM 2834 N N . PRO A 1 396 ? 199.094 38.670 102.210 1.00 125.20 396 PRO A N 1
ATOM 2835 C CA . PRO A 1 396 ? 200.529 38.380 102.261 1.00 118.22 396 PRO A CA 1
ATOM 2836 C C . PRO A 1 396 ? 201.059 38.822 103.608 1.00 103.67 396 PRO A C 1
ATOM 2837 O O . PRO A 1 396 ? 202.037 38.283 104.124 1.00 97.52 396 PRO A O 1
ATOM 2841 N N . VAL A 1 397 ? 200.374 39.821 104.159 1.00 101.78 397 VAL A N 1
ATOM 2842 C CA . VAL A 1 397 ? 200.810 40.548 105.340 1.00 114.76 397 VAL A CA 1
ATOM 2843 C C . VAL A 1 397 ? 200.538 39.768 106.612 1.00 116.43 397 VAL A C 1
ATOM 2844 O O . VAL A 1 397 ? 201.326 39.805 107.559 1.00 122.22 397 VAL A O 1
ATOM 2848 N N . ALA A 1 398 ? 199.417 39.066 106.638 1.00 111.67 398 ALA A N 1
ATOM 2849 C CA . ALA A 1 398 ? 199.159 38.157 107.735 1.00 116.10 398 ALA A CA 1
ATOM 2850 C C . ALA A 1 398 ? 200.219 37.057 107.700 1.00 112.12 398 ALA A C 1
ATOM 2851 O O . ALA A 1 398 ? 200.665 36.579 108.743 1.00 109.37 398 ALA A O 1
ATOM 2853 N N . MET A 1 399 ? 200.623 36.670 106.490 1.00 105.99 399 MET A N 1
ATOM 2854 C CA . MET A 1 399 ? 201.634 35.628 106.309 1.00 100.06 399 MET A CA 1
ATOM 2855 C C . MET A 1 399 ? 203.086 36.089 106.454 1.00 105.64 399 MET A C 1
ATOM 2856 O O . MET A 1 399 ? 203.932 35.337 106.942 1.00 111.09 399 MET A O 1
ATOM 2861 N N . SER A 1 400 ? 203.379 37.310 106.020 1.00 104.84 400 SER A N 1
ATOM 2862 C CA . SER A 1 400 ? 204.712 37.860 106.218 1.00 103.98 400 SER A CA 1
ATOM 2863 C C . SER A 1 400 ? 204.954 37.999 107.714 1.00 108.75 400 SER A C 1
ATOM 2864 O O . SER A 1 400 ? 205.994 37.594 108.217 1.00 122.35 400 SER A O 1
ATOM 2867 N N . GLN A 1 401 ? 203.970 38.546 108.420 1.00 97.11 401 GLN A N 1
ATOM 2868 C CA . GLN A 1 401 ? 204.088 38.797 109.854 1.00 98.43 401 GLN A CA 1
ATOM 2869 C C . GLN A 1 401 ? 204.226 37.534 110.705 1.00 104.58 401 GLN A C 1
ATOM 2870 O O . GLN A 1 401 ? 204.740 37.588 111.821 1.00 110.09 401 GLN A O 1
ATOM 2876 N N . ILE A 1 402 ? 203.758 36.406 110.180 1.00 108.23 402 ILE A N 1
ATOM 2877 C CA . ILE A 1 402 ? 203.849 35.125 110.881 1.00 116.93 402 ILE A CA 1
ATOM 2878 C C . ILE A 1 402 ? 205.239 34.495 110.751 1.00 132.80 402 ILE A C 1
ATOM 2879 O O . ILE A 1 402 ? 205.807 33.999 111.732 1.00 142.39 402 ILE A O 1
ATOM 2884 N N . THR A 1 403 ? 205.786 34.536 109.538 1.00 130.17 403 THR A N 1
ATOM 2885 C CA . THR A 1 403 ? 207.126 34.018 109.261 1.00 124.86 403 THR A CA 1
ATOM 2886 C C . THR A 1 403 ? 208.190 34.834 110.004 1.00 120.14 403 THR A C 1
ATOM 2887 O O . THR A 1 403 ? 209.295 34.359 110.293 1.00 118.27 403 THR A O 1
ATOM 2891 N N . ARG A 1 404 ? 207.816 36.067 110.314 1.00 114.33 404 ARG A N 1
ATOM 2892 C CA . ARG A 1 404 ? 208.682 37.056 110.927 1.00 110.65 404 ARG A CA 1
ATOM 2893 C C . ARG A 1 404 ? 208.572 37.076 112.449 1.00 118.02 404 ARG A C 1
ATOM 2894 O O . ARG A 1 404 ? 209.079 37.991 113.094 1.00 123.27 404 ARG A O 1
ATOM 2902 N N . ILE A 1 405 ? 207.896 36.084 113.020 1.00 124.41 405 ILE A N 1
ATOM 2903 C CA . ILE A 1 405 ? 207.453 36.168 114.412 1.00 137.20 405 ILE A CA 1
ATOM 2904 C C . ILE A 1 405 ? 208.618 36.142 115.426 1.00 148.49 405 ILE A C 1
ATOM 2905 O O . ILE A 1 405 ? 209.781 35.982 115.044 1.00 155.96 405 ILE A O 1
ATOM 2910 N N . GLU A 1 406 ? 208.276 36.291 116.710 1.00 145.92 406 GLU A N 1
ATOM 2911 C CA . GLU A 1 406 ? 209.218 36.492 117.828 1.00 143.00 406 GLU A CA 1
ATOM 2912 C C . GLU A 1 406 ? 210.541 37.182 117.491 1.00 132.78 406 GLU A C 1
ATOM 2913 O O . GLU A 1 406 ? 210.771 38.323 117.895 1.00 125.21 406 GLU A O 1
ATOM 2919 N N . VAL A 1 410 ? 206.912 26.766 116.001 1.00 135.61 410 VAL A N 1
ATOM 2920 C CA . VAL A 1 410 ? 207.284 28.168 116.154 1.00 132.61 410 VAL A CA 1
ATOM 2921 C C . VAL A 1 410 ? 206.637 29.016 115.064 1.00 122.46 410 VAL A C 1
ATOM 2922 O O . VAL A 1 410 ? 205.612 29.651 115.299 1.00 109.70 410 VAL A O 1
ATOM 2926 N N . THR A 1 411 ? 207.261 29.054 113.889 1.00 127.27 411 THR A N 1
ATOM 2927 C CA . THR A 1 411 ? 206.688 29.730 112.730 1.00 124.89 411 THR A CA 1
ATOM 2928 C C . THR A 1 411 ? 205.694 28.870 111.959 1.00 121.55 411 THR A C 1
ATOM 2929 O O . THR A 1 411 ? 204.619 29.336 111.585 1.00 116.66 411 THR A O 1
ATOM 2933 N N . GLY A 1 412 ? 206.063 27.614 111.725 1.00 124.92 412 GLY A N 1
ATOM 2934 C CA . GLY A 1 412 ? 205.272 26.730 110.885 1.00 124.43 412 GLY A CA 1
ATOM 2935 C C . GLY A 1 412 ? 203.929 26.394 111.504 1.00 115.46 412 GLY A C 1
ATOM 2936 O O . GLY A 1 412 ? 202.975 26.025 110.813 1.00 109.33 412 GLY A O 1
ATOM 2937 N N . VAL A 1 413 ? 203.868 26.505 112.825 1.00 110.79 413 VAL A N 1
ATOM 2938 C CA . VAL A 1 413 ? 202.654 26.217 113.564 1.00 109.88 413 VAL A CA 1
ATOM 2939 C C . VAL A 1 413 ? 201.702 27.397 113.540 1.00 120.47 413 VAL A C 1
ATOM 2940 O O . VAL A 1 413 ? 200.487 27.238 113.348 1.00 135.09 413 VAL A O 1
ATOM 2944 N N . LEU A 1 414 ? 202.269 28.582 113.733 1.00 113.53 414 LEU A N 1
ATOM 2945 C CA . LEU A 1 414 ? 201.498 29.817 113.760 1.00 113.34 414 LEU A CA 1
ATOM 2946 C C . LEU A 1 414 ? 200.656 29.959 112.491 1.00 111.98 414 LEU A C 1
ATOM 2947 O O . LEU A 1 414 ? 199.479 30.345 112.535 1.00 101.94 414 LEU A O 1
ATOM 2952 N N . THR A 1 415 ? 201.267 29.621 111.361 1.00 113.31 415 THR A N 1
ATOM 2953 C CA . THR A 1 415 ? 200.581 29.691 110.083 1.00 112.04 415 THR A CA 1
ATOM 2954 C C . THR A 1 415 ? 199.535 28.579 109.950 1.00 110.16 415 THR A C 1
ATOM 2955 O O . THR A 1 415 ? 198.598 28.684 109.155 1.00 118.36 415 THR A O 1
ATOM 2959 N N . GLY A 1 416 ? 199.691 27.522 110.740 1.00 101.76 416 GLY A N 1
ATOM 2960 C CA . GLY A 1 416 ? 198.683 26.478 110.810 1.00 96.55 416 GLY A CA 1
ATOM 2961 C C . GLY A 1 416 ? 197.420 26.946 111.519 1.00 80.91 416 GLY A C 1
ATOM 2962 O O . GLY A 1 416 ? 196.312 26.769 111.003 1.00 57.64 416 GLY A O 1
ATOM 2963 N N . ILE A 1 417 ? 197.591 27.538 112.704 1.00 80.63 417 ILE A N 1
ATOM 2964 C CA . ILE A 1 417 ? 196.468 28.128 113.441 1.00 67.36 417 ILE A CA 1
ATOM 2965 C C . ILE A 1 417 ? 195.803 29.205 112.604 1.00 64.85 417 ILE A C 1
ATOM 2966 O O . ILE A 1 417 ? 194.579 29.299 112.556 1.00 46.51 417 ILE A O 1
ATOM 2971 N N . TYR A 1 418 ? 196.626 30.026 111.957 1.00 70.03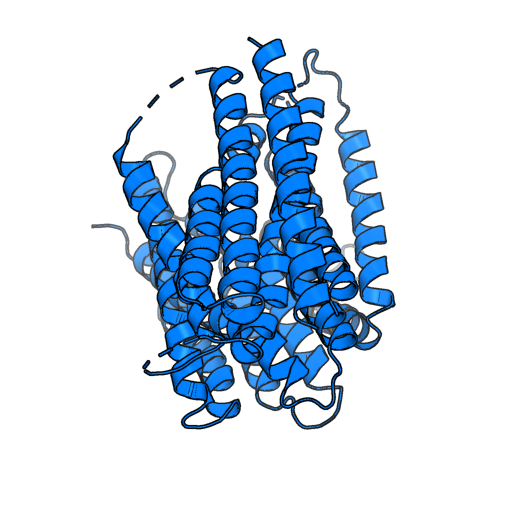 418 TYR A N 1
ATOM 2972 C CA . TYR A 1 418 ? 196.108 31.070 111.095 1.00 71.04 418 TYR A CA 1
ATOM 2973 C C . TYR A 1 418 ? 195.275 30.475 109.978 1.00 67.23 418 TYR A C 1
ATOM 2974 O O . TYR A 1 418 ? 194.181 30.954 109.709 1.00 74.87 418 TYR A O 1
ATOM 2983 N N . MET A 1 419 ? 195.794 29.448 109.312 1.00 64.49 419 MET A N 1
ATOM 2984 C CA . MET A 1 419 ? 195.057 28.838 108.207 1.00 72.47 419 MET A CA 1
ATOM 2985 C C . MET A 1 419 ? 193.767 28.194 108.711 1.00 79.75 419 MET A C 1
ATOM 2986 O O . MET A 1 419 ? 192.755 28.146 108.003 1.00 79.40 419 MET A O 1
ATOM 2991 N N . LEU A 1 420 ? 193.820 27.689 109.938 1.00 80.77 420 LEU A N 1
ATOM 2992 C CA . LEU A 1 420 ? 192.631 27.190 110.608 1.00 73.18 420 LEU A CA 1
ATOM 2993 C C . LEU A 1 420 ? 191.577 28.278 110.738 1.00 75.53 420 LEU A C 1
ATOM 2994 O O . LEU A 1 420 ? 190.566 28.236 110.055 1.00 79.00 420 LEU A O 1
ATOM 2999 N N . LEU A 1 421 ? 191.827 29.261 111.601 1.00 72.47 421 LEU A N 1
ATOM 3000 C CA . LEU A 1 421 ? 190.844 30.311 111.855 1.00 68.65 421 LEU A CA 1
ATOM 3001 C C . LEU A 1 421 ? 190.454 30.999 110.558 1.00 74.28 421 LEU A C 1
ATOM 3002 O O . LEU A 1 421 ? 189.325 30.859 110.088 1.00 81.32 421 LEU A O 1
ATOM 3007 N N . SER A 1 422 ? 191.411 31.705 109.966 1.00 75.25 422 SER A N 1
ATOM 3008 C CA . SER A 1 422 ? 191.174 32.467 108.748 1.00 84.47 422 SER A CA 1
ATOM 3009 C C . SER A 1 422 ? 190.587 31.649 107.601 1.00 87.89 422 SER A C 1
ATOM 3010 O O . SER A 1 422 ? 189.681 32.120 106.937 1.00 88.68 422 SER A O 1
ATOM 3013 N N . GLY A 1 423 ? 191.138 30.473 107.307 1.00 94.80 423 GLY A N 1
ATOM 3014 C CA . GLY A 1 423 ? 190.587 29.665 106.227 1.00 96.92 423 GLY A CA 1
ATOM 3015 C C . GLY A 1 423 ? 189.253 28.988 106.511 1.00 100.65 423 GLY A C 1
ATOM 3016 O O . GLY A 1 423 ? 188.227 29.262 105.863 1.00 115.48 423 GLY A O 1
ATOM 3017 N N . ALA A 1 424 ? 189.268 28.114 107.513 1.00 92.20 424 ALA A N 1
ATOM 3018 C CA . ALA A 1 424 ? 188.085 27.362 107.940 1.00 94.02 424 ALA A CA 1
ATOM 3019 C C . ALA A 1 424 ? 186.913 28.217 108.437 1.00 88.84 424 ALA A C 1
ATOM 3020 O O . ALA A 1 424 ? 185.828 28.216 107.835 1.00 80.12 424 ALA A O 1
ATOM 3022 N N . ILE A 1 425 ? 187.131 28.915 109.554 1.00 87.94 425 ILE A N 1
ATOM 3023 C CA . ILE A 1 425 ? 186.074 29.706 110.172 1.00 80.15 425 ILE A CA 1
ATOM 3024 C C . ILE A 1 425 ? 185.476 30.659 109.160 1.00 84.75 425 ILE A C 1
ATOM 3025 O O . ILE A 1 425 ? 184.269 30.827 109.114 1.00 103.07 425 ILE A O 1
ATOM 3030 N N . ALA A 1 426 ? 186.313 31.256 108.324 1.00 76.55 426 ALA A N 1
ATOM 3031 C CA . ALA A 1 426 ? 185.798 32.141 107.290 1.00 79.80 426 ALA A CA 1
ATOM 3032 C C . ALA A 1 426 ? 185.026 31.409 106.197 1.00 78.92 426 ALA A C 1
ATOM 3033 O O . ALA A 1 426 ? 184.117 31.985 105.597 1.00 77.28 426 ALA A O 1
ATOM 3035 N N . ASN A 1 427 ? 185.364 30.154 105.917 1.00 78.45 427 ASN A N 1
ATOM 3036 C CA . ASN A 1 427 ? 184.524 29.439 104.961 1.00 84.93 427 ASN A CA 1
ATOM 3037 C C . ASN A 1 427 ? 183.164 28.991 105.513 1.00 98.43 427 ASN A C 1
ATOM 3038 O O . ASN A 1 427 ? 182.148 29.060 104.802 1.00 105.30 427 ASN A O 1
ATOM 3043 N N . TYR A 1 428 ? 183.127 28.569 106.778 1.00 102.67 428 TYR A N 1
ATOM 3044 C CA . TYR A 1 428 ? 181.839 28.284 107.420 1.00 108.03 428 TYR A CA 1
ATOM 3045 C C . TYR A 1 428 ? 181.002 29.558 107.623 1.00 103.93 428 TYR A C 1
ATOM 3046 O O . TYR A 1 428 ? 179.776 29.536 107.468 1.00 120.41 428 TYR A O 1
ATOM 3055 N N . LEU A 1 429 ? 181.661 30.662 107.959 1.00 80.96 429 LEU A N 1
ATOM 3056 C CA . LEU A 1 429 ? 180.971 31.940 108.094 1.00 75.73 429 LEU A CA 1
ATOM 3057 C C . LEU A 1 429 ? 180.447 32.385 106.740 1.00 82.40 429 LEU A C 1
ATOM 3058 O O . LEU A 1 429 ? 179.356 32.934 106.641 1.00 89.42 429 LEU A O 1
ATOM 3063 N N . ALA A 1 430 ? 181.236 32.143 105.702 1.00 82.78 430 ALA A N 1
ATOM 3064 C CA . ALA A 1 430 ? 180.790 32.365 104.336 1.00 85.91 430 ALA A CA 1
ATOM 3065 C C . ALA A 1 430 ? 179.482 31.614 104.100 1.00 81.83 430 ALA A C 1
ATOM 3066 O O . ALA A 1 430 ? 178.517 32.165 103.540 1.00 75.46 430 ALA A O 1
ATOM 3068 N N . GLY A 1 431 ? 179.462 30.360 104.557 1.00 84.76 431 GLY A N 1
ATOM 3069 C CA . GLY A 1 431 ? 178.271 29.520 104.503 1.00 82.66 431 GLY A CA 1
ATOM 3070 C C . GLY A 1 431 ? 177.055 30.074 105.228 1.00 72.85 431 GLY A C 1
ATOM 3071 O O . GLY A 1 431 ? 175.943 30.057 104.688 1.00 67.10 431 GLY A O 1
ATOM 3072 N N . VAL A 1 432 ? 177.263 30.563 106.449 1.00 73.08 432 VAL A N 1
ATOM 3073 C CA . VAL A 1 432 ? 176.196 31.214 107.216 1.00 76.54 432 VAL A CA 1
ATOM 3074 C C . VAL A 1 432 ? 175.648 32.464 106.531 1.00 49.47 432 VAL A C 1
ATOM 3075 O O . VAL A 1 432 ? 174.442 32.589 106.377 1.00 74.52 432 VAL A O 1
ATOM 3079 N N . ILE A 1 433 ? 176.526 33.381 106.130 1.00 61.26 433 ILE A N 1
ATOM 3080 C CA . ILE A 1 433 ? 176.115 34.567 105.376 1.00 64.76 433 ILE A CA 1
ATOM 3081 C C . ILE A 1 433 ? 175.247 34.144 104.187 1.00 68.91 433 ILE A C 1
ATOM 3082 O O . ILE A 1 433 ? 174.201 34.741 103.924 1.00 76.77 433 ILE A O 1
ATOM 3087 N N . ALA A 1 434 ? 175.661 33.080 103.508 1.00 49.23 434 ALA A N 1
ATOM 3088 C CA . ALA A 1 434 ? 174.867 32.506 102.421 1.00 109.18 434 ALA A CA 1
ATOM 3089 C C . ALA A 1 434 ? 173.439 32.045 102.840 1.00 123.57 434 ALA A C 1
ATOM 3090 O O . ALA A 1 434 ? 172.417 32.384 102.184 1.00 127.75 434 ALA A O 1
ATOM 3092 N N . ASP A 1 435 ? 173.380 31.271 103.928 1.00 120.95 435 ASP A N 1
ATOM 3093 C CA . ASP A 1 435 ? 172.112 30.860 104.553 1.00 115.50 435 ASP A CA 1
ATOM 3094 C C . ASP A 1 435 ? 171.202 32.062 104.777 1.00 107.06 435 ASP A C 1
ATOM 3095 O O . ASP A 1 435 ? 170.009 32.018 104.473 1.00 103.85 435 ASP A O 1
ATOM 3100 N N . GLN A 1 436 ? 171.784 33.130 105.318 1.00 101.06 436 GLN A N 1
ATOM 3101 C CA . GLN A 1 436 ? 171.064 34.373 105.568 1.00 94.51 436 GLN A CA 1
ATOM 3102 C C . GLN A 1 436 ? 170.732 35.143 104.279 1.00 89.99 436 GLN A C 1
ATOM 3103 O O . GLN A 1 436 ? 169.950 36.099 104.306 1.00 80.73 436 GLN A O 1
ATOM 3109 N N . THR A 1 437 ? 171.309 34.737 103.147 1.00 93.95 437 THR A N 1
ATOM 3110 C CA . THR A 1 437 ? 170.773 35.227 101.873 1.00 100.89 437 THR A CA 1
ATOM 3111 C C . THR A 1 437 ? 169.479 34.492 101.532 1.00 113.56 437 THR A C 1
ATOM 3112 O O . THR A 1 437 ? 168.413 35.110 101.453 1.00 123.81 437 THR A O 1
ATOM 3116 N N . SER A 1 438 ? 169.560 33.177 101.327 1.00 110.13 438 SER A N 1
ATOM 3117 C CA . SER A 1 438 ? 168.375 32.468 100.816 1.00 99.80 438 SER A CA 1
ATOM 3118 C C . SER A 1 438 ? 167.209 32.390 101.807 1.00 107.70 438 SER A C 1
ATOM 3119 O O . SER A 1 438 ? 166.037 32.437 101.411 1.00 113.67 438 SER A O 1
ATOM 3122 N N . SER A 1 451 ? 163.735 37.438 97.269 1.00 121.12 451 SER A N 1
ATOM 3123 C CA . SER A 1 451 ? 164.627 37.068 96.175 1.00 125.71 451 SER A CA 1
ATOM 3124 C C . SER A 1 451 ? 165.781 38.060 96.013 1.00 143.00 451 SER A C 1
ATOM 3125 O O . SER A 1 451 ? 166.728 38.112 96.826 1.00 144.35 451 SER A O 1
ATOM 3128 N N . ILE A 1 452 ? 165.689 38.845 94.943 1.00 148.27 452 ILE A N 1
ATOM 3129 C CA . ILE A 1 452 ? 166.663 39.882 94.647 1.00 144.87 452 ILE A CA 1
ATOM 3130 C C . ILE A 1 452 ? 166.772 40.854 95.825 1.00 148.42 452 ILE A C 1
ATOM 3131 O O . ILE A 1 452 ? 167.830 41.422 96.070 1.00 146.52 452 ILE A O 1
ATOM 3136 N N . ASN A 1 453 ? 165.680 41.009 96.569 1.00 154.20 453 ASN A N 1
ATOM 3137 C CA . ASN A 1 453 ? 165.637 41.907 97.719 1.00 156.03 453 ASN A CA 1
ATOM 3138 C C . ASN A 1 453 ? 166.460 41.388 98.893 1.00 151.09 453 ASN A C 1
ATOM 3139 O O . ASN A 1 453 ? 167.084 42.166 99.619 1.00 155.97 453 ASN A O 1
ATOM 3144 N N . ALA A 1 454 ? 166.455 40.070 99.077 1.00 142.98 454 ALA A N 1
ATOM 3145 C CA . ALA A 1 454 ? 167.267 39.437 100.109 1.00 131.63 454 ALA A CA 1
ATOM 3146 C C . ALA A 1 454 ? 168.732 39.504 99.711 1.00 125.12 454 ALA A C 1
ATOM 3147 O O . ALA A 1 454 ? 169.589 39.876 100.526 1.00 124.91 454 ALA A O 1
ATOM 3149 N N . TYR A 1 455 ? 169.015 39.153 98.455 1.00 115.59 455 TYR A N 1
ATOM 3150 C CA . TYR A 1 455 ? 170.384 39.237 97.947 1.00 101.99 455 TYR A CA 1
ATOM 3151 C C . TYR A 1 455 ? 170.949 40.635 98.143 1.00 107.00 455 TYR A C 1
ATOM 3152 O O . TYR A 1 455 ? 172.070 40.808 98.635 1.00 115.81 455 TYR A O 1
ATOM 3161 N N . ILE A 1 456 ? 170.156 41.631 97.770 1.00 102.19 456 ILE A N 1
ATOM 3162 C CA . ILE A 1 456 ? 170.544 43.024 97.919 1.00 93.56 456 ILE A CA 1
ATOM 3163 C C . ILE A 1 456 ? 170.716 43.376 99.392 1.00 88.35 456 ILE A C 1
ATOM 3164 O O . ILE A 1 456 ? 171.639 44.118 99.755 1.00 86.79 456 ILE A O 1
ATOM 3169 N N . GLU A 1 457 ? 169.853 42.814 100.238 1.00 90.92 457 GLU A N 1
ATOM 3170 C CA . GLU A 1 457 ? 169.995 42.973 101.684 1.00 104.10 457 GLU A CA 1
ATOM 3171 C C . GLU A 1 457 ? 171.395 42.563 102.124 1.00 108.48 457 GLU A C 1
ATOM 3172 O O . GLU A 1 457 ? 172.159 43.401 102.617 1.00 120.17 457 GLU A O 1
ATOM 3178 N N . VAL A 1 458 ? 171.745 41.290 101.927 1.00 102.04 458 VAL A N 1
ATOM 3179 C CA . VAL A 1 458 ? 173.087 40.815 102.320 1.00 95.35 458 VAL A CA 1
ATOM 3180 C C . VAL A 1 458 ? 174.288 41.526 101.655 1.00 98.11 458 VAL A C 1
ATOM 3181 O O . VAL A 1 458 ? 175.302 41.765 102.312 1.00 92.58 458 VAL A O 1
ATOM 3185 N N . PHE A 1 459 ? 174.183 41.858 100.368 1.00 97.34 459 PHE A N 1
ATOM 3186 C CA . PHE A 1 459 ? 175.285 42.549 99.687 1.00 82.28 459 PHE A CA 1
ATOM 3187 C C . PHE A 1 459 ? 175.509 43.965 100.234 1.00 90.11 459 PHE A C 1
ATOM 3188 O O . PHE A 1 459 ? 176.635 44.334 100.573 1.00 99.19 459 PHE A O 1
ATOM 3196 N N . ASP A 1 460 ? 174.439 44.749 100.332 1.00 96.64 460 ASP A N 1
ATOM 3197 C CA . ASP A 1 460 ? 174.531 46.092 100.898 1.00 112.74 460 ASP A CA 1
ATOM 3198 C C . ASP A 1 460 ? 175.080 46.020 102.323 1.00 115.92 460 ASP A C 1
ATOM 3199 O O . ASP A 1 460 ? 176.049 46.727 102.691 1.00 123.18 460 ASP A O 1
ATOM 3204 N N . GLN A 1 461 ? 174.462 45.147 103.120 1.00 115.72 461 GLN A N 1
ATOM 3205 C CA . GLN A 1 461 ? 174.842 44.997 104.523 1.00 117.46 461 GLN A CA 1
ATOM 3206 C C . GLN A 1 461 ? 176.322 44.627 104.687 1.00 104.51 461 GLN A C 1
ATOM 3207 O O . GLN A 1 461 ? 177.034 45.257 105.480 1.00 103.85 461 GLN A O 1
ATOM 3213 N N . ILE A 1 462 ? 176.802 43.641 103.928 1.00 98.84 462 ILE A N 1
ATOM 3214 C CA . ILE A 1 462 ? 178.223 43.286 104.019 1.00 98.53 462 ILE A CA 1
ATOM 3215 C C . ILE A 1 462 ? 179.151 44.316 103.374 1.00 92.94 462 ILE A C 1
ATOM 3216 O O . ILE A 1 462 ? 180.354 44.297 103.622 1.00 90.10 462 ILE A O 1
ATOM 3221 N N . THR A 1 463 ? 178.606 45.207 102.549 1.00 92.21 463 THR A N 1
ATOM 3222 C CA . THR A 1 463 ? 179.391 46.358 102.100 1.00 87.72 463 THR A CA 1
ATOM 3223 C C . THR A 1 463 ? 179.627 47.337 103.262 1.00 86.34 463 THR A C 1
ATOM 3224 O O . THR A 1 463 ? 180.780 47.707 103.546 1.00 84.36 463 THR A O 1
ATOM 3228 N N . TRP A 1 464 ? 178.562 47.711 103.977 1.00 94.86 464 TRP A N 1
ATOM 3229 C CA . TRP A 1 464 ? 178.761 48.632 105.106 1.00 90.94 464 TRP A CA 1
ATOM 3230 C C . TRP A 1 464 ? 179.555 47.981 106.251 1.00 80.75 464 TRP A C 1
ATOM 3231 O O . TRP A 1 464 ? 180.244 48.671 107.011 1.00 71.33 464 TRP A O 1
ATOM 3242 N N . GLY A 1 465 ? 179.452 46.655 106.360 1.00 88.20 465 GLY A N 1
ATOM 3243 C CA . GLY A 1 465 ? 180.188 45.884 107.360 1.00 88.94 465 GLY A CA 1
ATOM 3244 C C . GLY A 1 465 ? 181.665 45.637 107.081 1.00 75.60 465 GLY A C 1
ATOM 3245 O O . GLY A 1 465 ? 182.516 45.805 107.972 1.00 69.56 465 GLY A O 1
ATOM 3246 N N . ALA A 1 466 ? 181.970 45.217 105.853 1.00 73.08 466 ALA A N 1
ATOM 3247 C CA . ALA A 1 466 ? 183.352 45.176 105.389 1.00 74.26 466 ALA A CA 1
ATOM 3248 C C . ALA A 1 466 ? 183.963 46.557 105.619 1.00 71.99 466 ALA A C 1
ATOM 3249 O O . ALA A 1 466 ? 185.041 46.676 106.215 1.00 67.88 466 ALA A O 1
ATOM 3251 N N . LEU A 1 467 ? 183.249 47.599 105.186 1.00 72.41 467 LEU A N 1
ATOM 3252 C CA . LEU A 1 467 ? 183.691 48.973 105.447 1.00 67.24 467 LEU A CA 1
ATOM 3253 C C . LEU A 1 467 ? 183.873 49.298 106.940 1.00 71.41 467 LEU A C 1
ATOM 3254 O O . LEU A 1 467 ? 184.758 50.070 107.301 1.00 79.19 467 LEU A O 1
ATOM 3259 N N . ALA A 1 468 ? 183.048 48.718 107.808 1.00 66.81 468 ALA A N 1
ATOM 3260 C CA . ALA A 1 468 ? 183.242 48.912 109.245 1.00 66.94 468 ALA A CA 1
ATOM 3261 C C . ALA A 1 468 ? 184.573 48.306 109.677 1.00 64.61 468 ALA A C 1
ATOM 3262 O O . ALA A 1 468 ? 185.318 48.900 110.472 1.00 65.65 468 ALA A O 1
ATOM 3264 N N . CYS A 1 469 ? 184.875 47.129 109.132 1.00 68.13 469 CYS A N 1
ATOM 3265 C CA . CYS A 1 469 ? 186.178 46.501 109.359 1.00 70.74 469 CYS A CA 1
ATOM 3266 C C . CYS A 1 469 ? 187.336 47.399 108.900 1.00 69.39 469 CYS A C 1
ATOM 3267 O O . CYS A 1 469 ? 188.343 47.571 109.619 1.00 69.98 469 CYS A O 1
ATOM 3270 N N . VAL A 1 470 ? 187.178 47.975 107.707 1.00 64.09 470 VAL A N 1
ATOM 3271 C CA . VAL A 1 470 ? 188.159 48.908 107.165 1.00 64.74 470 VAL A CA 1
ATOM 3272 C C . VAL A 1 470 ? 188.395 50.028 108.138 1.00 69.29 470 VAL A C 1
ATOM 3273 O O . VAL A 1 470 ? 189.509 50.239 108.585 1.00 75.13 470 VAL A O 1
ATOM 3277 N N . GLY A 1 471 ? 187.326 50.743 108.459 1.00 62.39 471 GLY A N 1
ATOM 3278 C CA . GLY A 1 471 ? 187.403 51.875 109.351 1.00 65.27 471 GLY A CA 1
ATOM 3279 C C . GLY A 1 471 ? 188.134 51.506 110.618 1.00 78.82 471 GLY A C 1
ATOM 3280 O O . GLY A 1 471 ? 189.059 52.211 111.009 1.00 78.23 471 GLY A O 1
ATOM 3281 N N . VAL A 1 472 ? 187.727 50.411 111.261 1.00 82.68 472 VAL A N 1
ATOM 3282 C CA . VAL A 1 472 ? 188.372 50.003 112.514 1.00 90.86 472 VAL A CA 1
ATOM 3283 C C . VAL A 1 472 ? 189.873 49.760 112.338 1.00 103.69 472 VAL A C 1
ATOM 3284 O O . VAL A 1 472 ? 190.675 50.147 113.194 1.00 65.32 472 VAL A O 1
ATOM 3288 N N . VAL A 1 473 ? 190.247 49.141 111.219 1.00 61.29 473 VAL A N 1
ATOM 3289 C CA . VAL A 1 473 ? 191.663 48.984 110.866 1.00 77.88 473 VAL A CA 1
ATOM 3290 C C . VAL A 1 473 ? 192.417 50.325 110.731 1.00 82.11 473 VAL A C 1
ATOM 3291 O O . VAL A 1 473 ? 193.471 50.537 111.366 1.00 76.10 473 VAL A O 1
ATOM 3295 N N . LEU A 1 474 ? 191.859 51.222 109.917 1.00 88.71 474 LEU A N 1
ATOM 3296 C CA . LEU A 1 474 ? 192.378 52.573 109.719 1.00 92.22 474 LEU A CA 1
ATOM 3297 C C . LEU A 1 474 ? 192.625 53.242 111.048 1.00 93.75 474 LEU A C 1
ATOM 3298 O O . LEU A 1 474 ? 193.719 53.709 111.314 1.00 101.90 474 LEU A O 1
ATOM 3303 N N . MET A 1 475 ? 191.594 53.272 111.878 1.00 89.00 475 MET A N 1
ATOM 3304 C CA . MET A 1 475 ? 191.700 53.807 113.219 1.00 93.58 475 MET A CA 1
ATOM 3305 C C . MET A 1 475 ? 192.849 53.178 113.988 1.00 98.54 475 MET A C 1
ATOM 3306 O O . MET A 1 475 ? 193.674 53.889 114.574 1.00 104.53 475 MET A O 1
ATOM 3311 N N . ILE A 1 476 ? 192.905 51.848 113.967 1.00 94.46 476 ILE A N 1
ATOM 3312 C CA . ILE A 1 476 ? 193.923 51.125 114.715 1.00 93.84 476 ILE A CA 1
ATOM 3313 C C . ILE A 1 476 ? 195.332 51.564 114.339 1.00 107.07 476 ILE A C 1
ATOM 3314 O O . ILE A 1 476 ? 196.093 52.043 115.191 1.00 113.85 476 ILE A O 1
ATOM 3319 N N . TRP A 1 477 ? 195.698 51.441 113.072 1.00 111.37 477 TRP A N 1
ATOM 3320 C CA . TRP A 1 477 ? 197.099 51.719 112.784 1.00 122.41 477 TRP A CA 1
ATOM 3321 C C . TRP A 1 477 ? 197.436 53.197 112.567 1.00 120.83 477 TRP A C 1
ATOM 3322 O O . TRP A 1 477 ? 198.602 53.608 112.653 1.00 132.46 477 TRP A O 1
ATOM 3333 N N . LEU A 1 478 ? 196.406 53.996 112.325 1.00 115.40 478 LEU A N 1
ATOM 3334 C CA . LEU A 1 478 ? 196.552 55.434 112.424 1.00 129.45 478 LEU A CA 1
ATOM 3335 C C . LEU A 1 478 ? 196.979 55.757 113.843 1.00 143.73 478 LEU A C 1
ATOM 3336 O O . LEU A 1 478 ? 197.928 56.514 114.051 1.00 149.66 478 LEU A O 1
ATOM 3341 N N . TYR A 1 479 ? 196.290 55.176 114.825 1.00 150.81 479 TYR A N 1
ATOM 3342 C CA . TYR A 1 479 ? 196.693 55.403 116.215 1.00 160.38 479 TYR A CA 1
ATOM 3343 C C . TYR A 1 479 ? 198.026 54.732 116.546 1.00 147.08 479 TYR A C 1
ATOM 3344 O O . TYR A 1 479 ? 198.695 55.109 117.508 1.00 154.32 479 TYR A O 1
ATOM 3353 N N . GLN A 1 480 ? 198.418 53.754 115.736 1.00 129.88 480 GLN A N 1
ATOM 3354 C CA . GLN A 1 480 ? 199.764 53.193 115.845 1.00 119.19 480 GLN A CA 1
ATOM 3355 C C . GLN A 1 480 ? 200.853 54.200 115.460 1.00 114.41 480 GLN A C 1
ATOM 3356 O O . GLN A 1 480 ? 201.846 54.355 116.177 1.00 117.35 480 GLN A O 1
ATOM 3362 N N . ALA A 1 481 ? 200.668 54.873 114.326 1.00 108.38 481 ALA A N 1
ATOM 3363 C CA . ALA A 1 481 ? 201.625 55.892 113.884 1.00 110.40 481 ALA A CA 1
ATOM 3364 C C . ALA A 1 481 ? 201.851 56.975 114.940 1.00 118.93 481 ALA A C 1
ATOM 3365 O O . ALA A 1 481 ? 200.948 57.752 115.249 1.00 93.55 481 ALA A O 1
#

Foldseek 3Di:
DDDDVLVLLLLLLLLLLLLVLQCLLCQLVCCPPVDPDHQLLSLLLSLLLQQLLLALLVVQQCCCVPFFPLLPLQLQLLVLLLVLLLLCLVCNPDVQSPLLSSLSNSNSSSRNPNSSVVQLVPQDDVPDPCSVVSVVSSVVSNLVSQLVRNVVLFVQDPVPHNNSSSVVSSVSSVVSSCSNPPDDPGDRDRHDPPADPPRRHCVVVVCVSVVSRVVRSVCSVVSVVSVVVLVVVVVVLVVVLVVVVPCLPDFVSVVLVVVLVLLLLLLLLLLLCSNLVLVLFVVQDLVGTGSSLSSLLSVLLVVLVVVVVVDDPPQPLQLCLSLQLLLLLLVLLVLLLCQLCCSPVPPHCSNSVSSSSNSNSVNRPDVSSLVDLCVGSPSVVSVSSSSSSSRNVSSVSSSVLSSQQPHSVSSSVSSNVVSVVSNVSSVVSNVVSVVVD

Organism: Escherichia coli (strain K12) (NCBI:txid83333)